Protein AF-A0A950UNU3-F1 (afdb_monomer_lite)

Structure (mmCIF, N/CA/C/O backbone):
data_AF-A0A950UNU3-F1
#
_entry.id   AF-A0A950UNU3-F1
#
loop_
_atom_site.group_PDB
_atom_site.id
_atom_site.type_symbol
_atom_site.label_atom_id
_atom_site.label_alt_id
_atom_site.label_comp_id
_atom_site.label_asym_id
_atom_site.label_entity_id
_atom_site.label_seq_id
_atom_site.pdbx_PDB_ins_code
_atom_site.Cartn_x
_atom_site.Cartn_y
_atom_site.Cartn_z
_atom_site.occupancy
_atom_site.B_iso_or_equiv
_atom_site.auth_seq_id
_atom_site.auth_comp_id
_atom_site.auth_asym_id
_atom_site.auth_atom_id
_atom_site.pdbx_PDB_model_num
ATOM 1 N N . MET A 1 1 ? -5.747 -48.326 -11.297 1.00 42.34 1 MET A N 1
ATOM 2 C CA . MET A 1 1 ? -6.265 -47.974 -12.639 1.00 42.34 1 MET A CA 1
ATOM 3 C C . MET A 1 1 ? -6.014 -46.498 -12.891 1.00 42.34 1 MET A C 1
ATOM 5 O O . MET A 1 1 ? -6.552 -45.707 -12.132 1.00 42.34 1 MET A O 1
ATOM 9 N N . ARG A 1 2 ? -5.204 -46.150 -13.902 1.00 37.59 2 ARG A N 1
ATOM 10 C CA . ARG A 1 2 ? -5.317 -44.951 -14.768 1.00 37.59 2 ARG A CA 1
ATOM 11 C C . ARG A 1 2 ? -4.040 -44.805 -15.610 1.00 37.59 2 ARG A C 1
ATOM 13 O O . ARG A 1 2 ? -3.065 -44.187 -15.217 1.00 37.59 2 ARG A O 1
ATOM 20 N N . THR A 1 3 ? -4.076 -45.510 -16.739 1.00 39.22 3 THR A N 1
ATOM 21 C CA . THR A 1 3 ? -3.686 -45.048 -18.083 1.00 39.22 3 THR A CA 1
ATOM 22 C C . THR A 1 3 ? -2.497 -44.091 -18.232 1.00 39.22 3 THR A C 1
ATOM 24 O O . THR A 1 3 ? -2.646 -42.875 -18.196 1.00 39.22 3 THR A O 1
ATOM 27 N N . LEU A 1 4 ? -1.363 -44.690 -18.610 1.00 45.03 4 LEU A N 1
ATOM 28 C CA . LEU A 1 4 ? -0.414 -44.168 -19.600 1.00 45.03 4 LEU A CA 1
ATOM 29 C C . LEU A 1 4 ? -1.135 -43.685 -20.872 1.00 45.03 4 LEU A C 1
ATOM 31 O O . LEU A 1 4 ? -1.982 -44.421 -21.384 1.00 45.03 4 LEU A O 1
ATOM 35 N N . ARG A 1 5 ? -0.711 -42.547 -21.449 1.00 35.16 5 ARG A N 1
ATOM 36 C CA . ARG A 1 5 ? -0.659 -42.333 -22.912 1.00 35.16 5 ARG A CA 1
ATOM 37 C C . ARG A 1 5 ? 0.153 -41.082 -23.314 1.00 35.16 5 ARG A C 1
ATOM 39 O O . ARG A 1 5 ? -0.281 -39.961 -23.105 1.00 35.16 5 ARG A O 1
ATOM 46 N N . ARG A 1 6 ? 1.252 -41.373 -24.028 1.00 34.66 6 ARG A N 1
ATOM 47 C CA . ARG A 1 6 ? 1.797 -40.705 -25.233 1.00 34.66 6 ARG A CA 1
ATOM 48 C C . ARG A 1 6 ? 2.586 -39.396 -25.088 1.00 34.66 6 ARG A C 1
ATOM 50 O O . ARG A 1 6 ? 2.067 -38.300 -25.230 1.00 34.66 6 ARG A O 1
ATOM 57 N N . ILE A 1 7 ? 3.899 -39.602 -25.005 1.00 41.50 7 ILE A N 1
ATOM 58 C CA . ILE A 1 7 ? 4.948 -38.778 -25.615 1.00 41.50 7 ILE A CA 1
ATOM 59 C C . ILE A 1 7 ? 4.839 -38.925 -27.144 1.00 41.50 7 ILE A C 1
ATOM 61 O O . ILE A 1 7 ? 4.770 -40.048 -27.648 1.00 41.50 7 ILE A O 1
ATOM 65 N N . GLY A 1 8 ? 4.811 -37.805 -27.868 1.00 33.16 8 GLY A N 1
ATOM 66 C CA . GLY A 1 8 ? 4.932 -37.736 -29.325 1.00 33.16 8 GLY A CA 1
ATOM 67 C C . GLY A 1 8 ? 6.133 -36.868 -29.690 1.00 33.16 8 GLY A C 1
ATOM 68 O O . GLY A 1 8 ? 6.195 -35.706 -29.305 1.00 33.16 8 GLY A O 1
ATOM 69 N N . MET A 1 9 ? 7.092 -37.471 -30.387 1.00 35.12 9 MET A N 1
ATOM 70 C CA . MET A 1 9 ? 8.392 -36.931 -30.781 1.00 35.12 9 MET A CA 1
ATOM 71 C C . MET A 1 9 ? 8.437 -36.810 -32.320 1.00 35.12 9 MET A C 1
ATOM 73 O O . MET A 1 9 ? 7.892 -37.678 -32.996 1.00 35.12 9 MET A O 1
ATOM 77 N N . LEU A 1 10 ? 9.186 -35.815 -32.821 1.00 35.09 10 LEU A N 1
ATOM 78 C CA . LEU A 1 10 ? 9.883 -35.737 -34.128 1.00 35.09 10 LEU A CA 1
ATOM 79 C C . LEU A 1 10 ? 9.135 -35.447 -35.453 1.00 35.09 10 LEU A C 1
ATOM 81 O O . LEU A 1 10 ? 8.153 -36.084 -35.815 1.00 35.09 10 LEU A O 1
ATOM 85 N N . GLY A 1 11 ? 9.766 -34.548 -36.231 1.00 30.30 11 GLY A N 1
ATOM 86 C CA . GLY A 1 11 ? 9.558 -34.252 -37.662 1.00 30.30 11 GLY A CA 1
ATOM 87 C C . GLY A 1 11 ? 10.064 -32.833 -38.010 1.00 30.30 11 GLY A C 1
ATOM 88 O O . GLY A 1 11 ? 9.284 -31.900 -37.911 1.00 30.30 11 GLY A O 1
ATOM 89 N N . LEU A 1 12 ? 11.369 -32.522 -38.090 1.00 34.72 12 LEU A N 1
ATOM 90 C CA . LEU A 1 12 ? 12.394 -32.790 -39.129 1.00 34.72 12 LEU A CA 1
ATOM 91 C C . LEU A 1 12 ? 12.272 -31.918 -40.414 1.00 34.72 12 LEU A C 1
ATOM 93 O O . LEU A 1 12 ? 11.307 -32.031 -41.157 1.00 34.72 12 LEU A O 1
ATOM 97 N N . ALA A 1 13 ? 13.347 -31.148 -40.667 1.00 32.84 13 ALA A N 1
ATOM 98 C CA . ALA A 1 13 ? 13.862 -30.573 -41.928 1.00 32.84 13 ALA A CA 1
ATOM 99 C C . ALA A 1 13 ? 13.146 -29.396 -42.636 1.00 32.84 13 ALA A C 1
ATOM 101 O O . ALA A 1 13 ? 12.073 -29.534 -43.208 1.00 32.84 13 ALA A O 1
ATOM 102 N N . GLY A 1 14 ? 13.881 -28.279 -42.759 1.00 31.36 14 GLY A N 1
ATOM 103 C CA . GLY A 1 14 ? 13.606 -27.165 -43.673 1.00 31.36 14 GLY A CA 1
ATOM 104 C C . GLY A 1 14 ? 14.885 -26.389 -44.031 1.00 31.36 14 GLY A C 1
ATOM 105 O O . GLY A 1 14 ? 15.273 -25.475 -43.319 1.00 31.36 14 GLY A O 1
ATOM 106 N N . VAL A 1 15 ? 15.550 -26.848 -45.095 1.00 34.56 15 VAL A N 1
ATOM 107 C CA . VAL A 1 15 ? 16.546 -26.226 -46.001 1.00 34.56 15 VAL A CA 1
ATOM 108 C C . VAL A 1 15 ? 17.167 -24.860 -45.623 1.00 34.56 15 VAL A C 1
ATOM 110 O O . VAL A 1 15 ? 16.512 -23.824 -45.630 1.00 34.56 15 VAL A O 1
ATOM 113 N N . MET A 1 16 ? 18.498 -24.872 -45.462 1.00 33.75 16 MET A N 1
ATOM 114 C CA . MET A 1 16 ? 19.408 -23.717 -45.477 1.00 33.75 16 MET A CA 1
ATOM 115 C C . MET A 1 16 ? 19.474 -23.067 -46.873 1.00 33.75 16 MET A C 1
ATOM 117 O O . MET A 1 16 ? 19.996 -23.668 -47.812 1.00 33.75 16 MET A O 1
ATOM 121 N N . LEU A 1 17 ? 19.021 -21.817 -46.991 1.00 36.69 17 LEU A N 1
ATOM 122 C CA . LEU A 1 17 ? 19.382 -20.904 -48.081 1.00 36.69 17 LEU A CA 1
ATOM 123 C C . LEU A 1 17 ? 20.447 -19.930 -47.563 1.00 36.69 17 LEU A C 1
ATOM 125 O O . LEU A 1 17 ? 20.153 -19.030 -46.781 1.00 36.69 17 LEU A O 1
ATOM 129 N N . ALA A 1 18 ? 21.693 -20.122 -47.997 1.00 38.59 18 ALA A N 1
ATOM 130 C CA . ALA A 1 18 ? 22.783 -19.185 -47.760 1.00 38.59 18 ALA A CA 1
ATOM 131 C C . ALA A 1 18 ? 22.630 -17.977 -48.700 1.00 38.59 18 ALA A C 1
ATOM 133 O O . ALA A 1 18 ? 23.052 -18.015 -49.856 1.00 38.59 18 ALA A O 1
ATOM 134 N N . ALA A 1 19 ? 21.995 -16.913 -48.207 1.00 37.19 19 ALA A N 1
ATOM 135 C CA . ALA A 1 19 ? 22.053 -15.595 -48.825 1.00 37.19 19 ALA A CA 1
ATOM 136 C C . ALA A 1 19 ? 23.372 -14.917 -48.424 1.00 37.19 19 ALA A C 1
ATOM 138 O O . ALA A 1 19 ? 23.708 -14.844 -47.242 1.00 37.19 19 ALA A O 1
ATOM 139 N N . PHE A 1 20 ? 24.125 -14.430 -49.408 1.00 39.00 20 PHE A N 1
ATOM 140 C CA . PHE A 1 20 ? 25.300 -13.593 -49.186 1.00 39.00 20 PHE A CA 1
ATOM 141 C C . PHE A 1 20 ? 24.870 -12.297 -48.485 1.00 39.00 20 PHE A C 1
ATOM 143 O O . PHE A 1 20 ? 24.306 -11.400 -49.110 1.00 39.00 20 PHE A O 1
ATOM 150 N N . ALA A 1 21 ? 25.116 -12.216 -47.178 1.00 34.56 21 ALA A N 1
ATOM 151 C CA . ALA A 1 21 ? 24.938 -11.007 -46.391 1.00 34.56 21 ALA A CA 1
ATOM 152 C C . ALA A 1 21 ? 26.060 -10.017 -46.735 1.00 34.56 21 ALA A C 1
ATOM 154 O O . ALA A 1 21 ? 27.200 -10.161 -46.296 1.00 34.56 21 ALA A O 1
ATOM 155 N N . VAL A 1 22 ? 25.731 -9.002 -47.533 1.00 41.84 22 VAL A N 1
ATOM 156 C CA . VAL A 1 22 ? 26.444 -7.719 -47.487 1.00 41.84 22 VAL A CA 1
ATOM 157 C C . VAL A 1 22 ? 26.319 -7.220 -46.040 1.00 41.84 22 VAL A C 1
ATOM 159 O O . VAL A 1 22 ? 25.218 -7.333 -45.493 1.00 41.84 22 VAL A O 1
ATOM 162 N N . PRO A 1 23 ? 27.387 -6.729 -45.379 1.00 37.91 23 PRO A N 1
ATOM 163 C CA . PRO A 1 23 ? 27.267 -6.186 -44.033 1.00 37.91 23 PRO A CA 1
ATOM 164 C C . PRO A 1 23 ? 26.241 -5.055 -44.074 1.00 37.91 23 PRO A C 1
ATOM 166 O O . PRO A 1 23 ? 26.504 -3.986 -44.623 1.00 37.91 23 PRO A O 1
ATOM 169 N N . ALA A 1 24 ? 25.048 -5.321 -43.543 1.00 39.97 24 ALA A N 1
ATOM 170 C CA . ALA A 1 24 ? 24.082 -4.286 -43.257 1.00 39.97 24 ALA A CA 1
ATOM 171 C C . ALA A 1 24 ? 24.763 -3.389 -42.228 1.00 39.97 24 ALA A C 1
ATOM 173 O O . ALA A 1 24 ? 24.909 -3.765 -41.065 1.00 39.97 24 ALA A O 1
ATOM 174 N N . THR A 1 25 ? 25.265 -2.241 -42.679 1.00 40.62 25 THR A N 1
ATOM 175 C CA . THR A 1 25 ? 25.604 -1.142 -41.786 1.00 40.62 25 THR A CA 1
ATOM 176 C C . THR A 1 25 ? 24.362 -0.923 -40.942 1.00 40.62 25 THR A C 1
ATOM 178 O O . THR A 1 25 ? 23.305 -0.612 -41.491 1.00 40.62 25 THR A O 1
ATOM 181 N N . SER A 1 26 ? 24.464 -1.210 -39.646 1.00 40.47 26 SER A N 1
ATOM 182 C CA . SER A 1 26 ? 23.392 -1.037 -38.675 1.00 40.47 26 SER A CA 1
ATOM 183 C C . SER A 1 26 ? 22.805 0.353 -38.872 1.00 40.47 26 SER A C 1
ATOM 185 O O . SER A 1 26 ? 23.478 1.343 -38.591 1.00 40.47 26 SER A O 1
A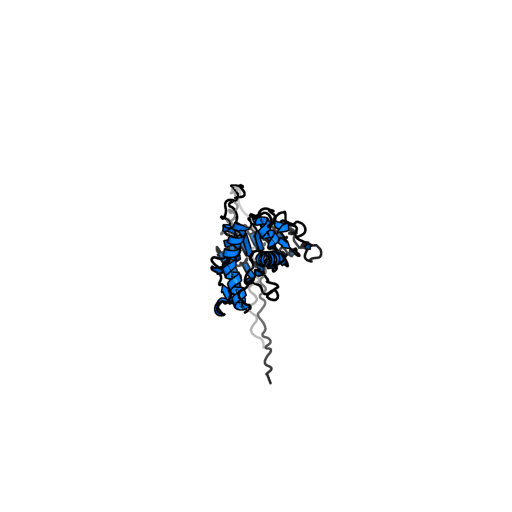TOM 187 N N . ALA A 1 27 ? 21.598 0.412 -39.440 1.00 48.19 27 ALA A N 1
ATOM 188 C CA . ALA A 1 27 ? 20.865 1.651 -39.599 1.00 48.19 27 ALA A CA 1
ATOM 189 C C . ALA A 1 27 ? 20.673 2.216 -38.192 1.00 48.19 27 ALA A C 1
ATOM 191 O O . ALA A 1 27 ? 19.961 1.629 -37.376 1.00 48.19 27 ALA A O 1
ATOM 192 N N . SER A 1 28 ? 21.390 3.292 -37.876 1.00 53.56 28 SER A N 1
ATOM 193 C CA . SER A 1 28 ? 21.152 4.040 -36.652 1.00 53.56 28 SER A CA 1
ATOM 194 C C . SER A 1 28 ? 19.752 4.626 -36.761 1.00 53.56 28 SER A C 1
ATOM 196 O O . SER A 1 28 ? 19.465 5.324 -37.731 1.00 53.56 28 SER A O 1
ATOM 198 N N . ALA A 1 29 ? 18.874 4.320 -35.809 1.00 59.34 29 ALA A N 1
ATOM 199 C CA . ALA A 1 29 ? 17.616 5.042 -35.696 1.00 59.34 29 ALA A CA 1
ATOM 200 C C . ALA A 1 29 ? 17.927 6.528 -35.463 1.00 59.34 29 ALA A C 1
ATOM 202 O O . ALA A 1 29 ? 18.761 6.851 -34.616 1.00 59.34 29 ALA A O 1
ATOM 203 N N . ASP A 1 30 ? 17.278 7.417 -36.212 1.00 71.31 30 ASP A N 1
ATOM 204 C CA . ASP A 1 30 ? 17.496 8.861 -36.086 1.00 71.31 30 ASP A CA 1
ATOM 205 C C . ASP A 1 30 ? 16.916 9.415 -34.779 1.00 71.31 30 ASP A C 1
ATOM 207 O O . ASP A 1 30 ? 17.396 10.424 -34.265 1.00 71.31 30 ASP A O 1
ATOM 211 N N . THR A 1 31 ? 15.928 8.724 -34.197 1.00 79.81 31 THR A N 1
ATOM 212 C CA . THR A 1 31 ? 15.481 8.954 -32.818 1.00 79.81 31 THR A CA 1
ATOM 213 C C . THR A 1 31 ? 15.653 7.676 -31.992 1.00 79.81 31 THR A C 1
ATOM 215 O O . THR A 1 31 ? 15.021 6.664 -32.331 1.00 79.81 31 THR A O 1
ATOM 218 N N . PRO A 1 32 ? 16.474 7.690 -30.922 1.00 82.06 32 PRO A N 1
ATOM 219 C CA . PRO A 1 32 ? 16.615 6.541 -30.036 1.00 82.06 32 PRO A CA 1
ATOM 220 C C . PRO A 1 32 ? 15.281 6.222 -29.354 1.00 82.06 32 PRO A C 1
ATOM 222 O O . PRO A 1 32 ? 14.433 7.095 -29.168 1.00 82.06 32 PRO A O 1
ATOM 225 N N . GLU A 1 33 ? 15.091 4.954 -28.999 1.00 87.44 33 GLU A N 1
ATOM 226 C CA . GLU A 1 33 ? 13.956 4.546 -28.175 1.00 87.44 33 GLU A CA 1
ATOM 227 C C . GLU A 1 33 ? 14.078 5.174 -26.783 1.00 87.44 33 GLU A C 1
ATOM 229 O O . GLU A 1 33 ? 15.158 5.140 -26.205 1.00 87.44 33 GLU A O 1
ATOM 234 N N . SER A 1 34 ? 12.976 5.681 -26.228 1.00 90.81 34 SER A N 1
ATOM 235 C CA . SER A 1 34 ? 12.919 6.128 -24.833 1.00 90.81 34 SER A CA 1
ATOM 236 C C . SER A 1 34 ? 11.800 5.403 -24.103 1.00 90.81 34 SER A C 1
ATOM 238 O O . SER A 1 34 ? 10.696 5.259 -24.635 1.00 90.81 34 SER A O 1
ATOM 240 N N . PHE A 1 35 ? 12.036 4.990 -22.864 1.00 93.50 35 PHE A N 1
ATOM 241 C CA . PHE A 1 35 ? 11.014 4.333 -22.057 1.00 93.50 35 PHE A CA 1
ATOM 242 C C . PHE A 1 35 ? 11.222 4.592 -20.567 1.00 93.50 35 PHE A C 1
ATOM 244 O O . PHE A 1 35 ? 12.339 4.817 -20.105 1.00 93.50 35 PHE A O 1
ATOM 251 N N . THR A 1 36 ? 10.138 4.574 -19.801 1.00 96.06 36 THR A N 1
ATOM 252 C CA . THR A 1 36 ? 10.171 4.753 -18.347 1.00 96.06 36 THR A CA 1
ATOM 253 C C . THR A 1 36 ? 9.026 3.981 -17.714 1.00 96.06 36 THR A C 1
ATOM 255 O O . THR A 1 36 ? 7.906 4.002 -18.218 1.00 96.06 36 THR A O 1
ATOM 258 N N . ALA A 1 37 ? 9.307 3.294 -16.614 1.00 97.00 37 ALA A N 1
ATOM 259 C CA . ALA A 1 37 ? 8.318 2.656 -15.765 1.00 97.00 37 ALA A CA 1
ATOM 260 C C . ALA A 1 37 ? 8.462 3.173 -14.342 1.00 97.00 37 ALA A C 1
ATOM 262 O O . ALA A 1 37 ? 9.577 3.279 -13.828 1.00 97.00 37 ALA A O 1
ATOM 263 N N . THR A 1 38 ? 7.331 3.454 -13.711 1.00 97.56 38 THR A N 1
ATOM 264 C CA . THR A 1 38 ? 7.239 3.842 -12.306 1.00 97.56 38 THR A CA 1
ATOM 265 C C . THR A 1 38 ? 6.260 2.926 -11.596 1.00 97.56 38 THR A C 1
ATOM 267 O O . THR A 1 38 ? 5.312 2.418 -12.202 1.00 97.56 38 THR A O 1
ATOM 270 N N . GLY A 1 39 ? 6.494 2.679 -10.314 1.00 96.38 39 GLY A N 1
ATOM 271 C CA . GLY A 1 39 ? 5.615 1.833 -9.515 1.00 96.38 39 GLY A CA 1
ATOM 272 C C . GLY A 1 39 ? 5.679 2.232 -8.058 1.00 96.38 39 GLY A C 1
ATOM 273 O O . GLY A 1 39 ? 6.759 2.221 -7.462 1.00 96.38 39 GLY A O 1
ATOM 274 N N . THR A 1 40 ? 4.525 2.568 -7.496 1.00 96.81 40 THR A N 1
ATOM 275 C CA . THR A 1 40 ? 4.376 2.976 -6.104 1.00 96.81 40 THR A CA 1
ATOM 276 C C . THR A 1 40 ? 3.387 2.053 -5.399 1.00 96.81 40 THR A C 1
ATOM 278 O O . THR A 1 40 ? 2.408 1.581 -5.976 1.00 96.81 40 THR A O 1
ATOM 281 N N . ALA A 1 41 ? 3.639 1.763 -4.129 1.00 96.19 41 ALA A N 1
ATOM 282 C CA . ALA A 1 41 ? 2.672 1.077 -3.278 1.00 96.19 41 ALA A CA 1
ATOM 283 C C . ALA A 1 41 ? 2.788 1.564 -1.838 1.00 96.19 41 ALA A C 1
ATOM 285 O O . ALA A 1 41 ? 3.885 1.854 -1.355 1.00 96.19 41 ALA A O 1
ATOM 286 N N . ARG A 1 42 ? 1.650 1.641 -1.150 1.00 95.62 42 ARG A N 1
ATOM 287 C CA . ARG A 1 42 ? 1.514 2.138 0.217 1.00 95.62 42 ARG A CA 1
ATOM 288 C C . ARG A 1 42 ? 0.600 1.219 1.018 1.00 95.62 42 ARG A C 1
ATOM 290 O O . ARG A 1 42 ? -0.557 1.018 0.654 1.00 95.62 42 ARG A O 1
ATOM 297 N N . ALA A 1 43 ? 1.115 0.717 2.139 1.00 93.44 43 ALA A N 1
ATOM 298 C CA . ALA A 1 43 ? 0.385 -0.219 2.987 1.00 93.44 43 ALA A CA 1
ATOM 299 C C . ALA A 1 43 ? -0.645 0.520 3.845 1.00 93.44 43 ALA A C 1
ATOM 301 O O . ALA A 1 43 ? -1.810 0.129 3.880 1.00 93.44 43 ALA A O 1
ATOM 302 N N . LEU A 1 44 ? -0.215 1.605 4.503 1.00 92.25 44 LEU A N 1
ATOM 303 C CA . LEU A 1 44 ? -1.049 2.388 5.408 1.00 92.25 44 LEU A CA 1
ATOM 304 C C . LEU A 1 44 ? -0.722 3.883 5.339 1.00 92.25 44 LEU A C 1
ATOM 306 O O . LEU A 1 44 ? 0.434 4.295 5.446 1.00 92.25 44 LEU A O 1
ATOM 310 N N . HIS A 1 45 ? -1.770 4.692 5.285 1.00 92.25 45 HIS A N 1
ATOM 311 C CA . HIS A 1 45 ? -1.764 6.075 5.733 1.00 92.25 45 HIS A CA 1
ATOM 312 C C . HIS A 1 45 ? -2.765 6.221 6.884 1.00 92.25 45 HIS A C 1
ATOM 314 O O . HIS A 1 45 ? -3.907 5.788 6.767 1.00 92.25 45 HIS A O 1
ATOM 320 N N . ILE A 1 46 ? -2.348 6.801 8.006 1.00 88.44 46 ILE A N 1
ATOM 321 C CA . ILE A 1 46 ? -3.218 7.042 9.157 1.00 88.44 46 ILE A CA 1
ATOM 322 C C . ILE A 1 46 ? -3.155 8.510 9.555 1.00 88.44 46 ILE A C 1
ATOM 324 O O . ILE A 1 46 ? -2.069 9.067 9.681 1.00 88.44 46 ILE A O 1
ATOM 328 N N . SER A 1 47 ? -4.319 9.104 9.786 1.00 87.25 47 SER A N 1
ATOM 329 C CA . SER A 1 47 ? -4.472 10.431 10.369 1.00 87.25 47 SER A CA 1
ATOM 330 C C . SER A 1 47 ? -5.179 10.294 11.706 1.00 87.25 47 SER A C 1
ATOM 332 O O . SER A 1 47 ? -6.287 9.760 11.771 1.00 87.25 47 SER A O 1
ATOM 334 N N . VAL A 1 48 ? -4.551 10.750 12.784 1.00 82.69 48 VAL A N 1
ATOM 335 C CA . VAL A 1 48 ? -5.160 10.773 14.118 1.00 82.69 48 VAL A CA 1
ATOM 336 C C . VAL A 1 48 ? -5.209 12.214 14.580 1.00 82.69 48 VAL A C 1
ATOM 338 O O . VAL A 1 48 ? -4.167 12.843 14.755 1.00 82.69 48 VAL A O 1
ATOM 341 N N . LEU A 1 49 ? -6.419 12.743 14.772 1.00 79.31 49 LEU A N 1
ATOM 342 C CA . LEU A 1 49 ? -6.632 14.134 15.193 1.00 79.31 49 LEU A CA 1
ATOM 343 C C . LEU A 1 49 ? -5.907 15.158 14.288 1.00 79.31 49 LEU A C 1
ATOM 345 O O . LEU A 1 49 ? -5.385 16.159 14.771 1.00 79.31 49 LEU A O 1
ATOM 349 N N . GLY A 1 50 ? -5.853 14.887 12.978 1.00 77.81 50 GLY A N 1
ATOM 350 C CA . GLY A 1 50 ? -5.206 15.743 11.976 1.00 77.81 50 GLY A CA 1
ATOM 351 C C . GLY A 1 50 ? -3.687 15.585 11.863 1.00 77.81 50 GLY A C 1
ATOM 352 O O . GLY A 1 50 ? -3.065 16.297 11.083 1.00 77.81 50 GLY A O 1
ATOM 353 N N . GLN A 1 51 ? -3.084 14.671 12.627 1.00 82.12 51 GLN A N 1
ATOM 354 C CA . GLN A 1 51 ? -1.666 14.348 12.522 1.00 82.12 51 GLN A CA 1
ATOM 355 C C . GLN A 1 51 ? -1.488 13.068 11.703 1.00 82.12 51 GLN A C 1
ATOM 357 O O . GLN A 1 51 ? -2.032 12.021 12.059 1.00 82.12 51 GLN A O 1
ATOM 362 N N . ASP A 1 52 ? -0.690 13.149 10.641 1.00 87.81 52 ASP A N 1
ATOM 363 C CA . ASP A 1 52 ? -0.539 12.064 9.673 1.00 87.81 52 ASP A CA 1
ATOM 364 C C . ASP A 1 52 ? 0.723 11.226 9.903 1.00 87.81 52 ASP A C 1
ATOM 366 O O . ASP A 1 52 ? 1.790 11.722 10.278 1.00 87.81 52 ASP A O 1
ATOM 370 N N . ALA A 1 53 ? 0.616 9.933 9.618 1.00 89.31 53 ALA A N 1
ATOM 371 C CA . ALA A 1 53 ? 1.739 9.016 9.527 1.00 89.31 53 ALA A CA 1
ATOM 372 C C . ALA A 1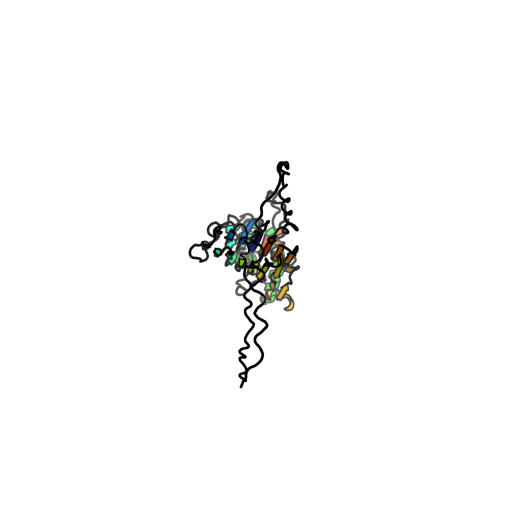 53 ? 1.538 8.043 8.360 1.00 89.31 53 ALA A C 1
ATOM 374 O O . ALA A 1 53 ? 0.437 7.561 8.097 1.00 89.31 53 ALA A O 1
ATOM 375 N N . THR A 1 54 ? 2.621 7.742 7.644 1.00 92.75 54 THR A N 1
ATOM 376 C CA . THR A 1 54 ? 2.591 6.859 6.471 1.00 92.75 54 THR A CA 1
ATOM 377 C C . THR A 1 54 ? 3.597 5.730 6.607 1.00 92.75 54 THR A C 1
ATOM 379 O O . THR A 1 54 ? 4.755 5.953 6.978 1.00 92.75 54 THR A O 1
ATOM 382 N N . PHE A 1 55 ? 3.153 4.526 6.262 1.00 93.38 55 PHE A N 1
ATOM 383 C CA . PHE A 1 55 ? 3.857 3.279 6.505 1.00 93.38 55 PHE A CA 1
ATOM 384 C C . PHE A 1 55 ? 3.834 2.354 5.291 1.00 93.38 55 PHE A C 1
ATOM 386 O O . PHE A 1 55 ? 2.888 2.356 4.498 1.00 93.38 55 PHE A O 1
ATOM 393 N N . GLY A 1 56 ? 4.880 1.534 5.177 1.00 94.12 56 GLY A N 1
ATOM 394 C CA . GLY A 1 56 ? 5.030 0.561 4.100 1.00 94.12 56 GLY A CA 1
ATOM 395 C C . GLY A 1 56 ? 4.968 1.226 2.729 1.00 94.12 56 GLY A C 1
ATOM 396 O O . GLY A 1 56 ? 4.156 0.828 1.896 1.00 94.12 56 GLY A O 1
ATOM 397 N N . VAL A 1 57 ? 5.762 2.277 2.524 1.00 95.88 57 VAL A N 1
ATOM 398 C CA . VAL A 1 57 ? 5.820 3.017 1.259 1.00 95.88 57 VAL A CA 1
ATOM 399 C C . VAL A 1 57 ? 6.915 2.425 0.391 1.00 95.88 57 VAL A C 1
ATOM 401 O O . VAL A 1 57 ? 8.038 2.205 0.841 1.00 95.88 57 VAL A O 1
ATOM 404 N N . THR A 1 58 ? 6.596 2.191 -0.868 1.00 97.38 58 THR A N 1
ATOM 405 C CA . THR A 1 58 ? 7.545 1.781 -1.894 1.00 97.38 58 THR A CA 1
ATOM 406 C C . THR A 1 58 ? 7.371 2.668 -3.108 1.00 97.38 58 THR A C 1
ATOM 408 O O . THR A 1 58 ? 6.259 3.075 -3.437 1.00 97.38 58 THR A O 1
ATOM 411 N N . ASP A 1 59 ? 8.488 2.970 -3.742 1.00 96.56 59 ASP A N 1
ATOM 412 C CA . ASP A 1 59 ? 8.582 3.742 -4.967 1.00 96.56 59 ASP A CA 1
ATOM 413 C C . ASP A 1 59 ? 9.744 3.177 -5.792 1.00 96.56 59 ASP A C 1
ATOM 415 O O . ASP A 1 59 ? 10.688 2.575 -5.263 1.00 96.56 59 ASP A O 1
ATOM 419 N N . GLY A 1 60 ? 9.667 3.325 -7.100 1.00 96.19 60 GLY A N 1
ATOM 420 C CA . GLY A 1 60 ? 10.680 2.841 -8.008 1.00 96.19 60 GLY A CA 1
ATOM 421 C C . GLY A 1 60 ? 10.572 3.516 -9.358 1.00 96.19 60 GLY A C 1
ATOM 422 O O . GLY A 1 60 ? 9.504 3.957 -9.789 1.00 96.19 60 GLY A O 1
ATOM 423 N N . THR A 1 61 ? 11.695 3.562 -10.059 1.00 97.00 61 THR A N 1
ATOM 424 C CA . THR A 1 61 ? 11.741 4.014 -11.446 1.00 97.00 61 THR A CA 1
ATOM 425 C C . THR A 1 61 ? 12.791 3.223 -12.207 1.00 97.00 61 THR A C 1
ATOM 427 O O . THR A 1 61 ? 13.921 3.082 -11.742 1.00 97.00 61 THR A O 1
ATOM 430 N N . VAL A 1 62 ? 12.444 2.725 -13.390 1.00 96.00 62 VAL A N 1
ATOM 431 C CA . VAL A 1 62 ? 13.410 2.152 -14.338 1.00 96.00 62 VAL A CA 1
ATOM 432 C C . VAL A 1 62 ? 13.185 2.746 -15.721 1.00 96.00 62 VAL A C 1
ATOM 434 O O . VAL A 1 62 ? 12.049 3.057 -16.078 1.00 96.00 62 VAL A O 1
ATOM 437 N N . GLY A 1 63 ? 14.238 2.921 -16.514 1.00 93.31 63 GLY A N 1
ATOM 438 C CA . GLY A 1 63 ? 14.074 3.500 -17.846 1.00 93.31 63 GLY A CA 1
ATOM 439 C C . GLY A 1 63 ? 15.365 3.859 -18.564 1.00 93.31 63 GLY A C 1
ATOM 440 O O . GLY A 1 63 ? 16.456 3.486 -18.127 1.00 93.31 63 GLY A O 1
ATOM 441 N N . ASP A 1 64 ? 15.184 4.592 -19.663 1.00 87.06 64 ASP A N 1
ATOM 442 C CA . ASP A 1 64 ? 16.223 5.233 -20.469 1.00 87.06 64 ASP A CA 1
ATOM 443 C C . ASP A 1 64 ? 16.267 6.760 -20.194 1.00 87.06 64 ASP A C 1
ATOM 445 O O . ASP A 1 64 ? 15.198 7.381 -20.165 1.00 87.06 64 ASP A O 1
ATOM 449 N N . PRO A 1 65 ? 17.444 7.392 -19.973 1.00 87.50 65 PRO A N 1
ATOM 450 C CA . PRO A 1 65 ? 18.781 6.791 -19.907 1.00 87.50 65 PRO A CA 1
ATOM 451 C C . PRO A 1 65 ? 18.875 5.756 -18.784 1.00 87.50 65 PRO A C 1
ATOM 453 O O . PRO A 1 65 ? 18.198 5.915 -17.770 1.00 87.50 65 PRO A O 1
ATOM 456 N N . LEU A 1 66 ? 19.709 4.722 -18.976 1.00 92.69 66 LEU A N 1
ATOM 457 C CA . LEU A 1 66 ? 19.909 3.587 -18.056 1.00 92.69 66 LEU A CA 1
ATOM 458 C C . LEU A 1 66 ? 19.792 3.999 -16.587 1.00 92.69 66 LEU A C 1
ATOM 460 O O . LEU A 1 66 ? 20.731 4.536 -16.005 1.00 92.69 66 LEU A O 1
ATOM 464 N N . THR A 1 67 ? 18.625 3.741 -16.006 1.00 95.88 67 THR A N 1
ATOM 465 C CA . THR A 1 67 ? 18.300 4.094 -14.626 1.00 95.88 67 THR A CA 1
ATOM 466 C C . THR A 1 67 ? 17.583 2.923 -13.985 1.00 95.88 67 THR A C 1
ATOM 468 O O . THR A 1 67 ? 16.623 2.404 -14.552 1.00 95.88 67 THR A O 1
ATOM 471 N N . ALA A 1 68 ? 18.029 2.529 -12.794 1.00 96.94 68 ALA A N 1
ATOM 472 C CA . ALA A 1 68 ? 17.296 1.633 -11.914 1.00 96.94 68 ALA A CA 1
ATOM 473 C C . ALA A 1 68 ? 17.290 2.202 -10.491 1.00 96.94 68 ALA A C 1
ATOM 475 O O . ALA A 1 68 ? 18.312 2.212 -9.802 1.00 96.94 68 ALA A O 1
ATOM 476 N N . LEU A 1 69 ? 16.136 2.719 -10.076 1.00 97.44 69 LEU A N 1
ATOM 477 C CA . LEU A 1 69 ? 15.890 3.354 -8.788 1.00 97.44 69 LEU A CA 1
ATOM 478 C C . LEU A 1 69 ? 14.871 2.524 -8.005 1.00 97.44 69 LEU A C 1
ATOM 480 O O . LEU A 1 69 ? 13.781 2.246 -8.502 1.00 97.44 69 LEU A O 1
ATOM 484 N N . ALA A 1 70 ? 15.211 2.185 -6.766 1.00 97.56 70 ALA A N 1
ATOM 485 C CA . ALA A 1 70 ? 14.329 1.535 -5.807 1.00 97.56 70 ALA A CA 1
ATOM 486 C C . ALA A 1 70 ? 14.371 2.307 -4.483 1.00 97.56 70 ALA A C 1
ATOM 488 O O . ALA A 1 70 ? 15.440 2.477 -3.892 1.00 97.56 70 ALA A O 1
ATOM 489 N N . ASN A 1 71 ? 13.214 2.767 -4.014 1.00 97.25 71 ASN A N 1
ATOM 490 C CA . ASN A 1 71 ? 13.022 3.422 -2.726 1.00 97.25 71 ASN A CA 1
ATOM 491 C C . ASN A 1 71 ? 11.996 2.634 -1.903 1.00 97.25 71 ASN A C 1
ATOM 493 O O . ASN A 1 71 ? 10.901 2.324 -2.371 1.00 97.25 71 ASN A O 1
ATOM 497 N N . ALA A 1 72 ? 12.313 2.346 -0.647 1.00 96.88 72 ALA A N 1
ATOM 498 C CA . ALA A 1 72 ? 11.398 1.681 0.267 1.00 96.88 72 ALA A CA 1
ATOM 499 C C . ALA A 1 72 ? 11.503 2.286 1.667 1.00 96.88 72 ALA A C 1
ATOM 501 O O . ALA A 1 72 ? 12.594 2.565 2.155 1.00 96.88 72 ALA A O 1
ATOM 502 N N . ALA A 1 73 ? 10.371 2.470 2.334 1.00 95.69 73 ALA A N 1
ATOM 503 C CA . ALA A 1 73 ? 10.284 3.072 3.653 1.00 95.69 73 ALA A CA 1
ATOM 504 C C . ALA A 1 73 ? 9.294 2.297 4.518 1.00 95.69 73 ALA A C 1
ATOM 506 O O . ALA A 1 73 ? 8.097 2.268 4.228 1.00 95.69 73 ALA A O 1
ATOM 507 N N . GLY A 1 74 ? 9.779 1.707 5.611 1.00 92.38 74 GLY A N 1
ATOM 508 C CA . GLY A 1 74 ? 8.896 1.112 6.614 1.00 92.38 74 GLY A CA 1
ATOM 509 C C . GLY A 1 74 ? 7.980 2.178 7.229 1.00 92.38 74 GLY A C 1
ATOM 510 O O . GLY A 1 74 ? 6.770 1.988 7.303 1.00 92.38 74 GLY A O 1
ATOM 511 N N . GLN A 1 75 ? 8.545 3.337 7.573 1.00 92.88 75 GLN A N 1
ATOM 512 C CA . GLN A 1 75 ? 7.842 4.566 7.936 1.00 92.88 75 GLN A CA 1
ATOM 513 C C . GLN A 1 75 ? 8.489 5.739 7.190 1.00 92.88 75 GLN A C 1
ATOM 515 O O . GLN A 1 75 ? 9.698 5.951 7.273 1.00 92.88 75 GLN A O 1
ATOM 520 N N . LEU A 1 76 ? 7.681 6.542 6.495 1.00 89.69 76 LEU A N 1
ATOM 521 C CA . LEU A 1 76 ? 8.184 7.568 5.573 1.00 89.69 76 LEU A CA 1
ATOM 522 C C . LEU A 1 76 ? 9.053 8.643 6.252 1.00 89.69 76 LEU A C 1
ATOM 524 O O . LEU A 1 76 ? 10.021 9.120 5.668 1.00 89.69 76 LEU A O 1
ATOM 528 N N . LEU A 1 77 ? 8.729 9.000 7.497 1.00 87.38 77 LEU A N 1
ATOM 529 C CA . LEU A 1 77 ? 9.423 10.045 8.257 1.00 87.38 77 LEU A CA 1
ATOM 530 C C . LEU A 1 77 ? 10.593 9.529 9.104 1.00 87.38 77 LEU A C 1
ATOM 532 O O . LEU A 1 77 ? 11.223 10.327 9.793 1.00 87.38 77 LEU A O 1
ATOM 536 N N . GLN A 1 78 ? 10.886 8.224 9.078 1.00 88.19 78 GLN A N 1
ATOM 537 C CA . GLN A 1 78 ? 11.889 7.619 9.953 1.00 88.19 78 GLN A CA 1
ATOM 538 C C . GLN A 1 78 ? 13.090 7.090 9.159 1.00 88.19 78 GLN A C 1
ATOM 540 O O . GLN A 1 78 ? 13.006 6.000 8.577 1.00 88.19 78 GLN A O 1
ATOM 545 N N . PRO A 1 79 ? 14.242 7.792 9.189 1.00 88.19 79 PRO A N 1
ATOM 546 C CA . PRO A 1 79 ? 15.421 7.434 8.402 1.00 88.19 79 PRO A CA 1
ATOM 547 C C . PRO A 1 79 ? 15.938 6.015 8.641 1.00 88.19 79 PRO A C 1
ATOM 549 O O . PRO A 1 79 ? 16.422 5.372 7.715 1.00 88.19 79 PRO A O 1
ATOM 552 N N . SER A 1 80 ? 15.794 5.490 9.861 1.00 89.50 80 SER A N 1
ATOM 553 C CA . SER A 1 80 ? 16.224 4.129 10.215 1.00 89.50 80 SER A CA 1
ATOM 554 C C . SER A 1 80 ? 15.410 3.020 9.542 1.00 89.50 80 SER A C 1
ATOM 556 O O . SER A 1 80 ? 15.798 1.858 9.611 1.00 89.50 80 SER A O 1
ATOM 558 N N . THR A 1 81 ? 14.312 3.363 8.866 1.00 92.69 81 THR A N 1
ATOM 559 C CA . THR A 1 81 ? 13.474 2.430 8.101 1.00 92.69 81 THR A CA 1
ATOM 560 C C . THR A 1 81 ? 13.502 2.718 6.603 1.00 92.69 81 THR A C 1
ATOM 562 O O . THR A 1 81 ? 12.759 2.085 5.856 1.00 92.69 81 THR A O 1
ATOM 565 N N . LEU A 1 82 ? 14.327 3.665 6.146 1.00 94.75 82 LEU A N 1
ATOM 566 C CA . LEU A 1 82 ? 14.493 3.982 4.730 1.00 94.75 82 LEU A CA 1
ATOM 567 C C . LEU A 1 82 ? 15.539 3.061 4.110 1.00 94.75 82 LEU A C 1
ATOM 569 O O . LEU A 1 82 ? 16.595 2.841 4.700 1.00 94.75 82 LEU A O 1
ATOM 573 N N . SER A 1 83 ? 15.248 2.567 2.916 1.00 96.88 83 SER A N 1
ATOM 574 C CA . SER A 1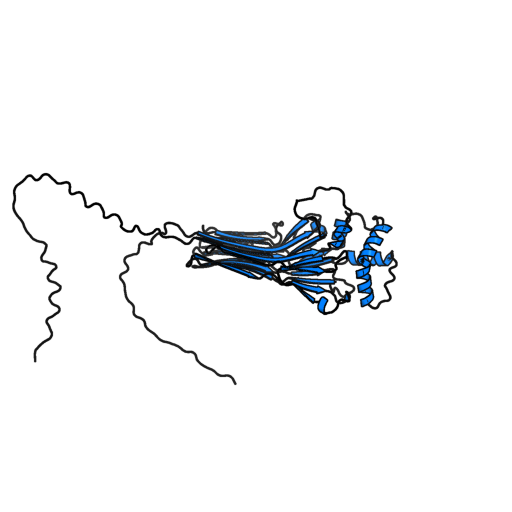 83 ? 16.161 1.823 2.060 1.00 96.88 83 SER A CA 1
ATOM 575 C C . SER A 1 83 ? 16.132 2.431 0.665 1.00 96.88 83 SER A C 1
ATOM 577 O O . SER A 1 83 ? 15.054 2.664 0.114 1.00 96.88 83 SER A O 1
ATOM 579 N N . LYS A 1 84 ? 17.303 2.705 0.091 1.00 97.25 84 LYS A N 1
ATOM 580 C CA . LYS A 1 84 ? 17.406 3.343 -1.224 1.00 97.25 84 LYS A CA 1
ATOM 581 C C . LYS A 1 84 ? 18.545 2.769 -2.051 1.00 97.25 84 LYS A C 1
ATOM 583 O O . LYS A 1 84 ? 19.676 2.670 -1.588 1.00 97.25 84 LYS A O 1
ATOM 588 N N . VAL A 1 85 ? 18.256 2.486 -3.316 1.00 97.50 85 VAL A N 1
ATOM 589 C CA . VAL A 1 85 ? 19.243 2.087 -4.321 1.00 97.50 85 VAL A CA 1
ATOM 590 C C . VAL A 1 85 ? 19.011 2.881 -5.599 1.00 97.50 85 VAL A C 1
ATOM 592 O O . VAL A 1 85 ? 17.876 3.019 -6.040 1.00 97.50 85 VAL A O 1
ATOM 595 N N . SER A 1 86 ? 20.087 3.383 -6.203 1.00 97.19 86 SER A N 1
ATOM 596 C CA . SER A 1 86 ? 20.066 4.031 -7.514 1.00 97.19 86 SER A CA 1
ATOM 597 C C . SER A 1 86 ? 21.269 3.560 -8.318 1.00 97.19 86 SER A C 1
ATOM 599 O O . SER A 1 86 ? 22.402 3.697 -7.861 1.00 97.19 86 SER A O 1
ATOM 601 N N . LEU A 1 87 ? 21.024 3.031 -9.510 1.00 97.38 87 LEU A N 1
ATOM 602 C CA . LEU A 1 87 ? 22.045 2.581 -10.449 1.00 97.38 87 LEU A CA 1
ATOM 603 C C . LEU A 1 87 ? 21.866 3.288 -11.788 1.00 97.38 87 LEU A C 1
ATOM 605 O O . LEU A 1 87 ? 20.740 3.518 -12.228 1.00 97.38 87 LEU A O 1
ATOM 609 N N . SER A 1 88 ? 22.990 3.605 -12.427 1.00 96.81 88 SER A N 1
ATOM 610 C CA . SER A 1 88 ? 23.033 4.242 -13.749 1.00 96.81 88 SER A CA 1
ATOM 611 C C . SER A 1 88 ? 24.098 3.658 -14.685 1.00 96.81 88 SER A C 1
ATOM 613 O O . SER A 1 88 ? 24.398 4.223 -15.733 1.00 96.81 88 SER A O 1
ATOM 615 N N . SER A 1 89 ? 24.697 2.527 -14.303 1.00 96.12 89 SER A N 1
ATOM 616 C CA . SER A 1 89 ? 25.723 1.830 -15.083 1.00 96.12 89 SER A CA 1
ATOM 617 C C . SER A 1 89 ? 25.253 0.430 -15.436 1.00 96.12 89 SER A C 1
ATOM 619 O O . SER A 1 89 ? 24.690 -0.264 -14.592 1.00 96.12 89 SER A O 1
ATOM 621 N N . ASP A 1 90 ? 25.553 -0.018 -16.652 1.00 95.81 90 ASP A N 1
ATOM 622 C CA . ASP A 1 90 ? 25.329 -1.409 -17.034 1.00 95.81 90 ASP A CA 1
ATOM 623 C C . ASP A 1 90 ? 26.202 -2.372 -16.210 1.00 95.81 90 ASP A C 1
ATOM 625 O O . ASP A 1 90 ? 27.269 -2.001 -15.713 1.00 95.81 90 ASP A O 1
ATOM 629 N N . ASN A 1 91 ? 25.732 -3.612 -16.083 1.00 96.19 91 ASN A N 1
ATOM 630 C CA . ASN A 1 91 ? 26.325 -4.710 -15.316 1.00 96.19 91 ASN A CA 1
ATOM 631 C C . ASN A 1 91 ? 26.612 -4.336 -13.856 1.00 96.19 91 ASN A C 1
ATOM 633 O O . ASN A 1 91 ? 27.648 -4.695 -13.295 1.00 96.19 91 ASN A O 1
ATOM 637 N N . SER A 1 92 ? 25.679 -3.607 -13.245 1.00 97.06 92 SER A N 1
ATOM 638 C CA . SER A 1 92 ? 25.734 -3.216 -11.840 1.00 97.06 92 SER A CA 1
ATOM 639 C C . SER A 1 92 ? 24.544 -3.784 -11.074 1.00 97.06 92 SER A C 1
ATOM 641 O O . SER A 1 92 ? 23.465 -3.982 -11.627 1.00 97.06 92 SER A O 1
ATOM 643 N N . ALA A 1 93 ? 24.746 -4.071 -9.792 1.00 97.12 93 ALA A N 1
ATOM 644 C CA . ALA A 1 93 ? 23.698 -4.514 -8.886 1.00 97.12 93 ALA A CA 1
ATOM 645 C C . ALA A 1 93 ? 23.977 -3.952 -7.495 1.00 97.12 93 ALA A C 1
ATOM 647 O O . ALA A 1 93 ? 25.130 -3.881 -7.064 1.00 97.12 93 ALA A O 1
ATOM 648 N N . ALA A 1 94 ? 22.924 -3.554 -6.794 1.00 97.38 94 ALA A N 1
ATOM 649 C CA . ALA A 1 94 ? 23.019 -3.051 -5.436 1.00 97.38 94 ALA A CA 1
ATOM 650 C C . ALA A 1 94 ? 21.744 -3.365 -4.652 1.00 97.38 94 ALA A C 1
ATOM 652 O O . ALA A 1 94 ? 20.650 -3.507 -5.201 1.00 97.38 94 ALA A O 1
ATOM 653 N N . SER A 1 95 ? 21.900 -3.458 -3.338 1.00 97.06 95 SER A N 1
ATOM 654 C CA . SER A 1 95 ? 20.796 -3.574 -2.400 1.00 97.06 95 SER A CA 1
ATOM 655 C C . SER A 1 95 ? 21.036 -2.668 -1.204 1.00 97.06 95 SER A C 1
ATOM 657 O O . SER A 1 95 ? 22.175 -2.485 -0.772 1.00 97.06 95 SER A O 1
ATOM 659 N N . ASP A 1 96 ? 19.957 -2.140 -0.646 1.00 95.44 96 ASP A N 1
ATOM 660 C CA . ASP A 1 96 ? 19.953 -1.482 0.649 1.00 95.44 96 ASP A CA 1
ATOM 661 C C . ASP A 1 96 ? 18.886 -2.153 1.521 1.00 95.44 96 ASP A C 1
ATOM 663 O O . ASP A 1 96 ? 17.708 -2.150 1.144 1.00 95.44 96 ASP A O 1
ATOM 667 N N . PRO A 1 97 ? 19.272 -2.759 2.655 1.00 94.50 97 PRO A N 1
ATOM 668 C CA . PRO A 1 97 ? 20.641 -3.059 3.102 1.00 94.50 97 PRO A CA 1
ATOM 669 C C . PRO A 1 97 ? 21.501 -3.893 2.136 1.00 94.50 97 PRO A C 1
ATOM 671 O O . PRO A 1 97 ? 21.008 -4.711 1.356 1.00 94.50 97 PRO A O 1
ATOM 674 N N . THR A 1 98 ? 22.825 -3.753 2.243 1.00 88.69 98 THR A N 1
ATOM 675 C CA . THR A 1 98 ? 23.815 -4.454 1.395 1.00 88.69 98 THR A CA 1
ATOM 676 C C . THR A 1 98 ? 23.842 -5.972 1.583 1.00 88.69 98 THR A C 1
ATOM 678 O O . THR A 1 98 ? 24.314 -6.689 0.708 1.00 88.69 98 THR A O 1
ATOM 681 N N . ASN A 1 99 ? 23.308 -6.486 2.694 1.00 87.12 99 ASN A N 1
ATOM 682 C CA . ASN A 1 99 ? 23.144 -7.926 2.922 1.00 87.12 99 ASN A CA 1
ATOM 683 C C . ASN A 1 99 ? 21.911 -8.516 2.199 1.00 87.12 99 ASN A C 1
ATOM 685 O O . ASN A 1 99 ? 21.669 -9.719 2.282 1.00 87.12 99 ASN A O 1
ATOM 689 N N . GLY A 1 100 ? 21.110 -7.679 1.527 1.00 87.81 100 GLY A N 1
ATOM 690 C CA . GLY A 1 100 ? 19.899 -8.076 0.810 1.00 87.81 100 GLY A CA 1
ATOM 691 C C . GLY A 1 100 ? 18.720 -8.484 1.701 1.00 87.81 100 GLY A C 1
ATOM 692 O O . GLY A 1 100 ? 17.723 -8.975 1.161 1.00 87.81 100 GLY A O 1
ATOM 693 N N . GLN A 1 101 ? 18.835 -8.296 3.021 1.00 91.38 101 GLN A N 1
ATOM 694 C CA . GLN A 1 101 ? 17.788 -8.509 4.022 1.00 91.38 101 GLN A CA 1
ATOM 695 C C . GLN A 1 101 ? 17.080 -7.195 4.351 1.00 91.38 101 GLN A C 1
ATOM 697 O O . GLN A 1 101 ? 17.635 -6.124 4.140 1.00 91.38 101 GLN A O 1
ATOM 702 N N . GLN A 1 102 ? 15.864 -7.270 4.889 1.00 92.31 102 GLN A N 1
ATOM 703 C CA . GLN A 1 102 ? 15.103 -6.076 5.254 1.00 92.31 102 GLN A CA 1
ATOM 704 C C . GLN A 1 102 ? 15.762 -5.312 6.417 1.00 92.31 102 GLN A C 1
ATOM 706 O O . GLN A 1 102 ? 16.138 -5.902 7.432 1.00 92.31 102 GLN A O 1
ATOM 711 N N . ARG A 1 103 ? 15.862 -3.984 6.289 1.00 93.25 103 ARG A N 1
ATOM 712 C CA . ARG A 1 103 ? 16.165 -3.069 7.393 1.00 93.25 103 ARG A CA 1
ATOM 713 C C . ARG A 1 103 ? 14.908 -2.905 8.222 1.00 93.25 103 ARG A C 1
ATOM 715 O O . ARG A 1 103 ? 13.952 -2.305 7.746 1.00 93.25 103 ARG A O 1
ATOM 722 N N . CYS A 1 104 ? 14.929 -3.406 9.446 1.00 93.94 104 CYS A N 1
ATOM 723 C CA . CYS A 1 104 ? 13.823 -3.276 10.378 1.00 93.94 104 CYS A CA 1
ATOM 724 C C . CYS A 1 104 ? 14.230 -2.390 11.555 1.00 93.94 104 CYS A C 1
ATOM 726 O O . CYS A 1 104 ? 15.307 -2.569 12.124 1.00 93.94 104 CYS A O 1
ATOM 728 N N . ALA A 1 105 ? 13.371 -1.451 11.931 1.00 92.44 105 ALA A N 1
ATOM 729 C CA . ALA A 1 105 ? 13.558 -0.624 13.115 1.00 92.44 105 ALA A CA 1
ATOM 730 C C . ALA A 1 105 ? 12.214 -0.357 13.794 1.00 92.44 105 ALA A C 1
ATOM 732 O O . ALA A 1 105 ? 11.156 -0.504 13.175 1.00 92.44 105 ALA A O 1
ATOM 733 N N . LEU A 1 106 ? 12.271 0.037 15.067 1.00 89.75 106 LEU A N 1
ATOM 734 C CA . LEU A 1 106 ? 11.107 0.546 15.779 1.00 89.75 106 LEU A CA 1
ATOM 735 C C . LEU A 1 106 ? 10.800 1.961 15.246 1.00 89.75 106 LEU A C 1
ATOM 737 O O . LEU A 1 106 ? 11.680 2.833 15.299 1.00 89.75 106 LEU A O 1
ATOM 741 N N . PRO A 1 107 ? 9.599 2.204 14.703 1.00 86.25 107 PRO A N 1
ATOM 742 C CA . PRO A 1 107 ? 9.150 3.540 14.332 1.00 86.25 107 PRO A CA 1
ATOM 743 C C . PRO A 1 107 ? 9.233 4.515 15.504 1.00 86.25 107 PRO A C 1
ATOM 745 O O . PRO A 1 107 ? 8.854 4.179 16.623 1.00 86.25 107 PRO A O 1
ATOM 748 N N . THR A 1 108 ? 9.671 5.746 15.248 1.00 86.50 108 THR A N 1
ATOM 749 C CA . THR A 1 108 ? 9.500 6.842 16.210 1.00 86.50 108 THR A CA 1
ATOM 750 C C . THR A 1 108 ? 8.533 7.847 15.618 1.00 86.50 108 THR A C 1
ATOM 752 O O . THR A 1 108 ? 8.733 8.326 14.499 1.00 86.50 108 THR A O 1
ATOM 755 N N . LEU A 1 109 ? 7.473 8.158 16.357 1.00 83.75 109 LEU A N 1
ATOM 756 C CA . LEU A 1 109 ? 6.491 9.161 15.972 1.00 83.75 109 LEU A CA 1
ATOM 757 C C . LEU A 1 109 ? 6.680 10.425 16.816 1.00 83.75 109 LEU A C 1
ATOM 759 O O . LEU A 1 109 ? 6.921 10.318 18.021 1.00 83.75 109 LEU A O 1
ATOM 763 N N . PRO A 1 110 ? 6.554 11.623 16.222 1.00 80.25 110 PRO A N 1
ATOM 764 C CA . PRO A 1 110 ? 6.555 12.854 16.995 1.00 80.25 110 PRO A CA 1
ATOM 765 C C . PRO A 1 110 ? 5.352 12.881 17.945 1.00 80.25 110 PRO A C 1
ATOM 767 O O . PRO A 1 110 ? 4.281 12.350 17.641 1.00 80.25 110 PRO A O 1
ATOM 770 N N . ALA A 1 111 ? 5.506 13.521 19.103 1.00 74.62 111 ALA A N 1
ATOM 771 C CA . ALA A 1 111 ? 4.360 13.827 19.949 1.00 74.62 111 ALA A CA 1
ATOM 772 C C . ALA A 1 111 ? 3.391 14.765 19.190 1.00 74.62 111 ALA A C 1
ATOM 774 O O . ALA A 1 111 ? 3.852 15.640 18.455 1.00 74.62 111 ALA A O 1
ATOM 775 N N . PRO A 1 112 ? 2.064 14.610 19.344 1.00 72.00 112 PRO A N 1
ATOM 776 C CA . PRO A 1 112 ? 1.378 13.674 20.240 1.00 72.00 112 PRO A CA 1
ATOM 777 C C . PRO A 1 112 ? 1.156 12.266 19.657 1.00 72.00 112 PRO A C 1
ATOM 779 O O . PRO A 1 112 ? 0.756 11.379 20.406 1.00 72.00 112 PRO A O 1
ATOM 782 N N . LEU A 1 113 ? 1.431 12.027 18.366 1.00 77.25 113 LEU A N 1
ATOM 783 C CA . LEU A 1 113 ? 1.161 10.740 17.706 1.00 77.25 113 LEU A CA 1
ATOM 784 C C . LEU A 1 113 ? 1.844 9.560 18.396 1.00 77.25 113 LEU A C 1
ATOM 786 O O . LEU A 1 113 ? 1.202 8.535 18.583 1.00 77.25 113 LEU A O 1
ATOM 790 N N . GLY A 1 114 ? 3.100 9.709 18.825 1.00 79.44 114 GLY A N 1
ATOM 791 C CA . GLY A 1 114 ? 3.824 8.642 19.531 1.00 79.44 114 GLY A CA 1
ATOM 792 C C . GLY A 1 114 ? 3.243 8.261 20.897 1.00 79.44 114 GLY A C 1
ATOM 793 O O . GLY A 1 114 ? 3.557 7.194 21.407 1.00 79.44 114 GLY A O 1
ATOM 794 N N . ASN A 1 115 ? 2.375 9.097 21.479 1.00 77.62 115 ASN A N 1
ATOM 795 C CA . ASN A 1 115 ? 1.638 8.743 22.694 1.00 77.62 115 ASN A CA 1
ATOM 796 C C . ASN A 1 115 ? 0.344 7.984 22.369 1.00 77.62 115 ASN A C 1
ATOM 798 O O . ASN A 1 115 ? -0.198 7.299 23.232 1.00 77.62 115 ASN A O 1
ATOM 802 N N . ILE A 1 116 ? -0.175 8.144 21.147 1.00 78.31 116 ILE A N 1
ATOM 803 C CA . ILE A 1 116 ? -1.462 7.594 20.714 1.00 78.31 116 ILE A CA 1
ATOM 804 C C . ILE A 1 116 ? -1.294 6.260 19.991 1.00 78.31 116 ILE A C 1
ATOM 806 O O . ILE A 1 116 ? -2.052 5.321 20.239 1.00 78.31 116 ILE A O 1
ATOM 810 N N . LEU A 1 117 ? -0.289 6.194 19.123 1.00 82.62 117 LEU A N 1
ATOM 811 C CA . LEU A 1 117 ? 0.036 5.063 18.274 1.00 82.62 117 LEU A CA 1
ATOM 812 C C . LEU A 1 117 ? 1.231 4.307 18.844 1.00 82.62 117 LEU A C 1
ATOM 814 O O . LEU A 1 117 ? 2.328 4.854 18.947 1.00 82.62 117 LEU A O 1
ATOM 818 N N . ASP A 1 118 ? 1.013 3.034 19.142 1.00 84.19 118 ASP A N 1
ATOM 819 C CA . ASP A 1 118 ? 2.068 2.081 19.458 1.00 84.19 118 ASP A CA 1
ATOM 820 C C . ASP A 1 118 ? 2.364 1.235 18.214 1.00 84.19 118 ASP A C 1
ATOM 822 O O . ASP A 1 118 ? 1.476 0.604 17.633 1.00 84.19 118 ASP A O 1
ATOM 826 N N . LEU A 1 119 ? 3.613 1.272 17.768 1.00 84.75 119 LEU A N 1
ATOM 827 C CA . LEU A 1 119 ? 4.077 0.640 16.541 1.00 84.75 119 LEU A CA 1
ATOM 828 C C . LEU A 1 119 ? 5.115 -0.410 16.903 1.00 84.75 119 LEU A C 1
ATOM 830 O O . LEU A 1 119 ? 6.052 -0.126 17.644 1.00 84.75 119 LEU A O 1
ATOM 834 N N . SER A 1 120 ? 4.983 -1.608 16.336 1.00 84.94 120 SER A N 1
ATOM 835 C CA . SER A 1 120 ? 5.978 -2.659 16.543 1.00 84.94 120 SER A CA 1
ATOM 836 C C . SER A 1 120 ? 7.188 -2.440 15.636 1.00 84.94 120 SER A C 1
ATOM 838 O O . SER A 1 120 ? 8.060 -1.632 15.921 1.00 84.94 120 SER A O 1
ATOM 840 N N . VAL A 1 121 ? 7.262 -3.138 14.509 1.00 90.12 121 VAL A N 1
ATOM 841 C CA . VAL A 1 121 ? 8.418 -3.104 13.618 1.00 90.12 121 VAL A CA 1
ATOM 842 C C . VAL A 1 121 ? 8.016 -2.602 12.244 1.00 90.12 121 VAL A C 1
ATOM 844 O O . VAL A 1 121 ? 7.007 -3.034 11.685 1.00 90.12 121 VAL A O 1
ATOM 847 N N . ALA A 1 122 ? 8.827 -1.699 11.703 1.00 92.94 122 ALA A N 1
ATOM 848 C CA . ALA A 1 122 ? 8.735 -1.241 10.331 1.00 92.94 122 ALA A CA 1
ATOM 849 C C . ALA A 1 122 ? 9.982 -1.680 9.571 1.00 92.94 122 ALA A C 1
ATOM 851 O O . ALA A 1 122 ? 11.105 -1.444 10.021 1.00 92.94 122 ALA A O 1
ATOM 852 N N . CYS A 1 123 ? 9.772 -2.321 8.428 1.00 95.19 123 CYS A N 1
ATOM 853 C CA . CYS A 1 123 ? 10.816 -2.943 7.633 1.00 95.19 123 CYS A CA 1
ATOM 854 C C . CYS A 1 123 ? 10.843 -2.369 6.214 1.00 95.19 123 CYS A C 1
ATOM 856 O O . CYS A 1 123 ? 9.802 -2.002 5.666 1.00 95.19 123 CYS A O 1
ATOM 858 N N . SER A 1 124 ? 12.024 -2.319 5.599 1.00 96.81 124 SER A N 1
ATOM 859 C CA . SER A 1 124 ? 12.190 -1.947 4.192 1.00 96.81 124 SER A CA 1
ATOM 860 C C . SER A 1 124 ? 13.353 -2.664 3.520 1.00 96.81 124 SER A C 1
ATOM 862 O O . SER A 1 124 ? 14.284 -3.127 4.175 1.00 96.81 124 SER A O 1
ATOM 864 N N . LEU A 1 125 ? 13.290 -2.765 2.198 1.00 97.31 125 LEU A N 1
ATOM 865 C CA . LEU A 1 125 ? 14.316 -3.334 1.341 1.00 97.31 125 LEU A CA 1
ATOM 866 C C . LEU A 1 125 ? 14.218 -2.690 -0.038 1.00 97.31 125 LEU A C 1
ATOM 868 O O . LEU A 1 125 ? 13.143 -2.656 -0.632 1.00 97.31 125 LEU A O 1
ATOM 872 N N . ALA A 1 126 ? 15.349 -2.237 -0.562 1.00 97.88 126 ALA A N 1
ATOM 873 C CA . ALA A 1 126 ? 15.480 -1.769 -1.933 1.00 97.88 126 ALA A CA 1
ATOM 874 C C . ALA A 1 126 ? 16.549 -2.600 -2.649 1.00 97.88 126 ALA A C 1
ATOM 876 O O . ALA A 1 126 ? 17.623 -2.853 -2.102 1.00 97.88 126 ALA A O 1
ATOM 877 N N . LYS A 1 127 ? 16.265 -3.043 -3.871 1.00 97.69 127 LYS A N 1
ATOM 878 C CA . LYS A 1 127 ? 17.210 -3.724 -4.758 1.00 97.69 127 LYS A CA 1
ATOM 879 C C . LYS A 1 127 ? 17.088 -3.133 -6.148 1.00 97.69 127 LYS A C 1
ATOM 881 O O . LYS A 1 127 ? 15.984 -2.863 -6.606 1.00 97.69 127 LYS A O 1
ATOM 886 N N . ALA A 1 128 ? 18.212 -2.972 -6.820 1.00 97.56 128 ALA A N 1
ATOM 887 C CA . ALA A 1 128 ? 18.231 -2.642 -8.231 1.00 97.56 128 ALA A CA 1
ATOM 888 C C . ALA A 1 128 ? 19.362 -3.407 -8.910 1.00 97.56 128 ALA A C 1
ATOM 890 O O . ALA A 1 128 ? 20.410 -3.655 -8.304 1.00 97.56 128 ALA A O 1
ATOM 891 N N . ASP A 1 129 ? 19.157 -3.748 -10.172 1.00 97.50 129 ASP A N 1
ATOM 892 C CA . ASP A 1 129 ? 20.190 -4.289 -11.039 1.00 97.50 129 ASP A CA 1
ATOM 893 C C . ASP A 1 129 ? 20.010 -3.764 -12.459 1.00 97.50 129 ASP A C 1
ATOM 895 O O . ASP A 1 129 ? 18.909 -3.443 -12.899 1.00 97.50 129 ASP A O 1
ATOM 899 N N . ILE A 1 130 ? 21.121 -3.637 -13.168 1.00 97.38 130 ILE A N 1
ATOM 900 C CA . ILE A 1 130 ? 21.150 -3.329 -14.588 1.00 97.38 130 ILE A CA 1
ATOM 901 C C . ILE A 1 130 ? 22.036 -4.387 -15.220 1.00 97.38 130 ILE A C 1
ATOM 903 O O . ILE A 1 130 ? 23.246 -4.400 -14.998 1.00 97.38 130 ILE A O 1
ATOM 907 N N . THR A 1 131 ? 21.433 -5.285 -15.992 1.00 96.69 131 THR A N 1
ATOM 908 C CA . THR A 1 131 ? 22.153 -6.387 -16.637 1.00 96.69 131 THR A CA 1
ATOM 909 C C . THR A 1 131 ? 21.954 -6.313 -18.143 1.00 96.69 131 THR A C 1
ATOM 911 O O . THR A 1 131 ? 20.833 -6.460 -18.620 1.00 96.69 131 THR A O 1
ATOM 914 N N . LYS A 1 132 ? 23.033 -6.134 -18.914 1.00 94.19 132 LYS A N 1
ATOM 915 C CA . LYS A 1 132 ? 22.985 -6.026 -20.387 1.00 94.19 132 LYS A CA 1
ATOM 916 C C . LYS A 1 132 ? 22.047 -4.913 -20.881 1.00 94.19 132 LYS A C 1
ATOM 918 O O . LYS A 1 132 ? 21.291 -5.106 -21.831 1.00 94.19 132 LYS A O 1
ATOM 923 N N . GLY A 1 133 ? 22.063 -3.771 -20.206 1.00 91.88 133 GLY A N 1
ATOM 924 C CA . GLY A 1 133 ? 21.230 -2.616 -20.525 1.00 91.88 133 GLY A CA 1
ATOM 925 C C . GLY A 1 133 ? 19.758 -2.777 -20.132 1.00 91.88 133 GLY A C 1
ATOM 926 O O . GLY A 1 133 ? 18.917 -2.019 -20.608 1.00 91.88 133 GLY A O 1
ATOM 927 N N . LEU A 1 134 ? 19.432 -3.769 -19.299 1.00 94.69 134 LEU A N 1
ATOM 928 C CA . LEU A 1 134 ? 18.077 -4.036 -18.825 1.00 94.69 134 LEU A CA 1
ATOM 929 C C . LEU A 1 134 ? 17.963 -3.662 -17.341 1.00 94.69 134 LEU A C 1
ATOM 931 O O . LEU A 1 134 ? 18.437 -4.430 -16.498 1.00 94.69 134 LEU A O 1
ATOM 935 N N . PRO A 1 135 ? 17.393 -2.488 -17.010 1.00 96.75 135 PRO A N 1
ATOM 936 C CA . PRO A 1 135 ? 17.214 -2.076 -15.627 1.00 96.75 135 PRO A CA 1
ATOM 937 C C . PRO A 1 135 ? 16.030 -2.793 -14.966 1.00 96.75 135 PRO A C 1
ATOM 939 O O . PRO A 1 135 ? 14.937 -2.875 -15.535 1.00 96.75 135 PRO A O 1
ATOM 942 N N . ASN A 1 136 ? 16.253 -3.249 -13.735 1.00 97.06 136 ASN A N 1
ATOM 943 C CA . ASN A 1 136 ? 15.273 -3.840 -12.834 1.00 97.06 136 ASN A CA 1
ATOM 944 C C . ASN A 1 136 ? 15.358 -3.162 -11.461 1.00 97.06 136 ASN A C 1
ATOM 946 O O . ASN A 1 136 ? 16.444 -2.830 -10.979 1.00 97.06 136 ASN A O 1
ATOM 950 N N . ALA A 1 137 ? 14.214 -2.982 -10.810 1.00 97.75 137 ALA A N 1
ATOM 951 C CA . ALA A 1 137 ? 14.119 -2.425 -9.469 1.00 97.75 137 ALA A CA 1
ATOM 952 C C . ALA A 1 137 ? 13.057 -3.172 -8.655 1.00 97.75 137 ALA A C 1
ATOM 954 O O . ALA A 1 137 ? 11.975 -3.488 -9.146 1.00 97.75 137 ALA A O 1
ATOM 955 N N . LEU A 1 138 ? 13.371 -3.448 -7.395 1.00 97.75 138 LEU A N 1
ATOM 956 C CA . LEU A 1 138 ? 12.480 -4.057 -6.420 1.00 97.75 138 LEU A CA 1
ATOM 957 C C . LEU A 1 138 ? 12.516 -3.224 -5.143 1.00 97.75 138 LEU A C 1
ATOM 959 O O . LEU A 1 138 ? 13.559 -3.099 -4.501 1.00 97.75 138 LEU A O 1
ATOM 963 N N . SER A 1 139 ? 11.353 -2.751 -4.728 1.00 97.62 139 SER A N 1
ATOM 964 C CA . SER A 1 139 ? 11.143 -2.072 -3.455 1.00 97.62 139 SER A CA 1
ATOM 965 C C . SER A 1 139 ? 10.156 -2.882 -2.626 1.00 97.62 139 SER A C 1
ATOM 967 O O . SER A 1 139 ? 9.117 -3.303 -3.128 1.00 97.62 139 SER A O 1
ATOM 969 N N . GLN A 1 140 ? 10.462 -3.119 -1.354 1.00 97.06 140 GLN A N 1
ATOM 970 C CA . GLN A 1 140 ? 9.564 -3.777 -0.407 1.00 97.06 140 GLN A CA 1
ATOM 971 C C . GLN A 1 140 ? 9.561 -3.012 0.907 1.00 97.06 140 GLN A C 1
ATOM 973 O O . GLN A 1 140 ? 10.625 -2.694 1.432 1.00 97.06 140 GLN A O 1
ATOM 978 N N . ALA A 1 141 ? 8.392 -2.750 1.472 1.00 96.44 141 ALA A N 1
ATOM 979 C CA . ALA A 1 141 ? 8.273 -2.130 2.783 1.00 96.44 141 ALA A CA 1
ATOM 980 C C . ALA A 1 141 ? 7.039 -2.644 3.512 1.00 96.44 141 ALA A C 1
ATOM 982 O O . ALA A 1 141 ? 6.068 -3.035 2.880 1.00 96.44 141 ALA A O 1
ATOM 983 N N . GLY A 1 142 ? 7.048 -2.630 4.836 1.00 92.38 142 GLY A N 1
ATOM 984 C CA . GLY A 1 142 ? 5.908 -3.095 5.618 1.00 92.38 142 GLY A CA 1
ATOM 985 C C . GLY A 1 142 ? 6.009 -2.697 7.077 1.00 92.38 142 GLY A C 1
ATOM 986 O O . GLY A 1 142 ? 7.068 -2.279 7.551 1.00 92.38 142 GLY A O 1
ATOM 987 N N . VAL A 1 143 ? 4.894 -2.838 7.783 1.00 88.75 143 VAL A N 1
ATOM 988 C CA . VAL A 1 143 ? 4.800 -2.663 9.234 1.00 88.75 143 VAL A CA 1
ATOM 989 C C . VAL A 1 143 ? 4.023 -3.840 9.789 1.00 88.75 143 VAL A C 1
ATOM 991 O O . VAL A 1 143 ? 3.027 -4.227 9.201 1.00 88.75 143 VAL A O 1
ATOM 994 N N . ALA A 1 144 ? 4.465 -4.435 10.893 1.00 81.88 144 ALA A N 1
ATOM 995 C CA . ALA A 1 144 ? 3.795 -5.630 11.403 1.00 81.88 144 ALA A CA 1
ATOM 996 C C . ALA A 1 144 ? 2.463 -5.299 12.102 1.00 81.88 144 ALA A C 1
ATOM 998 O O . ALA A 1 144 ? 1.429 -5.901 11.803 1.00 81.88 144 AL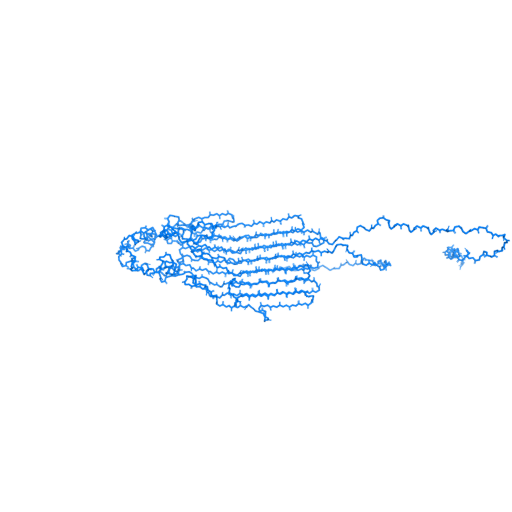A A O 1
ATOM 999 N N . THR A 1 145 ? 2.477 -4.341 13.036 1.00 84.06 145 THR A N 1
ATOM 1000 C CA . THR A 1 145 ? 1.287 -3.954 13.807 1.00 84.06 145 THR A CA 1
ATOM 1001 C C . THR A 1 145 ? 1.304 -2.480 14.203 1.00 84.06 145 THR A C 1
ATOM 1003 O O . THR A 1 145 ? 2.348 -1.937 14.572 1.00 84.06 145 THR A O 1
ATOM 1006 N N . VAL A 1 146 ? 0.120 -1.875 14.200 1.00 82.50 146 VAL A N 1
ATOM 1007 C CA . VAL A 1 146 ? -0.183 -0.536 14.706 1.00 82.50 146 VAL A CA 1
ATOM 1008 C C . VAL A 1 146 ? -1.321 -0.661 15.710 1.00 82.50 146 VAL A C 1
ATOM 1010 O O . VAL A 1 146 ? -2.396 -1.146 15.370 1.00 82.50 146 VAL A O 1
ATOM 1013 N N . ASN A 1 147 ? -1.111 -0.223 16.943 1.00 83.19 147 ASN A N 1
ATOM 1014 C CA . ASN A 1 147 ? -2.142 -0.213 17.971 1.00 83.19 147 ASN A CA 1
ATOM 1015 C C . ASN A 1 147 ? -2.479 1.229 18.351 1.00 83.19 147 ASN A C 1
ATOM 1017 O O . ASN A 1 147 ? -1.593 2.072 18.461 1.00 83.19 147 ASN A O 1
ATOM 1021 N N . VAL A 1 148 ? -3.761 1.504 18.584 1.00 77.56 148 VAL A N 1
ATOM 1022 C CA . VAL A 1 148 ? -4.234 2.771 19.153 1.00 77.56 148 VAL A CA 1
ATOM 1023 C C . VAL A 1 148 ? -4.821 2.495 20.525 1.00 77.56 148 VAL A C 1
ATOM 1025 O O . VAL A 1 148 ? -5.708 1.647 20.683 1.00 77.56 148 VAL A O 1
ATOM 1028 N N . ASN A 1 149 ? -4.334 3.228 21.521 1.00 73.56 149 ASN A N 1
ATOM 1029 C CA . ASN A 1 149 ? -4.831 3.134 22.885 1.00 73.56 149 ASN A CA 1
ATOM 1030 C C . ASN A 1 149 ? -5.954 4.166 23.133 1.00 73.56 149 ASN A C 1
ATOM 1032 O O . ASN A 1 149 ? -5.863 5.322 22.720 1.00 73.56 149 ASN A O 1
ATOM 1036 N N . ALA A 1 150 ? -7.030 3.751 23.810 1.00 66.56 150 ALA A N 1
ATOM 1037 C CA . ALA A 1 150 ? -8.186 4.613 24.082 1.00 66.56 150 ALA A CA 1
ATOM 1038 C C . ALA A 1 150 ? -7.807 5.756 24.997 1.00 66.56 150 ALA A C 1
ATOM 1040 O O . ALA A 1 150 ? -8.229 6.882 24.781 1.00 66.56 150 ALA A O 1
ATOM 1041 N N . GLN A 1 151 ? -7.006 5.472 26.020 1.00 66.56 151 GLN A N 1
ATOM 1042 C CA . GLN A 1 151 ? -6.605 6.455 27.008 1.00 66.56 151 GLN A CA 1
ATOM 1043 C C . GLN A 1 151 ? -5.816 7.584 26.367 1.00 66.56 151 GLN A C 1
ATOM 1045 O O . GLN A 1 151 ? -6.014 8.742 26.721 1.00 66.56 151 GLN A O 1
ATOM 1050 N N . SER A 1 152 ? -4.949 7.279 25.407 1.00 67.00 152 SER A N 1
ATOM 1051 C CA . SER A 1 152 ? -4.182 8.294 24.692 1.00 67.00 152 SER A CA 1
ATOM 1052 C C . SER A 1 152 ? -5.030 9.043 23.669 1.00 67.00 152 SER A C 1
ATOM 1054 O O . SER A 1 152 ? -4.895 10.258 23.547 1.00 67.00 152 SER A O 1
ATOM 1056 N N . LEU A 1 153 ? -5.968 8.363 23.005 1.00 68.75 153 LEU A N 1
ATOM 1057 C CA . LEU A 1 153 ? -6.907 9.017 22.098 1.00 68.75 153 LEU A CA 1
ATOM 1058 C C . LEU A 1 153 ? -7.858 9.957 22.856 1.00 68.75 153 LEU A C 1
ATOM 1060 O O . LEU A 1 153 ? -7.992 11.119 22.487 1.00 68.75 153 LEU A O 1
ATOM 1064 N N . LEU A 1 154 ? -8.444 9.501 23.967 1.00 65.88 154 LEU A N 1
ATOM 1065 C CA . LEU A 1 154 ? -9.291 10.308 24.846 1.00 65.88 154 LEU A CA 1
ATOM 1066 C C . LEU A 1 154 ? -8.503 11.435 25.518 1.00 65.88 154 LEU A C 1
ATOM 1068 O O . LEU A 1 154 ? -9.011 12.545 25.598 1.00 65.88 154 LEU A O 1
ATOM 1072 N N . SER A 1 155 ? -7.272 11.205 25.980 1.00 63.34 155 SER A N 1
ATOM 1073 C CA . SER A 1 155 ? -6.469 12.276 26.596 1.00 63.34 155 SER A CA 1
ATOM 1074 C C . SER A 1 155 ? -5.967 13.307 25.578 1.00 63.34 155 SER A C 1
ATOM 1076 O O . SER A 1 155 ? -5.892 14.489 25.915 1.00 63.34 155 SER A O 1
ATOM 1078 N N . GLY A 1 156 ? -5.715 12.900 24.327 1.00 59.75 156 GLY A N 1
ATOM 1079 C CA . GLY A 1 156 ? -5.457 13.806 23.205 1.00 59.75 156 GLY A CA 1
ATOM 1080 C C . GLY A 1 156 ? -6.679 14.648 22.829 1.00 59.75 156 GLY A C 1
ATOM 1081 O O . GLY A 1 156 ? -6.552 15.847 22.599 1.00 59.75 156 GLY A O 1
ATOM 1082 N N . VAL A 1 157 ? -7.870 14.044 22.847 1.00 59.59 157 VAL A N 1
ATOM 1083 C CA . VAL A 1 157 ? -9.172 14.698 22.605 1.00 59.59 157 VAL A CA 1
ATOM 1084 C C . VAL A 1 157 ? -9.551 15.654 23.746 1.00 59.59 157 VAL A C 1
ATOM 1086 O O . VAL A 1 157 ? -10.047 16.749 23.501 1.00 59.59 157 VAL A O 1
ATOM 1089 N N . LEU A 1 158 ? -9.297 15.274 24.999 1.00 57.88 158 LEU A N 1
ATOM 1090 C CA . LEU A 1 158 ? -9.667 16.036 26.200 1.00 57.88 158 LEU A CA 1
ATOM 1091 C C . LEU A 1 158 ? -8.554 16.990 26.685 1.00 57.88 158 LEU A C 1
ATOM 1093 O O . LEU A 1 158 ? -8.698 17.644 27.719 1.00 57.88 158 LEU A O 1
ATOM 1097 N N . GLY A 1 159 ? -7.440 17.097 25.953 1.00 52.59 159 GLY A N 1
ATOM 1098 C CA . GLY A 1 159 ? -6.392 18.093 26.190 1.00 52.59 159 GLY A CA 1
ATOM 1099 C C . GLY A 1 159 ? -5.640 17.943 27.517 1.00 52.59 159 GLY A C 1
ATOM 1100 O O . GLY A 1 159 ? -5.516 18.919 28.254 1.00 52.59 159 GLY A O 1
ATOM 1101 N N . ASN A 1 160 ? -5.135 16.745 27.840 1.00 48.44 160 ASN A N 1
ATOM 1102 C CA . ASN A 1 160 ? -4.381 16.453 29.077 1.00 48.44 160 ASN A CA 1
ATOM 1103 C C . ASN A 1 160 ? -5.104 16.802 30.392 1.00 48.44 160 ASN A C 1
ATOM 1105 O O . ASN A 1 160 ? -4.484 16.766 31.457 1.00 48.44 160 ASN A O 1
ATOM 1109 N N . THR A 1 161 ? -6.402 17.118 30.364 1.00 46.84 161 THR A N 1
ATOM 1110 C CA . THR A 1 161 ? -7.166 17.247 31.602 1.00 46.84 161 THR A CA 1
ATOM 1111 C C . THR A 1 161 ? -7.331 15.854 32.211 1.00 46.84 161 THR A C 1
ATOM 1113 O O . THR A 1 161 ? -7.825 14.944 31.539 1.00 46.84 161 THR A O 1
ATOM 1116 N N . PRO A 1 162 ? -6.893 15.631 33.465 1.00 45.09 162 PRO A N 1
ATOM 1117 C CA . PRO A 1 162 ? -7.183 14.388 34.158 1.00 45.09 162 PRO A CA 1
ATOM 1118 C C . PRO A 1 162 ? -8.695 14.165 34.121 1.00 45.09 162 PRO A C 1
ATOM 1120 O O . PRO A 1 162 ? -9.460 15.065 34.468 1.00 45.09 162 PRO A O 1
ATOM 1123 N N . LEU A 1 163 ? -9.140 12.971 33.722 1.00 45.44 163 LEU A N 1
ATOM 1124 C CA . LEU A 1 163 ? -10.566 12.619 33.677 1.00 45.44 163 LEU A CA 1
ATOM 1125 C C . LEU A 1 163 ? -11.286 12.934 35.003 1.00 45.44 163 LEU A C 1
ATOM 1127 O O . LEU A 1 163 ? -12.469 13.248 34.988 1.00 45.44 163 LEU A O 1
ATOM 1131 N N . GLY A 1 164 ? -10.562 12.933 36.130 1.00 41.75 164 GLY A N 1
ATOM 1132 C CA . GLY A 1 164 ? -11.074 13.299 37.453 1.00 41.75 164 GLY A CA 1
ATOM 1133 C C . GLY A 1 164 ? -11.378 14.789 37.678 1.00 41.75 164 GLY A C 1
ATOM 1134 O O . GLY A 1 164 ? -11.975 15.115 38.700 1.00 41.75 164 GLY A O 1
ATOM 1135 N N . THR A 1 165 ? -10.986 15.695 36.773 1.00 41.28 165 THR A N 1
ATOM 1136 C CA . THR A 1 165 ? -11.203 17.151 36.914 1.00 41.28 165 THR A CA 1
ATOM 1137 C C . THR A 1 165 ? -12.137 17.755 35.870 1.00 41.28 165 THR A C 1
ATOM 1139 O O . THR A 1 165 ? -12.525 18.915 36.015 1.00 41.28 165 THR A O 1
ATOM 1142 N N . LEU A 1 166 ? -12.524 17.010 34.827 1.00 45.03 166 LEU A N 1
ATOM 1143 C CA . LEU A 1 166 ? -13.683 17.408 34.025 1.00 45.03 166 LEU A CA 1
ATOM 1144 C C . LEU A 1 166 ? -14.889 17.431 34.967 1.00 45.03 166 LEU A C 1
ATOM 1146 O O . LEU A 1 166 ? -15.012 16.550 35.809 1.00 45.03 166 LEU A O 1
ATOM 1150 N N . GLN A 1 167 ? -15.763 18.436 34.881 1.00 44.47 167 GLN A N 1
ATOM 1151 C CA . GLN A 1 167 ? -17.002 18.457 35.662 1.00 44.47 167 GLN A CA 1
ATOM 1152 C C . GLN A 1 167 ? -17.841 17.220 35.295 1.00 44.47 167 GLN A C 1
ATOM 1154 O O . GLN A 1 167 ? -18.644 17.249 34.360 1.00 44.47 167 GLN A O 1
ATOM 1159 N N . LEU A 1 168 ? -17.615 16.129 36.039 1.00 46.53 168 LEU A N 1
ATOM 1160 C CA . LEU A 1 168 ? -18.106 14.777 35.781 1.00 46.53 168 LEU A CA 1
ATOM 1161 C C . LEU A 1 168 ? -19.620 14.778 35.543 1.00 46.53 168 LEU A C 1
ATOM 1163 O O . LEU A 1 168 ? -20.103 14.031 34.710 1.00 46.53 168 LEU A O 1
ATOM 1167 N N . GLY A 1 169 ? -20.374 15.672 36.185 1.00 46.09 169 GLY A N 1
ATOM 1168 C CA . GLY A 1 169 ? -21.833 15.702 36.082 1.00 46.09 169 GLY A CA 1
ATOM 1169 C C . GLY A 1 169 ? -22.392 15.840 34.660 1.00 46.09 169 GLY A C 1
ATOM 1170 O O . GLY A 1 169 ? -23.371 15.178 34.346 1.00 46.09 169 GLY A O 1
ATOM 1171 N N . ASN A 1 170 ? -21.794 16.644 33.774 1.00 49.03 170 ASN A N 1
ATOM 1172 C CA . ASN A 1 170 ? -22.383 16.890 32.447 1.00 49.03 170 ASN A CA 1
ATOM 1173 C C . ASN A 1 170 ? -21.742 16.037 31.349 1.00 49.03 170 ASN A C 1
ATOM 1175 O O . ASN A 1 170 ? -22.457 15.441 30.546 1.00 49.03 170 ASN A O 1
ATOM 1179 N N . THR A 1 171 ? -20.414 15.914 31.343 1.00 48.88 171 THR A N 1
ATOM 1180 C CA . THR A 1 171 ? -19.699 15.121 30.332 1.00 48.88 171 THR A CA 1
ATOM 1181 C C . THR A 1 171 ? -19.873 13.622 30.563 1.00 48.88 171 THR A C 1
ATOM 1183 O O . THR A 1 171 ? -20.058 12.891 29.596 1.00 48.88 171 THR A O 1
ATOM 1186 N N . VAL A 1 172 ? -19.909 13.144 31.817 1.00 51.44 172 VAL A N 1
ATOM 1187 C CA . VAL A 1 172 ? -20.204 11.725 32.082 1.00 51.44 172 VAL A CA 1
ATOM 1188 C C . VAL A 1 172 ? -21.639 11.407 31.717 1.00 51.44 172 VAL A C 1
ATOM 1190 O O . VAL A 1 172 ? -21.860 10.394 31.072 1.00 51.44 172 VAL A O 1
ATOM 1193 N N . ASN A 1 173 ? -22.609 12.269 32.026 1.00 51.97 173 ASN A N 1
ATOM 1194 C CA . ASN A 1 173 ? -23.986 12.048 31.582 1.00 51.97 173 ASN A CA 1
ATOM 1195 C C . ASN A 1 173 ? -24.094 12.032 30.049 1.00 51.97 173 ASN A C 1
ATOM 1197 O O . ASN A 1 173 ? -24.798 11.190 29.506 1.00 51.97 173 ASN A O 1
ATOM 1201 N N . GLN A 1 174 ? -23.356 12.883 29.331 1.00 55.06 174 GLN A N 1
ATOM 1202 C CA . GLN A 1 174 ? -23.313 12.855 27.863 1.00 55.06 174 GLN A CA 1
ATOM 1203 C C . GLN A 1 174 ? -22.660 11.582 27.310 1.00 55.06 174 GLN A C 1
ATOM 1205 O O . GLN A 1 174 ? -23.235 10.945 26.433 1.00 55.06 174 GLN A O 1
ATOM 1210 N N . VAL A 1 175 ? -21.505 11.174 27.840 1.00 54.97 175 VAL A N 1
ATOM 1211 C CA . VAL A 1 175 ? -20.799 9.949 27.428 1.00 54.97 175 VAL A CA 1
ATOM 1212 C C . VAL A 1 175 ? -21.604 8.698 27.793 1.00 54.97 175 VAL A C 1
ATOM 1214 O O . VAL A 1 175 ? -21.711 7.785 26.981 1.00 54.97 175 VAL A O 1
ATOM 1217 N N . THR A 1 176 ? -22.247 8.682 28.962 1.00 56.50 176 THR A N 1
ATOM 1218 C CA . THR A 1 176 ? -23.137 7.601 29.419 1.00 56.50 176 THR A CA 1
ATOM 1219 C C . THR A 1 176 ? -24.359 7.504 28.530 1.00 56.50 176 THR A C 1
ATOM 1221 O O . THR A 1 176 ? -24.636 6.432 28.012 1.00 56.50 176 THR A O 1
ATOM 1224 N N . ASN A 1 177 ? -25.038 8.621 28.257 1.00 58.22 177 ASN A N 1
ATOM 1225 C CA . ASN A 1 177 ? -26.174 8.643 27.338 1.00 58.22 177 ASN A CA 1
ATOM 1226 C C . ASN A 1 177 ? -25.772 8.193 25.925 1.00 58.22 177 ASN A C 1
ATOM 1228 O O . ASN A 1 177 ? -26.550 7.518 25.254 1.00 58.22 177 ASN A O 1
ATOM 1232 N N . ALA A 1 178 ? -24.555 8.519 25.485 1.00 58.00 178 ALA A N 1
ATOM 1233 C CA . ALA A 1 178 ? -24.064 8.149 24.164 1.00 58.00 178 ALA A CA 1
ATOM 1234 C C . ALA A 1 178 ? -23.590 6.681 24.069 1.00 58.00 178 ALA A C 1
ATOM 1236 O O . ALA A 1 178 ? -23.715 6.066 23.010 1.00 58.00 178 ALA A O 1
ATOM 1237 N N . LEU A 1 179 ? -23.082 6.096 25.162 1.00 55.97 179 LEU A N 1
ATOM 1238 C CA . LEU A 1 179 ? -22.684 4.681 25.262 1.00 55.97 179 LEU A CA 1
ATOM 1239 C C . LEU A 1 179 ? -23.832 3.758 25.702 1.00 55.97 179 LEU A C 1
ATOM 1241 O O . LEU A 1 179 ? -23.729 2.542 25.530 1.00 55.97 179 LEU A O 1
ATOM 1245 N N . GLN A 1 180 ? -24.931 4.306 26.228 1.00 62.16 180 GLN A N 1
ATOM 1246 C CA . GLN A 1 180 ? -26.101 3.562 26.704 1.00 62.16 180 GLN A CA 1
ATOM 1247 C C . GLN A 1 180 ? -26.619 2.512 25.703 1.00 62.16 180 GLN A C 1
ATOM 1249 O O . GLN A 1 180 ? -26.944 1.404 26.141 1.00 62.16 180 GLN A O 1
ATOM 1254 N N . PRO A 1 181 ? -26.668 2.770 24.378 1.00 60.81 181 PRO A N 1
ATOM 1255 C CA . PRO A 1 181 ? -27.103 1.766 23.407 1.00 60.81 181 PRO A CA 1
ATOM 1256 C C . PRO A 1 181 ? -26.165 0.550 23.351 1.00 60.81 181 PRO A C 1
ATOM 1258 O O . PRO A 1 181 ? -26.629 -0.587 23.295 1.00 60.81 181 PRO A O 1
ATOM 1261 N N . VAL A 1 182 ? -24.849 0.779 23.431 1.00 59.81 182 VAL A N 1
ATOM 1262 C CA . VAL A 1 182 ? -23.821 -0.277 23.421 1.00 59.81 182 VAL A CA 1
ATOM 1263 C C . VAL A 1 182 ? -23.873 -1.084 24.719 1.00 59.81 182 VAL A C 1
ATOM 1265 O O . VAL A 1 182 ? -23.875 -2.312 24.693 1.00 59.81 182 VAL A O 1
ATOM 1268 N N . LEU A 1 183 ? -23.999 -0.399 25.857 1.00 61.53 183 LEU A N 1
ATOM 1269 C CA . LEU A 1 183 ? -24.173 -1.014 27.178 1.00 61.53 183 LEU A CA 1
ATOM 1270 C C . LEU A 1 183 ? -25.440 -1.872 27.257 1.00 61.53 183 LEU A C 1
ATOM 1272 O O . LEU A 1 183 ? -25.421 -2.968 27.819 1.00 61.53 183 LEU A O 1
ATOM 1276 N N . THR A 1 184 ? -26.530 -1.401 26.653 1.00 62.28 184 THR A N 1
ATOM 1277 C CA . THR A 1 184 ? -27.794 -2.142 26.574 1.00 62.28 184 THR A CA 1
ATOM 1278 C C . THR A 1 184 ? -27.643 -3.386 25.697 1.00 62.28 184 THR A C 1
ATOM 1280 O O . THR A 1 184 ? -28.099 -4.458 26.089 1.00 62.28 184 THR A O 1
ATOM 1283 N N . ALA A 1 185 ? -26.945 -3.292 24.558 1.00 62.03 185 ALA A N 1
ATOM 1284 C CA . ALA A 1 185 ? -26.656 -4.447 23.705 1.00 62.03 185 ALA A CA 1
ATOM 1285 C C . ALA A 1 185 ? -25.824 -5.518 24.438 1.00 62.03 185 ALA A C 1
ATOM 1287 O O . ALA A 1 185 ? -26.202 -6.688 24.439 1.00 62.03 185 ALA A O 1
ATOM 1288 N N . ILE A 1 186 ? -24.765 -5.115 25.153 1.00 54.44 186 ILE A N 1
ATOM 1289 C CA . ILE A 1 186 ? -23.934 -6.031 25.955 1.00 54.44 186 ILE A CA 1
ATOM 1290 C C . ILE A 1 186 ? -24.760 -6.702 27.061 1.00 54.44 186 ILE A C 1
ATOM 1292 O O . ILE A 1 186 ? -24.726 -7.926 27.191 1.00 54.44 186 ILE A O 1
ATOM 1296 N N . SER A 1 187 ? -25.535 -5.921 27.822 1.00 59.88 187 SER A N 1
ATOM 1297 C CA . SER A 1 187 ? -26.368 -6.428 28.926 1.00 59.88 187 SER A CA 1
ATOM 1298 C C . SER A 1 187 ? -27.409 -7.443 28.442 1.00 59.88 187 SER A C 1
ATOM 1300 O O . SER A 1 187 ? -27.668 -8.450 29.101 1.00 59.88 187 SER A O 1
ATOM 1302 N N . ASN A 1 188 ? -27.972 -7.213 27.254 1.00 58.53 188 ASN A N 1
ATOM 1303 C CA . ASN A 1 188 ? -28.937 -8.120 26.640 1.00 58.53 188 ASN A CA 1
ATOM 1304 C C . ASN A 1 188 ? -28.305 -9.457 26.222 1.00 58.53 188 ASN A C 1
ATOM 1306 O O . ASN A 1 188 ? -28.981 -10.487 26.259 1.00 58.53 188 ASN A O 1
ATOM 1310 N N . VAL A 1 189 ? -27.022 -9.471 25.846 1.00 54.41 189 VAL A N 1
ATOM 1311 C CA . VAL A 1 189 ? -26.338 -10.690 25.389 1.00 54.41 189 VAL A CA 1
ATOM 1312 C C . VAL A 1 189 ? -25.712 -11.488 26.530 1.00 54.41 189 VAL A C 1
ATOM 1314 O O . VAL A 1 189 ? -25.743 -12.719 26.491 1.00 54.41 189 VAL A O 1
ATOM 1317 N N . THR A 1 190 ? -25.208 -10.843 27.582 1.00 53.06 190 THR A N 1
ATOM 1318 C CA . THR A 1 190 ? -24.609 -11.562 28.722 1.00 53.06 190 THR A CA 1
ATOM 1319 C C . THR A 1 190 ? -25.641 -12.238 29.630 1.00 53.06 190 THR A C 1
ATOM 1321 O O . THR A 1 190 ? -25.253 -13.019 30.499 1.00 53.06 190 THR A O 1
ATOM 1324 N N . LYS A 1 191 ? -26.949 -11.978 29.443 1.00 51.44 191 LYS A N 1
ATOM 1325 C CA . LYS A 1 191 ? -28.055 -12.450 30.308 1.00 51.44 191 LYS A CA 1
ATOM 1326 C C . LYS A 1 191 ? -27.831 -12.178 31.801 1.00 51.44 191 LYS A C 1
ATOM 1328 O O . LYS A 1 191 ? -28.451 -12.817 32.651 1.00 51.44 191 LYS A O 1
ATOM 1333 N N . GLN A 1 192 ? -26.948 -11.244 32.132 1.00 49.19 192 GLN A N 1
ATOM 1334 C CA . GLN A 1 192 ? -26.845 -10.732 33.485 1.00 49.19 192 GLN A CA 1
ATOM 1335 C C . GLN A 1 192 ? -28.016 -9.771 33.696 1.00 49.19 192 GLN A C 1
ATOM 1337 O O . GLN A 1 192 ? -28.470 -9.122 32.752 1.00 49.19 192 GLN A O 1
ATOM 1342 N N . THR A 1 193 ? -28.552 -9.719 34.920 1.00 45.62 193 THR A N 1
ATOM 1343 C CA . THR A 1 193 ? -29.504 -8.676 35.345 1.00 45.62 193 THR A CA 1
ATOM 1344 C C . THR A 1 193 ? -29.066 -7.327 34.781 1.00 45.62 193 THR A C 1
ATOM 1346 O O . THR A 1 193 ? -27.850 -7.110 34.769 1.00 45.62 193 THR A O 1
ATOM 1349 N N . PRO A 1 194 ? -29.995 -6.453 34.320 1.00 45.34 194 PRO A N 1
ATOM 1350 C CA . PRO A 1 194 ? -29.632 -5.171 33.718 1.00 45.34 194 PRO A CA 1
ATOM 1351 C C . PRO A 1 194 ? -28.566 -4.560 34.601 1.00 45.34 194 PRO A C 1
ATOM 1353 O O . PRO A 1 194 ? -28.804 -4.445 35.805 1.00 45.34 194 PRO A O 1
ATOM 1356 N N . VAL A 1 195 ? -27.373 -4.327 34.042 1.00 45.38 195 VAL A N 1
ATOM 1357 C CA . VAL A 1 195 ? -26.255 -3.784 34.806 1.00 45.38 195 VAL A CA 1
ATOM 1358 C C . VAL A 1 195 ? -26.792 -2.484 35.376 1.00 45.38 195 VAL A C 1
ATOM 1360 O O . VAL A 1 195 ? -26.986 -1.512 34.647 1.00 45.38 195 VAL A O 1
ATOM 1363 N N . GLN A 1 196 ? -27.175 -2.513 36.653 1.00 41.06 196 GLN A N 1
ATOM 1364 C CA . GLN A 1 196 ? -27.671 -1.350 37.349 1.00 41.06 196 GLN A CA 1
ATOM 1365 C C . GLN A 1 196 ? -26.402 -0.569 37.606 1.00 41.06 196 GLN A C 1
ATOM 1367 O O . GLN A 1 196 ? -25.687 -0.818 38.574 1.00 41.06 196 GLN A O 1
ATOM 1372 N N . LEU A 1 197 ? -26.050 0.239 36.607 1.00 41.53 197 LEU A N 1
ATOM 1373 C CA . LEU A 1 197 ? -24.863 1.054 36.622 1.00 41.53 197 LEU A CA 1
ATOM 1374 C C . LEU A 1 197 ? -25.045 1.995 37.807 1.00 41.53 197 LEU A C 1
ATOM 1376 O O . LEU A 1 197 ? -25.790 2.966 37.708 1.00 41.53 197 LEU A O 1
ATOM 1380 N N . ASP A 1 198 ? -24.432 1.684 38.948 1.00 43.84 198 ASP A N 1
ATOM 1381 C CA . ASP A 1 198 ? -24.104 2.723 39.909 1.00 43.84 198 ASP A CA 1
ATOM 1382 C C . ASP A 1 198 ? -23.200 3.688 39.131 1.00 43.84 198 ASP A C 1
ATOM 1384 O O . ASP A 1 198 ? -22.076 3.306 38.770 1.00 43.84 198 ASP A O 1
ATOM 1388 N N . PRO A 1 199 ? -23.701 4.886 38.777 1.00 49.03 199 PRO A N 1
ATOM 1389 C CA . PRO A 1 199 ? -23.052 5.757 37.805 1.00 49.03 199 PRO A CA 1
ATOM 1390 C C . PRO A 1 199 ? -21.671 6.220 38.283 1.00 49.03 199 PRO A C 1
ATOM 1392 O O . PRO A 1 199 ? -20.879 6.727 37.498 1.00 49.03 199 PRO A O 1
ATOM 1395 N N . SER A 1 200 ? -21.346 6.034 39.562 1.00 47.59 200 SER A N 1
ATOM 1396 C CA . SER A 1 200 ? -20.035 6.377 40.097 1.00 47.59 200 SER A CA 1
ATOM 1397 C C . SER A 1 200 ? -18.993 5.264 39.922 1.00 47.59 200 SER A C 1
ATOM 1399 O O . SER A 1 200 ? -17.853 5.553 39.565 1.00 47.59 200 SER A O 1
ATOM 1401 N N . THR A 1 201 ? -19.358 3.995 40.117 1.00 44.78 201 THR A N 1
ATOM 1402 C CA . THR A 1 201 ? -18.406 2.869 40.166 1.00 44.78 201 THR A CA 1
ATOM 1403 C C . THR A 1 201 ? -18.341 2.103 38.853 1.00 44.78 201 THR A C 1
ATOM 1405 O O . THR A 1 201 ? -17.258 1.892 38.327 1.00 44.78 201 THR A O 1
ATOM 1408 N N . THR A 1 202 ? -19.480 1.787 38.240 1.00 49.91 202 THR A N 1
ATOM 1409 C CA . THR A 1 202 ? -19.507 1.047 36.966 1.00 49.91 202 THR A CA 1
ATOM 1410 C C . THR A 1 202 ? -19.079 1.872 35.759 1.00 49.91 202 THR A C 1
ATOM 1412 O O . THR A 1 202 ? -18.510 1.321 34.823 1.00 49.91 202 THR A O 1
ATOM 1415 N N . ILE A 1 203 ? -19.307 3.188 35.767 1.00 50.94 203 ILE A N 1
ATOM 1416 C CA . ILE A 1 203 ? -18.771 4.072 34.726 1.00 50.94 203 ILE A CA 1
ATOM 1417 C C . ILE A 1 203 ? -17.273 4.240 34.920 1.00 50.94 203 ILE A C 1
ATOM 1419 O O . ILE A 1 203 ? -16.551 4.215 33.936 1.00 50.94 203 ILE A O 1
ATOM 1423 N N . THR A 1 204 ? -16.799 4.361 36.161 1.00 48.72 204 THR A N 1
ATOM 1424 C CA . THR A 1 204 ? -15.362 4.390 36.454 1.00 48.72 204 THR A CA 1
ATOM 1425 C C . THR A 1 204 ? -14.709 3.067 36.077 1.00 48.72 204 THR A C 1
ATOM 1427 O O . THR A 1 204 ? -13.637 3.095 35.500 1.00 48.72 204 THR A O 1
ATOM 1430 N N . ASP A 1 205 ? -15.365 1.927 36.286 1.00 49.22 205 ASP A N 1
ATOM 1431 C CA . ASP A 1 205 ? -14.866 0.614 35.876 1.00 49.22 205 ASP A CA 1
ATOM 1432 C C . ASP A 1 205 ? -14.951 0.400 34.366 1.00 49.22 205 ASP A C 1
ATOM 1434 O O . ASP A 1 205 ? -14.035 -0.182 33.801 1.00 49.22 205 ASP A O 1
ATOM 1438 N N . LEU A 1 206 ? -15.985 0.900 33.682 1.00 51.91 206 LEU A N 1
ATOM 1439 C CA . LEU A 1 206 ? -16.085 0.850 32.222 1.00 51.91 206 LEU A CA 1
ATOM 1440 C C . LEU A 1 206 ? -15.094 1.810 31.566 1.00 51.91 206 LEU A C 1
ATOM 1442 O O . LEU A 1 206 ? -14.444 1.419 30.606 1.00 51.91 206 LEU A O 1
ATOM 1446 N N . LEU A 1 207 ? -14.933 3.030 32.087 1.00 56.16 207 LEU A N 1
ATOM 1447 C CA . LEU A 1 207 ? -13.860 3.934 31.683 1.00 56.16 207 LEU A CA 1
ATOM 1448 C C . LEU A 1 207 ? -12.521 3.280 31.986 1.00 56.16 207 LEU A C 1
ATOM 1450 O O . LEU A 1 207 ? -11.714 3.215 31.087 1.00 56.16 207 LEU A O 1
ATOM 1454 N N . ASN A 1 208 ? -12.284 2.724 33.172 1.00 54.22 208 ASN A N 1
ATOM 1455 C CA . ASN A 1 208 ? -11.038 2.025 33.496 1.00 54.22 208 ASN A CA 1
ATOM 1456 C C . ASN A 1 208 ? -10.809 0.811 32.585 1.00 54.22 208 ASN A C 1
ATOM 1458 O O . ASN A 1 208 ? -9.679 0.548 32.189 1.00 54.22 208 ASN A O 1
ATOM 1462 N N . SER A 1 209 ? -11.860 0.091 32.190 1.00 53.81 209 SER A N 1
ATOM 1463 C CA . SER A 1 209 ? -11.774 -1.011 31.228 1.00 53.81 209 SER A CA 1
ATOM 1464 C C . SER A 1 209 ? -11.471 -0.492 29.823 1.00 53.81 209 SER A C 1
ATOM 1466 O O . SER A 1 209 ? -10.595 -1.023 29.157 1.00 53.81 209 SER A O 1
ATOM 1468 N N . LEU A 1 210 ? -12.118 0.590 29.386 1.00 57.50 210 LEU A N 1
ATOM 1469 C CA . LEU A 1 210 ? -11.865 1.244 28.101 1.00 57.50 210 LEU A CA 1
ATOM 1470 C C . LEU A 1 210 ? -10.476 1.892 28.053 1.00 57.50 210 LEU A C 1
ATOM 1472 O O . LEU A 1 210 ? -9.838 1.865 27.011 1.00 57.50 210 LEU A O 1
ATOM 1476 N N . THR A 1 211 ? -9.981 2.439 29.161 1.00 58.34 211 THR A N 1
ATOM 1477 C CA . THR A 1 211 ? -8.686 3.128 29.255 1.00 58.34 211 THR A CA 1
ATOM 1478 C C . THR A 1 211 ? -7.520 2.166 29.477 1.00 58.34 211 THR A C 1
ATOM 1480 O O . THR A 1 211 ? -6.377 2.518 29.190 1.00 58.34 211 THR A O 1
ATOM 1483 N N . THR A 1 212 ? -7.784 0.933 29.918 1.00 60.09 212 THR A N 1
ATOM 1484 C CA . THR A 1 212 ? -6.787 -0.153 29.963 1.00 60.09 212 THR A CA 1
ATOM 1485 C C . THR A 1 212 ? -6.793 -1.034 28.711 1.00 60.09 212 THR A C 1
ATOM 1487 O O . THR A 1 212 ? -5.828 -1.764 28.486 1.00 60.09 212 THR A O 1
ATOM 1490 N N . GLN A 1 213 ? -7.837 -0.968 27.877 1.00 63.69 213 GLN A N 1
ATOM 1491 C CA . GLN A 1 213 ? -7.975 -1.792 26.673 1.00 63.69 213 GLN A CA 1
ATOM 1492 C C . GLN A 1 213 ? -7.443 -1.107 25.408 1.00 63.69 213 GLN A C 1
ATOM 1494 O O . GLN A 1 213 ? -7.476 0.113 25.241 1.00 63.69 213 GLN A O 1
ATOM 1499 N N . GLN A 1 214 ? -6.968 -1.932 24.472 1.00 67.56 214 GLN A N 1
ATOM 1500 C CA . GLN A 1 214 ? -6.664 -1.493 23.113 1.00 67.56 214 GLN A CA 1
ATOM 1501 C C . GLN A 1 214 ? -7.973 -1.122 22.412 1.00 67.56 214 GLN A C 1
ATOM 1503 O O . GLN A 1 214 ? -8.928 -1.894 22.421 1.00 67.56 214 GLN A O 1
ATOM 1508 N N . THR A 1 215 ? -8.038 0.059 21.803 1.00 73.25 215 THR A N 1
ATOM 1509 C CA . THR A 1 215 ? -9.241 0.513 21.074 1.00 73.25 215 THR A CA 1
ATOM 1510 C C . THR A 1 215 ? -9.189 0.108 19.623 1.00 73.25 215 THR A C 1
ATOM 1512 O O . THR A 1 215 ? -10.221 -0.157 19.012 1.00 73.25 215 THR A O 1
ATOM 1515 N N . LEU A 1 216 ? -7.978 0.080 19.082 1.00 79.31 216 LEU A N 1
ATOM 1516 C CA . LEU A 1 216 ? -7.710 -0.282 17.712 1.00 79.31 216 LEU A CA 1
ATOM 1517 C C . LEU A 1 216 ? -6.469 -1.158 17.690 1.00 79.31 216 LEU A C 1
ATOM 1519 O O . LEU A 1 216 ? -5.435 -0.773 18.234 1.00 79.31 216 LEU A O 1
ATOM 1523 N N . SER A 1 217 ? -6.563 -2.305 17.034 1.00 82.88 217 SER A N 1
ATOM 1524 C CA . SER A 1 217 ? -5.390 -3.070 16.631 1.00 82.88 217 SER A CA 1
ATOM 1525 C C . SER A 1 217 ? -5.447 -3.264 15.129 1.00 82.88 217 SER A C 1
ATOM 1527 O O . SER A 1 217 ? -6.461 -3.713 14.599 1.00 82.88 217 SER A O 1
ATOM 1529 N N . LEU A 1 218 ? -4.380 -2.869 14.449 1.00 83.75 218 LEU A N 1
ATOM 1530 C CA . LEU A 1 218 ? -4.248 -2.922 13.008 1.00 83.75 218 LEU A CA 1
ATOM 1531 C C . LEU A 1 218 ? -3.010 -3.748 12.664 1.00 83.75 218 LEU A C 1
ATOM 1533 O O . LEU A 1 218 ? -1.885 -3.345 12.952 1.00 83.75 218 LEU A O 1
ATOM 1537 N N . SER A 1 219 ? -3.209 -4.910 12.052 1.00 87.75 219 SER A N 1
ATOM 1538 C CA . SER A 1 219 ? -2.123 -5.697 11.466 1.00 87.75 219 SER A CA 1
ATOM 1539 C C . SER A 1 219 ? -2.047 -5.392 9.980 1.00 87.75 219 SER A C 1
ATOM 1541 O O . SER A 1 219 ? -3.070 -5.437 9.303 1.00 87.75 219 SER A O 1
ATOM 1543 N N . LEU A 1 220 ? -0.859 -5.053 9.483 1.00 87.00 220 LEU A N 1
ATOM 1544 C CA . LEU A 1 220 ? -0.655 -4.641 8.096 1.00 87.00 220 LEU A CA 1
ATOM 1545 C C . LEU A 1 220 ? 0.207 -5.657 7.362 1.00 87.00 220 LEU A C 1
ATOM 1547 O O . LEU A 1 220 ? 1.096 -6.285 7.937 1.00 87.00 220 LEU A O 1
ATOM 1551 N N . GLY A 1 221 ? -0.045 -5.790 6.067 1.00 87.06 221 GLY A N 1
ATOM 1552 C CA . GLY A 1 221 ? 0.835 -6.510 5.172 1.00 87.06 221 GLY A CA 1
ATOM 1553 C C . GLY A 1 221 ? 1.943 -5.630 4.584 1.00 87.06 221 GLY A C 1
ATOM 1554 O O . GLY A 1 221 ? 2.097 -4.445 4.885 1.00 87.06 221 GLY A O 1
ATOM 1555 N N . ASN A 1 222 ? 2.739 -6.250 3.719 1.00 92.50 222 ASN A N 1
ATOM 1556 C CA . ASN A 1 222 ? 3.810 -5.590 2.986 1.00 92.50 222 ASN A CA 1
ATOM 1557 C C . ASN A 1 222 ? 3.286 -4.892 1.723 1.00 92.50 222 ASN A C 1
ATOM 1559 O O . ASN A 1 222 ? 2.392 -5.387 1.039 1.00 92.50 222 ASN A O 1
ATOM 1563 N N . SER A 1 223 ? 3.938 -3.800 1.358 1.00 95.62 223 SER A N 1
ATOM 1564 C CA . SER A 1 223 ? 3.912 -3.214 0.025 1.00 95.62 223 SER A CA 1
ATOM 1565 C C . SER A 1 223 ? 5.125 -3.665 -0.766 1.00 95.62 223 SER A C 1
ATOM 1567 O O . SER A 1 223 ? 6.239 -3.737 -0.239 1.00 95.62 223 SER A O 1
ATOM 1569 N N . THR A 1 224 ? 4.920 -3.934 -2.046 1.00 96.44 224 THR A N 1
ATOM 1570 C CA . THR A 1 224 ? 5.972 -4.290 -2.988 1.00 96.44 224 THR A CA 1
ATOM 1571 C C . THR A 1 224 ? 5.780 -3.527 -4.291 1.00 96.44 224 THR A C 1
ATOM 1573 O O . THR A 1 224 ? 4.660 -3.373 -4.766 1.00 96.44 224 THR A O 1
ATOM 1576 N N . SER A 1 225 ? 6.878 -3.059 -4.867 1.00 96.44 225 SER A N 1
ATOM 1577 C CA . SER A 1 225 ? 6.937 -2.501 -6.214 1.00 96.44 225 SER A CA 1
ATOM 1578 C C . SER A 1 225 ? 8.047 -3.222 -6.963 1.00 96.44 225 SER A C 1
ATOM 1580 O O . SER A 1 225 ? 9.161 -3.379 -6.459 1.00 96.44 225 SER A O 1
ATOM 1582 N N . THR A 1 226 ? 7.712 -3.726 -8.141 1.00 97.19 226 THR A N 1
ATOM 1583 C CA . THR A 1 226 ? 8.580 -4.509 -9.017 1.00 97.19 226 THR A CA 1
ATOM 1584 C C . THR A 1 226 ? 8.557 -3.891 -10.394 1.00 97.19 226 THR A C 1
ATOM 1586 O O . THR A 1 226 ? 7.523 -3.838 -11.056 1.00 97.19 226 THR A O 1
ATOM 1589 N N . LEU A 1 227 ? 9.718 -3.435 -10.827 1.00 96.62 227 LEU A N 1
ATOM 1590 C CA . LEU A 1 227 ? 9.926 -2.835 -12.126 1.00 96.62 227 LEU A CA 1
ATOM 1591 C C . LEU A 1 227 ? 10.967 -3.657 -12.858 1.00 96.62 227 LEU A C 1
ATOM 1593 O O . LEU A 1 227 ? 11.994 -4.025 -12.286 1.00 96.62 227 LEU A O 1
ATOM 1597 N N . GLY A 1 228 ? 10.712 -3.943 -14.123 1.00 94.12 228 GLY A N 1
ATOM 1598 C CA . GLY A 1 228 ? 11.608 -4.776 -14.899 1.00 94.12 228 GLY A CA 1
ATOM 1599 C C . GLY A 1 228 ? 11.584 -4.422 -16.363 1.00 94.12 228 GLY A C 1
ATOM 1600 O O . GLY A 1 228 ? 10.535 -4.119 -16.931 1.00 94.12 228 GLY A O 1
ATOM 1601 N N . THR A 1 229 ? 12.757 -4.498 -16.973 1.00 93.06 229 THR A N 1
ATOM 1602 C CA . THR A 1 229 ? 12.905 -4.414 -18.418 1.00 93.06 229 THR A CA 1
ATOM 1603 C C . THR A 1 229 ? 13.394 -5.763 -18.906 1.00 93.06 229 THR A C 1
ATOM 1605 O O . THR A 1 229 ? 14.452 -6.243 -18.517 1.00 93.06 229 THR A O 1
ATOM 1608 N N . ILE A 1 230 ? 12.632 -6.390 -19.786 1.00 91.81 230 ILE A N 1
ATOM 1609 C CA . ILE A 1 230 ? 13.102 -7.497 -20.612 1.00 91.81 230 ILE A CA 1
ATOM 1610 C C . ILE A 1 230 ? 13.257 -7.000 -22.047 1.00 91.81 230 ILE A C 1
ATOM 1612 O O . ILE A 1 230 ? 12.820 -5.902 -22.389 1.00 91.81 230 ILE A O 1
ATOM 1616 N N . THR A 1 231 ? 13.897 -7.796 -22.906 1.00 87.50 231 THR A N 1
ATOM 1617 C CA . THR A 1 231 ? 14.305 -7.372 -24.258 1.00 87.50 231 THR A CA 1
ATOM 1618 C C . THR A 1 231 ? 13.201 -6.651 -25.039 1.00 87.50 231 THR A C 1
ATOM 1620 O O . THR A 1 231 ? 13.482 -5.648 -25.683 1.00 87.50 231 THR A O 1
ATOM 1623 N N . ASN A 1 232 ? 11.948 -7.100 -24.919 1.00 90.56 232 ASN A N 1
ATOM 1624 C CA . ASN A 1 232 ? 10.819 -6.571 -25.689 1.00 90.56 232 ASN A CA 1
ATOM 1625 C C . ASN A 1 232 ? 9.735 -5.906 -24.835 1.00 90.56 232 ASN A C 1
ATOM 1627 O O . ASN A 1 232 ? 8.734 -5.446 -25.380 1.00 90.56 232 ASN A O 1
ATOM 1631 N N . THR A 1 233 ? 9.897 -5.873 -23.515 1.00 93.31 233 THR A N 1
ATOM 1632 C CA . THR A 1 233 ? 8.806 -5.484 -22.624 1.00 93.31 233 THR A CA 1
ATOM 1633 C C . THR A 1 233 ? 9.344 -4.743 -21.421 1.00 93.31 233 THR A C 1
ATOM 1635 O O . THR A 1 233 ? 10.300 -5.177 -20.787 1.00 93.31 233 THR A O 1
ATOM 1638 N N . LEU A 1 234 ? 8.696 -3.639 -21.097 1.00 95.75 234 LEU A N 1
ATOM 1639 C CA . LEU A 1 234 ? 8.894 -2.915 -19.858 1.00 95.75 234 LEU A CA 1
ATOM 1640 C C . LEU A 1 234 ? 7.674 -3.166 -18.978 1.00 95.75 234 LEU A C 1
ATOM 1642 O O . LEU A 1 234 ? 6.552 -3.012 -19.451 1.00 95.75 234 LEU A O 1
ATOM 1646 N N . THR A 1 235 ? 7.875 -3.564 -17.730 1.00 96.94 235 THR A N 1
ATOM 1647 C CA . THR A 1 235 ? 6.793 -3.898 -16.799 1.00 96.94 235 THR A CA 1
ATOM 1648 C C . THR A 1 235 ? 6.948 -3.136 -15.496 1.00 96.94 235 THR A C 1
ATOM 1650 O O . THR A 1 235 ? 8.037 -3.095 -14.926 1.00 96.94 235 THR A O 1
ATOM 1653 N N . SER A 1 236 ? 5.836 -2.599 -15.013 1.00 97.81 236 SER A N 1
ATOM 1654 C CA . SER A 1 236 ? 5.647 -2.089 -13.666 1.00 97.81 236 SER A CA 1
ATOM 1655 C C . SER A 1 236 ? 4.553 -2.899 -12.985 1.00 97.81 236 SER A C 1
ATOM 1657 O O . SER A 1 236 ? 3.496 -3.125 -13.574 1.00 97.81 236 SER A O 1
ATOM 1659 N N . SER A 1 237 ? 4.819 -3.380 -11.779 1.00 97.69 237 SER A N 1
ATOM 1660 C CA . SER A 1 237 ? 3.856 -4.105 -10.963 1.00 97.69 237 SER A CA 1
ATOM 1661 C C . SER A 1 237 ? 4.002 -3.671 -9.518 1.00 97.69 237 SER A C 1
ATOM 1663 O O . SER A 1 237 ? 5.068 -3.843 -8.924 1.00 97.69 237 SER A O 1
ATOM 1665 N N . SER A 1 238 ? 2.914 -3.179 -8.947 1.00 97.81 238 SER A N 1
ATOM 1666 C CA . SER A 1 238 ? 2.846 -2.708 -7.570 1.00 97.81 238 SER A CA 1
ATOM 1667 C C . SER A 1 238 ? 1.750 -3.458 -6.827 1.00 97.81 238 SER A C 1
ATOM 1669 O O . SER A 1 238 ? 0.665 -3.687 -7.356 1.00 97.81 238 SER A O 1
ATOM 1671 N N . GLN A 1 239 ? 2.018 -3.838 -5.585 1.00 97.00 239 GLN A N 1
ATOM 1672 C CA . GLN A 1 239 ? 1.072 -4.518 -4.712 1.00 97.00 239 GLN A CA 1
ATOM 1673 C C . GLN A 1 239 ? 1.164 -3.919 -3.316 1.00 97.00 239 GLN A C 1
ATOM 1675 O O . GLN A 1 239 ? 2.253 -3.818 -2.757 1.00 97.00 239 GLN A O 1
ATOM 1680 N N . ALA A 1 240 ? 0.024 -3.590 -2.725 1.00 95.94 240 ALA A N 1
ATOM 1681 C CA . ALA A 1 240 ? -0.080 -3.253 -1.317 1.00 95.94 240 ALA A CA 1
ATOM 1682 C C . ALA A 1 240 ? -0.997 -4.268 -0.641 1.00 95.94 240 ALA A C 1
ATOM 1684 O O . ALA A 1 240 ? -2.188 -4.357 -0.944 1.00 95.94 240 ALA A O 1
ATOM 1685 N N . LEU A 1 241 ? -0.435 -5.074 0.256 1.00 93.50 241 LEU A N 1
ATOM 1686 C CA . LEU A 1 241 ? -1.238 -5.958 1.086 1.00 93.50 241 LEU A CA 1
ATOM 1687 C C . LEU A 1 241 ? -2.016 -5.109 2.097 1.00 93.50 241 LEU A C 1
ATOM 1689 O O . LEU A 1 241 ? -1.448 -4.216 2.728 1.00 93.50 241 LEU A O 1
ATOM 1693 N N . GLY A 1 242 ? -3.311 -5.391 2.234 1.00 88.75 242 GLY A N 1
ATOM 1694 C CA . GLY A 1 242 ? -4.154 -4.773 3.247 1.00 88.75 242 GLY A CA 1
ATOM 1695 C C . GLY A 1 242 ? -3.833 -5.271 4.649 1.00 88.75 242 GLY A C 1
ATOM 1696 O O . GLY A 1 242 ? -2.685 -5.541 5.005 1.00 88.75 242 GLY A O 1
ATOM 1697 N N . GLY A 1 243 ? -4.863 -5.369 5.473 1.00 90.44 243 GLY A N 1
ATOM 1698 C CA . GLY A 1 243 ? -4.692 -5.628 6.887 1.00 90.44 243 GLY A CA 1
ATOM 1699 C C . GLY A 1 243 ? -5.973 -6.037 7.584 1.00 90.44 243 GLY A C 1
ATOM 1700 O O . GLY A 1 243 ? -7.053 -6.059 6.996 1.00 90.44 243 GLY A O 1
ATOM 1701 N N . GLU A 1 244 ? -5.830 -6.355 8.860 1.00 91.94 244 GLU A N 1
ATOM 1702 C CA . GLU A 1 244 ? -6.932 -6.668 9.761 1.00 91.94 244 GLU A CA 1
ATOM 1703 C C . GLU A 1 244 ? -7.035 -5.551 10.798 1.00 91.94 244 GLU A C 1
ATOM 1705 O O . GLU A 1 244 ? -6.062 -5.264 11.498 1.00 91.94 244 GLU A O 1
ATOM 1710 N N . LEU A 1 245 ? -8.202 -4.915 10.874 1.00 90.06 245 LEU A N 1
ATOM 1711 C CA . LEU A 1 245 ? -8.503 -3.827 11.792 1.00 90.06 245 LEU A CA 1
ATOM 1712 C C . LEU A 1 245 ? -9.554 -4.280 12.804 1.00 90.06 245 LEU A C 1
ATOM 1714 O O . LEU A 1 245 ? -10.726 -4.455 12.475 1.00 90.06 245 LEU A O 1
ATOM 1718 N N . LYS A 1 246 ? -9.140 -4.399 14.061 1.00 89.56 246 LYS A N 1
ATOM 1719 C CA . LYS A 1 246 ? -9.990 -4.798 15.183 1.00 89.56 246 LYS A CA 1
ATOM 1720 C C . LYS A 1 246 ? -10.379 -3.579 15.998 1.00 89.56 246 LYS A C 1
ATOM 1722 O O . LYS A 1 246 ? -9.514 -2.912 16.566 1.00 89.56 246 LYS A O 1
ATOM 1727 N N . ILE A 1 247 ? -11.678 -3.311 16.073 1.00 84.88 247 ILE A N 1
ATOM 1728 C CA . ILE A 1 247 ? -12.262 -2.219 16.853 1.00 84.88 247 ILE A CA 1
ATOM 1729 C C . ILE A 1 247 ? -12.711 -2.767 18.207 1.00 84.88 247 ILE A C 1
ATOM 1731 O O . ILE A 1 247 ? -13.532 -3.684 18.265 1.00 84.88 247 ILE A O 1
ATOM 1735 N N . LEU A 1 248 ? -12.199 -2.169 19.285 1.00 81.81 248 LEU A N 1
ATOM 1736 C CA . LEU A 1 248 ? -12.518 -2.487 20.681 1.00 81.81 248 LEU A CA 1
ATOM 1737 C C . LEU A 1 248 ? -12.474 -4.000 20.980 1.00 81.81 248 LEU A C 1
ATOM 1739 O O . LEU A 1 248 ? -13.517 -4.596 21.249 1.00 81.81 248 LEU A O 1
ATOM 1743 N N . PRO A 1 249 ? -11.302 -4.657 20.922 1.00 75.94 249 PRO A N 1
ATOM 1744 C CA . PRO A 1 249 ? -11.127 -5.990 21.497 1.00 75.94 249 PRO A CA 1
ATOM 1745 C C . PRO A 1 249 ? -11.437 -5.972 23.002 1.00 75.94 249 PRO A C 1
ATOM 1747 O O . PRO A 1 249 ? -10.659 -5.462 23.806 1.00 75.94 249 PRO A O 1
ATOM 1750 N N . ILE A 1 250 ? -12.584 -6.539 23.390 1.00 72.62 250 ILE A N 1
ATOM 1751 C CA . ILE A 1 250 ? -13.054 -6.505 24.781 1.00 72.62 250 ILE A CA 1
ATOM 1752 C C . ILE A 1 250 ? -12.540 -7.740 25.523 1.00 72.62 250 ILE A C 1
ATOM 1754 O O . ILE A 1 250 ? -12.919 -8.870 25.201 1.00 72.62 250 ILE A O 1
ATOM 1758 N N . ALA A 1 251 ? -11.736 -7.548 26.572 1.00 68.81 251 ALA A N 1
ATOM 1759 C CA . ALA A 1 251 ? -11.209 -8.652 27.385 1.00 68.81 251 ALA A CA 1
ATOM 1760 C C . ALA A 1 251 ? -12.331 -9.506 28.009 1.00 68.81 251 ALA A C 1
ATOM 1762 O O . ALA A 1 251 ? -12.248 -10.733 28.029 1.00 68.81 251 ALA A O 1
ATOM 1763 N N . ALA A 1 252 ? -13.429 -8.864 28.428 1.00 65.94 252 ALA A N 1
ATOM 1764 C CA . ALA A 1 252 ? -14.626 -9.531 28.951 1.00 65.94 252 ALA A CA 1
ATOM 1765 C C . ALA A 1 252 ? -15.321 -10.454 27.928 1.00 65.94 252 ALA A C 1
ATOM 1767 O O . ALA A 1 252 ? -16.064 -11.350 28.319 1.00 65.94 252 ALA A O 1
ATOM 1768 N N . LEU A 1 253 ? -15.057 -10.271 26.630 1.00 65.06 253 LEU A N 1
ATOM 1769 C CA . LEU A 1 253 ? -15.529 -11.133 25.543 1.00 65.06 253 LEU A CA 1
ATOM 1770 C C . LEU A 1 253 ? -14.407 -12.037 25.008 1.00 65.06 253 LEU A C 1
ATOM 1772 O O . LEU A 1 253 ? -14.403 -12.376 23.826 1.00 65.06 253 LEU A O 1
ATOM 1776 N N . ASN A 1 254 ? -13.428 -12.403 25.843 1.00 72.38 254 ASN A N 1
ATOM 1777 C CA . ASN A 1 254 ? -12.261 -13.197 25.440 1.00 72.38 254 ASN A CA 1
ATOM 1778 C C . ASN A 1 254 ? -11.458 -12.543 24.292 1.00 72.38 254 ASN A C 1
ATOM 1780 O O . ASN A 1 254 ? -11.010 -13.221 23.370 1.00 72.38 254 ASN A O 1
ATOM 1784 N N . ASN A 1 255 ? -11.315 -11.211 24.330 1.00 74.50 255 ASN A N 1
ATOM 1785 C CA . ASN A 1 255 ? -10.690 -10.382 23.288 1.00 74.50 255 ASN A CA 1
ATOM 1786 C C . ASN A 1 255 ? -11.401 -10.422 21.923 1.00 74.50 255 ASN A C 1
ATOM 1788 O O . ASN A 1 255 ? -10.793 -10.103 20.901 1.00 74.50 255 ASN A O 1
ATOM 1792 N N . THR A 1 256 ? -12.688 -10.781 21.892 1.00 80.38 256 THR A N 1
ATOM 1793 C CA . THR A 1 256 ? -13.496 -10.658 20.673 1.00 80.38 256 THR A CA 1
ATOM 1794 C C . THR A 1 256 ? -13.696 -9.168 20.359 1.00 80.38 256 THR A C 1
ATOM 1796 O O . THR A 1 256 ? -14.196 -8.438 21.224 1.00 80.38 256 THR A O 1
ATOM 1799 N N . PRO A 1 257 ? -13.297 -8.690 19.167 1.00 85.88 257 PRO A N 1
ATOM 1800 C CA . PRO A 1 257 ? -13.510 -7.305 18.764 1.00 85.88 257 PRO A CA 1
ATOM 1801 C C . PRO A 1 257 ? -14.984 -7.039 18.483 1.00 85.88 257 PRO A C 1
ATOM 1803 O O . PRO A 1 257 ? -15.701 -7.930 18.034 1.00 85.88 257 PRO A O 1
ATOM 1806 N N . LEU A 1 258 ? -15.431 -5.804 18.713 1.00 84.31 258 LEU A N 1
ATOM 1807 C CA . LEU A 1 258 ? -16.793 -5.373 18.389 1.00 84.31 258 LEU A CA 1
ATOM 1808 C C . LEU A 1 258 ? -17.040 -5.368 16.875 1.00 84.31 258 LEU A C 1
ATOM 1810 O O . LEU A 1 258 ? -18.128 -5.717 16.416 1.00 84.31 258 LEU A O 1
ATOM 1814 N N . ALA A 1 259 ? -16.015 -4.974 16.122 1.00 85.88 259 ALA A N 1
ATOM 1815 C CA . ALA A 1 259 ? -15.968 -5.057 14.674 1.00 85.88 259 ALA A CA 1
ATOM 1816 C C . ALA A 1 259 ? -14.559 -5.467 14.232 1.00 85.88 259 ALA A C 1
ATOM 1818 O O . ALA A 1 259 ? -13.568 -4.933 14.734 1.00 85.88 259 ALA A O 1
ATOM 1819 N N . ASP A 1 260 ? -14.484 -6.403 13.299 1.00 91.44 260 ASP A N 1
ATOM 1820 C CA . ASP A 1 260 ? -13.264 -6.886 12.666 1.00 91.44 260 ASP A CA 1
ATOM 1821 C C . ASP A 1 260 ? -13.360 -6.622 11.160 1.00 91.44 260 ASP A C 1
ATOM 1823 O O . ASP A 1 260 ? -14.217 -7.166 10.466 1.00 91.44 260 ASP A O 1
ATOM 1827 N N . ILE A 1 261 ? -12.528 -5.707 10.669 1.00 91.12 261 ILE A N 1
ATOM 1828 C CA . ILE A 1 261 ? -12.517 -5.264 9.277 1.00 91.12 261 ILE A CA 1
ATOM 1829 C C . ILE A 1 261 ? -11.277 -5.854 8.609 1.00 91.12 261 ILE A C 1
ATOM 1831 O O . ILE A 1 261 ? -10.148 -5.460 8.900 1.00 91.12 261 ILE A O 1
ATOM 1835 N N . LYS A 1 262 ? -11.495 -6.781 7.679 1.00 93.19 262 LYS A N 1
ATOM 1836 C CA . LYS A 1 262 ? -10.456 -7.436 6.884 1.00 93.19 262 LYS A CA 1
ATOM 1837 C C . LYS A 1 262 ? -10.377 -6.793 5.510 1.00 93.19 262 LYS A C 1
ATOM 1839 O O . LYS A 1 262 ? -11.363 -6.775 4.773 1.00 93.19 262 LYS A O 1
ATOM 1844 N N . VAL A 1 263 ? -9.196 -6.303 5.163 1.00 92.75 263 VAL A N 1
ATOM 1845 C CA . VAL A 1 263 ? -8.896 -5.652 3.887 1.00 92.75 263 VAL A CA 1
ATOM 1846 C C . VAL A 1 263 ? -7.945 -6.540 3.098 1.00 92.75 263 VAL A C 1
ATOM 1848 O O . VAL A 1 263 ? -6.871 -6.895 3.584 1.00 92.75 263 VAL A O 1
ATOM 1851 N N . GLY A 1 264 ? -8.346 -6.903 1.882 1.00 92.12 264 GLY A N 1
ATOM 1852 C CA . GLY A 1 264 ? -7.535 -7.671 0.944 1.00 92.12 264 GLY A CA 1
ATOM 1853 C C . GLY A 1 264 ? -6.337 -6.891 0.398 1.00 92.12 264 GLY A C 1
ATOM 1854 O O . GLY A 1 264 ? -6.014 -5.790 0.836 1.00 92.12 264 GLY A O 1
ATOM 1855 N N . SER A 1 265 ? -5.650 -7.470 -0.580 1.00 93.19 265 SER A N 1
ATOM 1856 C CA . SER A 1 265 ? -4.567 -6.790 -1.291 1.00 93.19 265 SER A CA 1
ATOM 1857 C C . SER A 1 265 ? -5.095 -5.936 -2.436 1.00 93.19 265 SER A C 1
ATOM 1859 O O . SER A 1 265 ? -5.998 -6.369 -3.142 1.00 93.19 265 SER A O 1
ATOM 1861 N N . SER A 1 266 ? -4.460 -4.794 -2.665 1.00 95.25 266 SER A N 1
ATOM 1862 C CA . SER A 1 266 ? -4.576 -4.021 -3.901 1.00 95.25 266 SER A CA 1
ATOM 1863 C C . SER A 1 266 ? -3.370 -4.317 -4.789 1.00 95.25 266 SER A C 1
ATOM 1865 O O . SER A 1 266 ? -2.241 -4.393 -4.289 1.00 95.25 266 SER A O 1
ATOM 1867 N N . SER A 1 267 ? -3.587 -4.495 -6.092 1.00 96.75 267 SER A N 1
ATOM 1868 C CA . SER A 1 267 ? -2.494 -4.653 -7.051 1.00 96.75 267 SER A CA 1
ATOM 1869 C C . SER A 1 267 ? -2.741 -3.932 -8.371 1.00 96.75 267 SER A C 1
ATOM 1871 O O . SER A 1 267 ? -3.870 -3.795 -8.840 1.00 96.75 267 SER A O 1
ATOM 1873 N N . THR A 1 268 ? -1.657 -3.484 -8.992 1.00 97.88 268 THR A N 1
ATOM 1874 C CA . THR A 1 268 ? -1.648 -2.854 -10.310 1.00 97.88 268 THR A CA 1
ATOM 1875 C C . THR A 1 268 ? -0.522 -3.421 -11.149 1.00 97.88 268 THR A C 1
ATOM 1877 O O . THR A 1 268 ? 0.535 -3.787 -10.642 1.00 97.88 268 THR A O 1
ATOM 1880 N N . THR A 1 269 ? -0.754 -3.483 -12.455 1.00 97.56 269 THR A N 1
ATOM 1881 C CA . THR A 1 269 ? 0.268 -3.810 -13.444 1.00 97.56 269 THR A CA 1
ATOM 1882 C C . THR A 1 269 ? 0.145 -2.863 -14.627 1.00 97.56 269 THR A C 1
ATOM 1884 O O . THR A 1 269 ? -0.955 -2.525 -15.062 1.00 97.56 269 THR A O 1
ATOM 1887 N N . ALA A 1 270 ? 1.279 -2.429 -15.158 1.00 97.62 270 ALA A N 1
ATOM 1888 C CA . ALA A 1 270 ? 1.376 -1.683 -16.399 1.00 97.62 270 ALA A CA 1
ATOM 1889 C C . ALA A 1 270 ? 2.539 -2.252 -17.215 1.00 97.62 270 ALA A C 1
ATOM 1891 O O . ALA A 1 270 ? 3.610 -2.527 -16.678 1.00 97.62 270 ALA A O 1
ATOM 1892 N N . SER A 1 271 ? 2.343 -2.464 -18.511 1.00 96.62 271 SER A N 1
ATOM 1893 C CA . SER A 1 271 ? 3.368 -3.020 -19.389 1.00 96.62 271 SER A CA 1
ATOM 1894 C C . SER A 1 271 ? 3.401 -2.327 -20.737 1.00 96.62 271 SER A C 1
ATOM 1896 O O . SER A 1 271 ? 2.358 -2.052 -21.320 1.00 96.62 271 SER A O 1
ATOM 1898 N N . TYR A 1 272 ? 4.602 -2.063 -21.233 1.00 96.44 272 TYR A N 1
ATOM 1899 C CA . TYR A 1 272 ? 4.848 -1.484 -22.544 1.00 96.44 272 TYR A CA 1
ATOM 1900 C C . TYR A 1 272 ? 5.573 -2.508 -23.419 1.00 96.44 272 TYR A C 1
ATOM 1902 O O . TYR A 1 272 ? 6.683 -2.939 -23.103 1.00 96.44 272 TYR A O 1
ATOM 1910 N N . ASP A 1 273 ? 4.924 -2.918 -24.507 1.00 94.75 273 ASP A N 1
ATOM 1911 C CA . ASP A 1 273 ? 5.495 -3.763 -25.551 1.00 94.75 273 ASP A CA 1
ATOM 1912 C C . ASP A 1 273 ? 6.312 -2.887 -26.505 1.00 94.75 273 ASP A C 1
ATOM 1914 O O . ASP A 1 273 ? 5.764 -2.142 -27.322 1.00 94.75 273 ASP A O 1
ATOM 1918 N N . ARG A 1 274 ? 7.637 -3.010 -26.416 1.00 89.31 274 ARG A N 1
ATOM 1919 C CA . ARG A 1 274 ? 8.611 -2.225 -27.184 1.00 89.31 274 ARG A CA 1
ATOM 1920 C C . ARG A 1 274 ? 8.570 -2.542 -28.678 1.00 89.31 274 ARG A C 1
ATOM 1922 O O . ARG A 1 274 ? 8.921 -1.699 -29.496 1.00 89.31 274 ARG A O 1
ATOM 1929 N N . THR A 1 275 ? 8.112 -3.741 -29.049 1.00 89.00 275 THR A N 1
ATOM 1930 C CA . THR A 1 275 ? 8.015 -4.161 -30.456 1.00 89.00 275 THR A CA 1
ATOM 1931 C C . THR A 1 275 ? 6.776 -3.598 -31.137 1.00 89.00 275 THR A C 1
ATOM 1933 O O . THR A 1 275 ? 6.826 -3.236 -32.310 1.00 89.00 275 THR A O 1
ATOM 1936 N N . LYS A 1 276 ? 5.665 -3.506 -30.398 1.00 89.88 276 LYS A N 1
ATOM 1937 C CA . LYS A 1 276 ? 4.401 -2.956 -30.903 1.00 89.88 276 LYS A CA 1
ATOM 1938 C C . LYS A 1 276 ? 4.254 -1.458 -30.645 1.00 89.88 276 LYS A C 1
ATOM 1940 O O . LYS A 1 276 ? 3.377 -0.839 -31.238 1.00 89.88 276 LYS A O 1
ATOM 1945 N N . GLY A 1 277 ? 5.069 -0.895 -29.753 1.00 90.81 277 GLY A N 1
ATOM 1946 C CA . GLY A 1 277 ? 4.875 0.455 -29.230 1.00 90.81 277 GLY A CA 1
ATOM 1947 C C . GLY A 1 277 ? 3.553 0.592 -28.479 1.00 90.81 277 GLY A C 1
ATOM 1948 O O . GLY A 1 277 ? 2.889 1.615 -28.627 1.00 90.81 277 GLY A O 1
ATOM 1949 N N . ALA A 1 278 ? 3.150 -0.462 -27.755 1.00 93.50 278 ALA A N 1
ATOM 1950 C CA . ALA A 1 278 ? 1.814 -0.600 -27.182 1.00 93.50 278 ALA A CA 1
ATOM 1951 C C . ALA A 1 278 ? 1.840 -0.720 -25.650 1.00 93.50 278 ALA A C 1
ATOM 1953 O O . ALA A 1 278 ? 2.485 -1.622 -25.116 1.00 93.50 278 ALA A O 1
ATOM 1954 N N . GLY A 1 279 ? 1.112 0.151 -24.951 1.00 95.06 279 GLY A N 1
ATOM 1955 C CA . GLY A 1 279 ? 0.913 0.086 -23.500 1.00 95.06 279 GLY A CA 1
ATOM 1956 C C . GLY A 1 279 ? -0.356 -0.680 -23.105 1.00 95.06 279 GLY A C 1
ATOM 1957 O O . GLY A 1 279 ? -1.404 -0.510 -23.722 1.00 95.06 279 GLY A O 1
ATOM 1958 N N . THR A 1 280 ? -0.291 -1.483 -22.045 1.00 96.12 280 THR A N 1
ATOM 1959 C CA . THR A 1 280 ? -1.450 -2.122 -21.398 1.00 96.12 280 THR A CA 1
ATOM 1960 C C . THR A 1 280 ? -1.371 -1.956 -19.888 1.00 96.12 280 THR A C 1
ATOM 1962 O O . THR A 1 280 ? -0.280 -1.957 -19.326 1.00 96.12 280 THR A O 1
ATOM 1965 N N . ALA A 1 281 ? -2.512 -1.842 -19.215 1.00 97.19 281 ALA A N 1
ATOM 1966 C CA . ALA A 1 281 ? -2.582 -1.748 -17.762 1.00 97.19 281 ALA A CA 1
ATOM 1967 C C . ALA A 1 281 ? -3.741 -2.591 -17.218 1.00 97.19 281 ALA A C 1
ATOM 1969 O O . ALA A 1 281 ? -4.720 -2.826 -17.924 1.00 97.19 281 ALA A O 1
ATOM 1970 N N . SER A 1 282 ? -3.616 -3.045 -15.975 1.00 97.00 282 SER A N 1
ATOM 1971 C CA . SER A 1 282 ? -4.644 -3.781 -15.238 1.00 97.00 282 SER A CA 1
ATOM 1972 C C . SER A 1 282 ? -4.541 -3.453 -13.756 1.00 97.00 282 SER A C 1
ATOM 1974 O O . SER A 1 282 ? -3.454 -3.168 -13.251 1.00 97.00 282 SER A O 1
ATOM 1976 N N . PHE A 1 283 ? -5.659 -3.535 -13.050 1.00 96.56 283 PHE A N 1
ATOM 1977 C CA . PHE A 1 283 ? -5.719 -3.333 -11.610 1.00 96.56 283 PHE A CA 1
ATOM 1978 C C . PHE A 1 283 ? -6.640 -4.374 -10.963 1.00 96.56 283 PHE A C 1
ATOM 1980 O O . PHE A 1 283 ? -7.501 -4.939 -11.635 1.00 96.56 283 PHE A O 1
ATOM 1987 N N . ASP A 1 284 ? -6.436 -4.618 -9.673 1.00 95.06 284 ASP A N 1
ATOM 1988 C CA . ASP A 1 284 ? -7.264 -5.466 -8.815 1.00 95.06 284 ASP A CA 1
ATOM 1989 C C . ASP A 1 284 ? -7.413 -4.756 -7.455 1.00 95.06 284 ASP A C 1
ATOM 1991 O O . ASP A 1 284 ? -6.423 -4.658 -6.717 1.00 95.06 284 ASP A O 1
ATOM 1995 N N . PRO A 1 285 ? -8.582 -4.153 -7.157 1.00 91.62 285 PRO A N 1
ATOM 1996 C CA . PRO A 1 285 ? -8.797 -3.390 -5.931 1.00 91.62 285 PRO A CA 1
ATOM 1997 C C . PRO A 1 285 ? -8.986 -4.318 -4.723 1.00 91.62 285 PRO A C 1
ATOM 1999 O O . PRO A 1 285 ? -9.373 -5.479 -4.855 1.00 91.62 285 PRO A O 1
ATOM 2002 N N . ALA A 1 286 ? -8.753 -3.805 -3.513 1.00 89.75 286 ALA A N 1
ATOM 2003 C CA . ALA A 1 286 ? -8.884 -4.636 -2.319 1.00 89.75 286 ALA A CA 1
ATOM 2004 C C . ALA A 1 286 ? -10.355 -4.954 -1.999 1.00 89.75 286 ALA A C 1
ATOM 2006 O O . ALA A 1 286 ? -11.197 -4.064 -1.898 1.00 89.75 286 ALA A O 1
ATOM 2007 N N . LEU A 1 287 ? -10.655 -6.229 -1.740 1.00 89.75 287 LEU A N 1
ATOM 2008 C CA . LEU A 1 287 ? -11.943 -6.637 -1.172 1.00 89.75 287 LEU A CA 1
ATOM 2009 C C . LEU A 1 287 ? -11.987 -6.337 0.328 1.00 89.75 287 LEU A C 1
ATOM 2011 O O . LEU A 1 287 ? -10.999 -6.556 1.033 1.00 89.75 287 LEU A O 1
ATOM 2015 N N . VAL A 1 288 ? -13.140 -5.891 0.828 1.00 92.44 288 VAL A N 1
ATOM 2016 C CA . VAL A 1 288 ? -13.332 -5.614 2.257 1.00 92.44 288 VAL A CA 1
ATOM 2017 C C . VAL A 1 288 ? -14.422 -6.499 2.833 1.00 92.44 288 VAL A C 1
ATOM 2019 O O . VAL A 1 288 ? -15.506 -6.656 2.268 1.00 92.44 288 VAL A O 1
ATOM 2022 N N . THR A 1 289 ? -14.121 -7.058 3.997 1.00 91.31 289 THR A N 1
ATOM 2023 C CA . THR A 1 289 ? -15.050 -7.872 4.774 1.00 91.31 289 THR A CA 1
ATOM 2024 C C . THR A 1 289 ? -15.155 -7.286 6.169 1.00 91.31 289 THR A C 1
ATOM 2026 O O . THR A 1 289 ? -14.135 -6.970 6.775 1.00 91.31 289 THR A O 1
ATOM 2029 N N . VAL A 1 290 ? -16.372 -7.120 6.673 1.00 90.06 290 VAL A N 1
ATOM 2030 C CA . VAL A 1 290 ? -16.636 -6.589 8.010 1.00 90.06 290 VAL A CA 1
ATOM 2031 C C . VAL A 1 290 ? -17.412 -7.622 8.802 1.00 90.06 290 VAL A C 1
ATOM 2033 O O . VAL A 1 290 ? -18.555 -7.938 8.475 1.00 90.06 290 VAL A O 1
ATOM 2036 N N . ASP A 1 291 ? -16.784 -8.115 9.857 1.00 89.88 291 ASP A N 1
ATOM 2037 C CA . ASP A 1 291 ? -17.376 -9.016 10.828 1.00 89.88 291 ASP A CA 1
ATOM 2038 C C . ASP A 1 291 ? -17.787 -8.205 12.063 1.00 89.88 291 ASP A C 1
ATOM 2040 O O . ASP A 1 291 ? -16.953 -7.601 12.735 1.00 89.88 291 ASP A O 1
ATOM 2044 N N . LEU A 1 292 ? -19.081 -8.159 12.367 1.00 86.69 292 LEU A N 1
ATOM 2045 C CA . LEU A 1 292 ? -19.607 -7.505 13.564 1.00 86.69 292 LEU A CA 1
ATOM 2046 C C . LEU A 1 292 ? -19.878 -8.546 14.647 1.00 86.69 292 LEU A C 1
ATOM 2048 O O . LEU A 1 292 ? -20.447 -9.608 14.384 1.00 86.69 292 LEU A O 1
ATOM 2052 N N . ALA A 1 293 ? -19.503 -8.230 15.884 1.00 83.25 293 ALA A N 1
ATOM 2053 C CA . ALA A 1 293 ? -19.661 -9.153 16.994 1.00 83.25 293 ALA A CA 1
ATOM 2054 C C . ALA A 1 293 ? -21.140 -9.531 17.211 1.00 83.25 293 ALA A C 1
ATOM 2056 O O . ALA A 1 293 ? -21.993 -8.641 17.310 1.00 83.25 293 ALA A O 1
ATOM 2057 N N . PRO A 1 294 ? -21.457 -10.826 17.418 1.00 77.06 294 PRO A N 1
ATOM 2058 C CA . PRO A 1 294 ? -22.818 -11.271 17.736 1.00 77.06 294 PRO A CA 1
ATOM 2059 C C . PRO A 1 294 ? -23.403 -10.608 18.991 1.00 77.06 294 PRO A C 1
ATOM 2061 O O . PRO A 1 294 ? -24.620 -10.528 19.144 1.00 77.06 294 PRO A O 1
ATOM 2064 N N . VAL A 1 295 ? -22.537 -10.090 19.875 1.00 70.62 295 VAL A N 1
ATOM 2065 C CA . VAL A 1 295 ? -22.915 -9.340 21.085 1.00 70.62 295 VAL A CA 1
ATOM 2066 C C . VAL A 1 295 ? -23.748 -8.086 20.795 1.00 70.62 295 VAL A C 1
ATOM 2068 O O . VAL A 1 295 ? -24.442 -7.586 21.672 1.00 70.62 295 VAL A O 1
ATOM 2071 N N . LEU A 1 296 ? -23.732 -7.594 19.556 1.00 70.88 296 LEU A N 1
ATOM 2072 C CA . LEU A 1 296 ? -24.564 -6.472 19.131 1.00 70.88 296 LEU A CA 1
ATOM 2073 C C . LEU A 1 296 ? -26.044 -6.851 18.948 1.00 70.88 296 LEU A C 1
ATOM 2075 O O . LEU A 1 296 ? -26.865 -5.973 18.696 1.00 70.88 296 LEU A O 1
ATOM 2079 N N . GLY A 1 297 ? -26.401 -8.138 19.049 1.00 72.31 297 GLY A N 1
ATOM 2080 C CA . GLY A 1 297 ? -27.776 -8.612 18.861 1.00 72.31 297 GLY A CA 1
ATOM 2081 C C . GLY A 1 297 ? -28.284 -8.449 17.424 1.00 72.31 297 GLY A C 1
ATOM 2082 O O . GLY A 1 297 ? -29.491 -8.485 17.184 1.00 72.31 297 GLY A O 1
ATOM 2083 N N . LEU A 1 298 ? -27.372 -8.246 16.471 1.00 75.56 298 LEU A N 1
ATOM 2084 C CA . LEU A 1 298 ? -27.697 -8.093 15.060 1.00 75.56 298 LEU A CA 1
ATOM 2085 C C . LEU A 1 298 ? -28.081 -9.454 14.449 1.00 75.56 298 LEU A C 1
ATOM 2087 O O . LEU A 1 298 ? -27.503 -10.481 14.815 1.00 75.56 298 LEU A O 1
ATOM 2091 N N . PRO A 1 299 ? -29.030 -9.486 13.495 1.00 73.81 299 PRO A N 1
ATOM 2092 C CA . PRO A 1 299 ? -29.288 -10.666 12.677 1.00 73.81 299 PRO A CA 1
ATOM 2093 C C . PRO A 1 299 ? -27.995 -11.217 12.061 1.00 73.81 299 PRO A C 1
ATOM 2095 O O . PRO A 1 299 ? -27.161 -10.442 11.604 1.00 73.81 299 PRO A O 1
ATOM 2098 N N . ALA A 1 300 ? -27.857 -12.542 11.957 1.00 73.81 300 ALA A N 1
ATOM 2099 C CA . ALA A 1 300 ? -26.649 -13.188 11.418 1.00 73.81 300 ALA A CA 1
ATOM 2100 C C . ALA A 1 300 ? -26.290 -12.759 9.976 1.00 73.81 300 ALA A C 1
ATOM 2102 O O . ALA A 1 300 ? -25.136 -12.822 9.568 1.00 73.81 300 ALA A O 1
ATOM 2103 N N . ALA A 1 301 ? -27.268 -12.285 9.199 1.00 71.38 301 ALA A N 1
ATOM 2104 C CA . ALA A 1 301 ? -27.027 -11.720 7.868 1.00 71.38 301 ALA A CA 1
ATOM 2105 C C . ALA A 1 301 ? -26.329 -10.343 7.900 1.00 71.38 301 ALA A C 1
ATOM 2107 O O . ALA A 1 301 ? -25.809 -9.903 6.884 1.00 71.38 301 ALA A O 1
ATOM 2108 N N . LEU A 1 302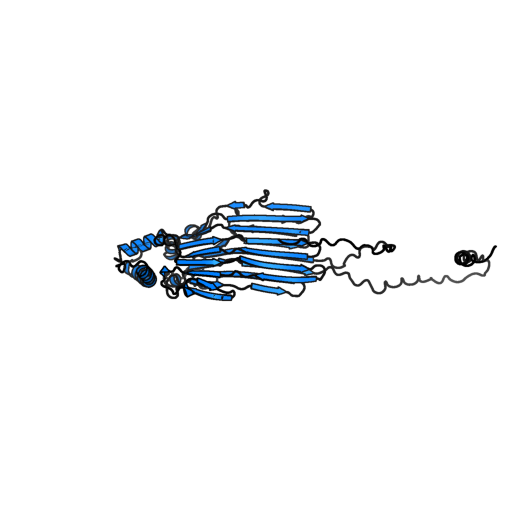 ? -26.335 -9.660 9.049 1.00 73.56 302 LEU A N 1
ATOM 2109 C CA . LEU A 1 302 ? -25.710 -8.352 9.269 1.00 73.56 302 LEU A CA 1
ATOM 2110 C C . LEU A 1 302 ? -24.417 -8.447 10.089 1.00 73.56 302 LEU A C 1
ATOM 2112 O O . LEU A 1 302 ? -23.749 -7.436 10.283 1.00 73.56 302 LEU A O 1
ATOM 2116 N N . THR A 1 303 ? -24.055 -9.641 10.569 1.00 81.62 303 THR A N 1
ATOM 2117 C CA . THR A 1 303 ? -22.791 -9.870 11.285 1.00 81.62 303 THR A CA 1
ATOM 2118 C C . THR A 1 303 ? -21.617 -10.123 10.350 1.00 81.62 303 THR A C 1
ATOM 2120 O O . THR A 1 303 ? -20.487 -10.076 10.809 1.00 81.62 303 THR A O 1
ATOM 2123 N N . HIS A 1 304 ? -21.866 -10.386 9.065 1.00 86.75 304 HIS A N 1
ATOM 2124 C CA . HIS A 1 304 ? -20.838 -10.558 8.042 1.00 86.75 304 HIS A CA 1
ATOM 2125 C C . HIS A 1 304 ? -21.222 -9.747 6.806 1.00 86.75 304 HIS A C 1
ATOM 2127 O O . HIS A 1 304 ? -22.191 -10.070 6.119 1.00 86.75 304 HIS A O 1
ATOM 2133 N N . LEU A 1 305 ? -20.478 -8.680 6.537 1.00 86.00 305 LEU A N 1
ATOM 2134 C CA . LEU A 1 305 ? -20.725 -7.770 5.426 1.00 86.00 305 LEU A CA 1
ATOM 2135 C C . LEU A 1 305 ? -19.546 -7.852 4.457 1.00 86.00 305 LEU A C 1
ATOM 2137 O O . LEU A 1 305 ? -18.431 -7.467 4.800 1.00 86.00 305 LEU A O 1
ATOM 2141 N N . SER A 1 306 ? -19.788 -8.331 3.239 1.00 89.44 306 SER A N 1
ATOM 2142 C CA . SER A 1 306 ? -18.834 -8.187 2.138 1.00 89.44 306 SER A CA 1
ATOM 2143 C C . SER A 1 306 ? -19.159 -6.901 1.390 1.00 89.44 306 SER A C 1
ATOM 2145 O O . SER A 1 306 ? -20.290 -6.716 0.937 1.00 89.44 306 SER A O 1
ATOM 2147 N N . VAL A 1 307 ? -18.186 -5.998 1.306 1.00 87.06 307 VAL A N 1
ATOM 2148 C CA . VAL A 1 307 ? -18.351 -4.686 0.682 1.00 87.06 307 VAL A CA 1
ATOM 2149 C C . VAL A 1 307 ? -17.617 -4.701 -0.650 1.00 87.06 307 VAL A C 1
ATOM 2151 O O . VAL A 1 307 ? -16.412 -4.951 -0.700 1.00 87.06 307 VAL A O 1
ATOM 2154 N N . ALA A 1 308 ? -18.355 -4.475 -1.736 1.00 85.44 308 ALA A N 1
ATOM 2155 C CA . ALA A 1 308 ? -17.772 -4.464 -3.072 1.00 85.44 308 ALA A CA 1
ATOM 2156 C C . ALA A 1 308 ? -16.973 -3.167 -3.320 1.00 85.44 308 ALA A C 1
ATOM 2158 O O . ALA A 1 308 ? -17.291 -2.137 -2.714 1.00 85.44 308 ALA A O 1
ATOM 2159 N N . PRO A 1 309 ? -15.985 -3.182 -4.235 1.00 86.94 309 PRO A N 1
ATOM 2160 C CA . PRO A 1 309 ? -15.304 -1.969 -4.683 1.00 86.94 309 PRO A CA 1
ATOM 2161 C C . PRO A 1 309 ? -16.283 -0.872 -5.121 1.00 86.94 309 PRO A C 1
ATOM 2163 O O . PRO A 1 309 ? -17.321 -1.151 -5.728 1.00 86.94 309 PRO A O 1
ATOM 2166 N N . GLY A 1 310 ? -15.973 0.377 -4.770 1.00 84.12 310 GLY A N 1
ATOM 2167 C CA . GLY A 1 310 ? -16.808 1.548 -5.050 1.00 84.12 310 GLY A CA 1
ATOM 2168 C C . GLY A 1 310 ? -18.002 1.746 -4.106 1.00 84.12 310 GLY A C 1
ATOM 2169 O O . GLY A 1 310 ? -18.784 2.676 -4.311 1.00 84.12 310 GLY A O 1
ATOM 2170 N N . GLN A 1 311 ? -18.175 0.905 -3.080 1.00 88.19 311 GLN A N 1
ATOM 2171 C CA . GLN A 1 311 ? -19.251 1.052 -2.096 1.00 88.19 311 GLN A CA 1
ATOM 2172 C C . GLN A 1 311 ? -18.789 1.749 -0.812 1.00 88.19 311 GLN A C 1
ATOM 2174 O O . GLN A 1 311 ? -17.658 1.595 -0.348 1.00 88.19 311 GLN A O 1
ATOM 2179 N N . THR A 1 312 ? -19.726 2.459 -0.184 1.00 89.81 312 THR A N 1
ATOM 2180 C CA . THR A 1 312 ? -19.564 3.030 1.154 1.00 89.81 312 THR A CA 1
ATOM 2181 C C . THR A 1 312 ? -20.583 2.410 2.099 1.00 89.81 312 THR A C 1
ATOM 2183 O O . THR A 1 312 ? -21.771 2.355 1.783 1.00 89.81 312 THR A O 1
ATOM 2186 N N . ILE A 1 313 ? -20.131 1.991 3.279 1.00 89.50 313 ILE A N 1
ATOM 2187 C CA . ILE A 1 313 ? -20.997 1.532 4.365 1.00 89.50 313 ILE A CA 1
ATOM 2188 C C . ILE A 1 313 ? -20.746 2.346 5.633 1.00 89.50 313 ILE A C 1
ATOM 2190 O O . ILE A 1 313 ? -19.627 2.780 5.911 1.00 89.50 313 ILE A O 1
ATOM 2194 N N . THR A 1 314 ? -21.791 2.529 6.433 1.00 89.31 314 THR A N 1
ATOM 2195 C CA . THR A 1 314 ? -21.692 3.125 7.767 1.00 89.31 314 THR A CA 1
ATOM 2196 C C . THR A 1 314 ? -22.112 2.090 8.795 1.00 89.31 314 THR A C 1
ATOM 2198 O O . THR A 1 314 ? -23.181 1.493 8.683 1.00 89.31 314 THR A O 1
ATOM 2201 N N . ILE A 1 315 ? -21.269 1.884 9.802 1.00 83.94 315 ILE A N 1
ATOM 2202 C CA . ILE A 1 315 ? -21.534 0.990 10.928 1.00 83.94 315 ILE A CA 1
ATOM 2203 C C . ILE A 1 315 ? -21.741 1.808 12.201 1.00 83.94 315 ILE A C 1
ATOM 2205 O O . ILE A 1 315 ? -21.172 2.891 12.353 1.00 83.94 315 ILE A O 1
ATOM 2209 N N . LEU A 1 316 ? -22.552 1.273 13.121 1.00 80.12 316 LEU A N 1
ATOM 2210 C CA . LEU A 1 316 ? -22.830 1.878 14.432 1.00 80.12 316 LEU A CA 1
ATOM 2211 C C . LEU A 1 316 ? -23.348 3.330 14.332 1.00 80.12 316 LEU A C 1
ATOM 2213 O O . LEU A 1 316 ? -22.996 4.182 15.151 1.00 80.12 316 LEU A O 1
ATOM 2217 N N . GLN A 1 317 ? -24.161 3.613 13.309 1.00 83.00 317 GLN A N 1
ATOM 2218 C CA . GLN A 1 317 ? -24.701 4.946 13.031 1.00 83.00 317 GLN A CA 1
ATOM 2219 C C . GLN A 1 317 ? -25.421 5.536 14.250 1.00 83.00 317 GLN A C 1
ATOM 2221 O O . GLN A 1 317 ? -26.165 4.838 14.940 1.00 83.00 317 GLN A O 1
ATOM 2226 N N . GLY A 1 318 ? -25.205 6.830 14.505 1.00 74.75 318 GLY A N 1
ATOM 2227 C CA . GLY A 1 318 ? -25.829 7.534 15.629 1.00 74.75 318 GLY A CA 1
ATOM 2228 C C . GLY A 1 318 ? -25.208 7.230 16.997 1.00 74.75 318 GLY A C 1
ATOM 2229 O O . GLY A 1 318 ? -25.725 7.689 18.013 1.00 74.75 318 GLY A O 1
ATOM 2230 N N . THR A 1 319 ? -24.098 6.488 17.042 1.00 77.06 319 THR A N 1
ATOM 2231 C CA . THR A 1 319 ? -23.304 6.272 18.261 1.00 77.06 319 THR A CA 1
ATOM 2232 C C . THR A 1 319 ? -21.973 7.034 18.186 1.00 77.06 319 THR A C 1
ATOM 2234 O O . THR A 1 319 ? -21.515 7.368 17.090 1.00 77.06 319 THR A O 1
ATOM 2237 N N . PRO A 1 320 ? -21.272 7.262 19.313 1.00 70.88 320 PRO A N 1
ATOM 2238 C CA . PRO A 1 320 ? -19.896 7.779 19.305 1.00 70.88 320 PRO A CA 1
ATOM 2239 C C . PRO A 1 320 ? -18.922 6.951 18.456 1.00 70.88 320 PRO A C 1
ATOM 2241 O O . PRO A 1 320 ? -17.919 7.474 17.973 1.00 70.88 320 PRO A O 1
ATOM 2244 N N . LEU A 1 321 ? -19.233 5.664 18.269 1.00 78.56 321 LEU A N 1
ATOM 2245 C CA . LEU A 1 321 ? -18.446 4.704 17.504 1.00 78.56 321 LEU A CA 1
ATOM 2246 C C . LEU A 1 321 ? -18.838 4.650 16.023 1.00 78.56 321 LEU A C 1
ATOM 2248 O O . LEU A 1 321 ? -18.334 3.787 15.299 1.00 78.56 321 LEU A O 1
ATOM 2252 N N . GLU A 1 322 ? -19.712 5.555 15.563 1.00 84.06 322 GLU A N 1
ATOM 2253 C CA . GLU A 1 322 ? -20.075 5.652 14.153 1.00 84.06 322 GLU A CA 1
ATOM 2254 C C . GLU A 1 322 ? -18.811 5.680 13.295 1.00 84.06 322 GLU A C 1
ATOM 2256 O O . GLU A 1 322 ? -17.934 6.529 13.473 1.00 84.06 322 GLU A O 1
ATOM 2261 N N . SER A 1 323 ? -18.729 4.733 12.366 1.00 87.00 323 SER A N 1
ATOM 2262 C CA . SER A 1 323 ? -17.581 4.579 11.483 1.00 87.00 323 SER A CA 1
ATOM 2263 C C . SER A 1 323 ? -18.056 4.402 10.048 1.00 87.00 323 SER A C 1
ATOM 2265 O O . SER A 1 323 ? -19.057 3.737 9.790 1.00 87.00 323 SER A O 1
ATOM 2267 N N . THR A 1 324 ? -17.374 5.040 9.103 1.00 90.56 324 THR A N 1
ATOM 2268 C CA . THR A 1 324 ? -17.679 4.959 7.670 1.00 90.56 324 THR A CA 1
ATOM 2269 C C . THR A 1 324 ? -16.526 4.279 6.951 1.00 90.56 324 THR A C 1
ATOM 2271 O O . THR A 1 324 ? -15.378 4.676 7.119 1.00 90.56 324 THR A O 1
ATOM 2274 N N . ILE A 1 325 ? -16.836 3.250 6.173 1.00 90.25 325 ILE A N 1
ATOM 2275 C CA . ILE A 1 325 ? -15.880 2.459 5.403 1.00 90.25 325 ILE A CA 1
ATOM 2276 C C . ILE A 1 325 ? -16.206 2.699 3.935 1.00 90.25 325 ILE A C 1
ATOM 2278 O O . ILE A 1 325 ? -17.294 2.352 3.481 1.00 90.25 325 ILE A O 1
ATOM 2282 N N . THR A 1 326 ? -15.275 3.299 3.208 1.00 90.69 326 THR A N 1
ATOM 2283 C CA . THR A 1 326 ? -15.370 3.524 1.767 1.00 90.69 326 THR A CA 1
ATOM 2284 C C . THR A 1 326 ? -14.366 2.618 1.083 1.00 90.69 326 THR A C 1
ATOM 2286 O O . THR A 1 326 ? -13.159 2.833 1.201 1.00 90.69 326 THR A O 1
ATOM 2289 N N . VAL A 1 327 ? -14.864 1.599 0.389 1.00 89.50 327 VAL A N 1
ATOM 2290 C CA . VAL A 1 327 ? -14.034 0.710 -0.422 1.00 89.50 327 VAL A CA 1
ATOM 2291 C C . VAL A 1 327 ? -13.808 1.399 -1.747 1.00 89.50 327 VAL A C 1
ATOM 2293 O O . VAL A 1 327 ? -14.752 1.699 -2.479 1.00 89.50 327 VAL A O 1
ATOM 2296 N N . ALA A 1 328 ? -12.554 1.712 -2.015 1.00 83.06 328 ALA A N 1
ATOM 2297 C CA . ALA A 1 328 ? -12.195 2.400 -3.229 1.00 83.06 328 ALA A CA 1
ATOM 2298 C C . ALA A 1 328 ? -12.195 1.421 -4.416 1.00 83.06 328 ALA A C 1
ATOM 2300 O O . ALA A 1 328 ? -12.309 0.206 -4.251 1.00 83.06 328 ALA A O 1
ATOM 2301 N N . ASP A 1 329 ? -12.157 1.972 -5.622 1.00 87.19 329 ASP A N 1
ATOM 2302 C CA . ASP A 1 329 ? -12.051 1.201 -6.861 1.00 87.19 329 ASP A CA 1
ATOM 2303 C C . ASP A 1 329 ? -10.655 1.421 -7.465 1.00 87.19 329 ASP A C 1
ATOM 2305 O O . ASP A 1 329 ? -9.797 2.077 -6.871 1.00 87.19 329 ASP A O 1
ATOM 2309 N N . GLY A 1 330 ? -10.410 0.887 -8.651 1.00 89.88 330 GLY A N 1
ATOM 2310 C CA . GLY A 1 330 ? -9.247 1.242 -9.445 1.00 89.88 330 GLY A CA 1
ATOM 2311 C C . GLY A 1 330 ? -9.611 1.882 -10.775 1.00 89.88 330 GLY A C 1
ATOM 2312 O O . GLY A 1 330 ? -10.771 2.023 -11.163 1.00 89.88 330 GLY A O 1
ATOM 2313 N N . LYS A 1 331 ? -8.580 2.300 -11.501 1.00 95.00 331 LYS A N 1
ATOM 2314 C CA . LYS A 1 331 ? -8.713 2.799 -12.868 1.00 95.00 331 LYS A CA 1
ATOM 2315 C C . LYS A 1 331 ? -7.489 2.444 -13.688 1.00 95.00 331 LYS A C 1
ATOM 2317 O O . LYS A 1 331 ? -6.366 2.462 -13.189 1.00 95.00 331 LYS A O 1
ATOM 2322 N N . THR A 1 332 ? -7.704 2.209 -14.975 1.00 96.50 332 THR A N 1
ATOM 2323 C CA . THR A 1 332 ? -6.637 2.167 -15.978 1.00 96.50 332 THR A CA 1
ATOM 2324 C C . THR A 1 332 ? -6.730 3.378 -16.891 1.00 96.50 332 THR A C 1
ATOM 2326 O O . THR A 1 332 ? -7.830 3.765 -17.287 1.00 96.50 332 THR A O 1
ATOM 2329 N N . THR A 1 333 ? -5.594 3.924 -17.312 1.00 94.81 333 THR A N 1
ATOM 2330 C CA . THR A 1 333 ? -5.529 4.856 -18.443 1.00 94.81 333 THR A CA 1
ATOM 2331 C C . THR A 1 333 ? -4.539 4.337 -19.477 1.00 94.81 333 THR A C 1
ATOM 2333 O O . THR A 1 333 ? -3.526 3.738 -19.122 1.00 94.81 333 THR A O 1
ATOM 2336 N N . SER A 1 334 ? -4.839 4.523 -20.762 1.00 93.19 334 SER A N 1
ATOM 2337 C CA . SER A 1 334 ? -3.902 4.236 -21.846 1.00 93.19 334 SER A CA 1
ATOM 2338 C C . SER A 1 334 ? -4.176 5.141 -23.041 1.00 93.19 334 SER A C 1
ATOM 2340 O O . SER A 1 334 ? -5.331 5.380 -23.387 1.00 93.19 334 SER A O 1
ATOM 2342 N N . ASP A 1 335 ? -3.110 5.628 -23.671 1.00 90.69 335 ASP A N 1
ATOM 2343 C CA . ASP A 1 335 ? -3.141 6.403 -24.921 1.00 90.69 335 ASP A CA 1
ATOM 2344 C C . ASP A 1 335 ? -2.603 5.587 -26.118 1.00 90.69 335 ASP A C 1
ATOM 2346 O O . ASP A 1 335 ? -2.305 6.128 -27.184 1.00 90.69 335 ASP A O 1
ATOM 2350 N N . GLY A 1 336 ? -2.449 4.273 -25.931 1.00 85.25 336 GLY A N 1
ATOM 2351 C CA . GLY A 1 336 ? -1.822 3.361 -26.878 1.00 85.25 336 GLY A CA 1
ATOM 2352 C C . GLY A 1 336 ? -0.310 3.228 -26.699 1.00 85.25 336 GLY A C 1
ATOM 2353 O O . GLY A 1 336 ? 0.187 2.133 -26.906 1.00 85.25 336 GLY A O 1
ATOM 2354 N N . LYS A 1 337 ? 0.421 4.258 -26.258 1.00 88.19 337 LYS A N 1
ATOM 2355 C CA . LYS A 1 337 ? 1.893 4.224 -26.072 1.00 88.19 337 LYS A CA 1
ATOM 2356 C C . LYS A 1 337 ? 2.315 4.170 -24.605 1.00 88.19 337 LYS A C 1
ATOM 2358 O O . LYS A 1 337 ? 3.367 3.640 -24.264 1.00 88.19 337 LYS A O 1
ATOM 2363 N N . SER A 1 338 ? 1.469 4.704 -23.747 1.00 93.69 338 SER A N 1
ATOM 2364 C CA . SER A 1 338 ? 1.603 4.763 -22.305 1.00 93.69 338 SER A CA 1
ATOM 2365 C C . SER A 1 338 ? 0.429 4.021 -21.686 1.00 93.69 338 SER A C 1
ATOM 2367 O O . SER A 1 338 ? -0.665 3.932 -22.261 1.00 93.69 338 SER A O 1
ATOM 2369 N N . ALA A 1 339 ? 0.650 3.471 -20.502 1.00 96.81 339 ALA A N 1
ATOM 2370 C CA . ALA A 1 339 ? -0.404 2.853 -19.724 1.00 96.81 339 ALA A CA 1
ATOM 2371 C C . ALA A 1 339 ? -0.149 3.069 -18.236 1.00 96.81 339 ALA A C 1
ATOM 2373 O O . ALA A 1 339 ? 0.987 2.982 -17.775 1.00 96.81 339 ALA A O 1
ATOM 2374 N N . SER A 1 340 ? -1.206 3.332 -17.479 1.00 97.00 340 SER A N 1
ATOM 2375 C CA . SER A 1 340 ? -1.145 3.388 -16.024 1.00 97.00 340 SER A CA 1
ATOM 2376 C C . SER A 1 340 ? -2.349 2.709 -15.398 1.00 97.00 340 SER A C 1
ATOM 2378 O O . SER A 1 340 ? -3.435 2.669 -15.978 1.00 97.00 340 SER A O 1
ATOM 2380 N N . ALA A 1 341 ? -2.140 2.164 -14.211 1.00 97.25 341 ALA A N 1
ATOM 2381 C CA . ALA A 1 341 ? -3.152 1.570 -13.365 1.00 97.25 341 ALA A CA 1
ATOM 2382 C C . ALA A 1 341 ? -3.010 2.134 -11.953 1.00 97.25 341 ALA A C 1
ATOM 2384 O O . ALA A 1 341 ? -1.898 2.279 -11.450 1.00 97.25 341 ALA A O 1
ATOM 2385 N N . VAL A 1 342 ? -4.145 2.412 -11.325 1.00 96.56 342 VAL A N 1
ATOM 2386 C CA . VAL A 1 342 ? -4.266 2.741 -9.904 1.00 96.56 342 VAL A CA 1
ATOM 2387 C C . VAL A 1 342 ? -5.267 1.760 -9.310 1.00 96.56 342 VAL A C 1
ATOM 2389 O O . VAL A 1 342 ? -6.324 1.556 -9.906 1.00 96.56 342 VAL A O 1
ATOM 2392 N N . ALA A 1 343 ? -4.940 1.157 -8.173 1.00 94.12 343 ALA A N 1
ATOM 2393 C CA . ALA A 1 343 ? -5.881 0.419 -7.343 1.00 94.12 343 ALA A CA 1
ATOM 2394 C C . ALA A 1 343 ? -5.788 0.938 -5.916 1.00 94.12 343 ALA A C 1
ATOM 2396 O O . ALA A 1 343 ? -4.736 0.879 -5.272 1.00 94.12 343 ALA A O 1
ATOM 2397 N N . ASP A 1 344 ? -6.921 1.386 -5.408 1.00 90.75 344 ASP A N 1
ATOM 2398 C CA . ASP A 1 344 ? -7.073 1.764 -4.019 1.00 90.75 344 ASP A CA 1
ATOM 2399 C C . ASP A 1 344 ? -7.733 0.624 -3.232 1.00 90.75 344 ASP A C 1
ATOM 2401 O O . ASP A 1 344 ? -8.431 -0.229 -3.786 1.00 90.75 344 ASP A O 1
ATOM 2405 N N . GLY A 1 345 ? -7.481 0.588 -1.926 1.00 88.56 345 GLY A N 1
ATOM 2406 C CA . GLY A 1 345 ? -8.072 -0.398 -1.036 1.00 88.56 345 GLY A CA 1
ATOM 2407 C C . GLY A 1 345 ? -9.287 0.167 -0.325 1.00 88.56 345 GLY A C 1
ATOM 2408 O O . GLY A 1 345 ? -10.417 0.078 -0.800 1.00 88.56 345 GLY A O 1
ATOM 2409 N N . VAL A 1 346 ? -9.068 0.755 0.847 1.00 91.94 346 VAL A N 1
ATOM 2410 C CA . VAL A 1 346 ? -10.165 1.277 1.668 1.00 91.94 346 VAL A CA 1
ATOM 2411 C C . VAL A 1 346 ? -9.757 2.541 2.405 1.00 91.94 346 VAL A C 1
ATOM 2413 O O . VAL A 1 346 ? -8.627 2.654 2.873 1.00 91.94 346 VAL A O 1
ATOM 2416 N N . SER A 1 347 ? -10.703 3.466 2.542 1.00 92.00 347 SER A N 1
ATOM 2417 C CA . SER A 1 347 ? -10.643 4.589 3.473 1.00 92.00 347 SER A CA 1
ATOM 2418 C C . SER A 1 347 ? -11.652 4.351 4.592 1.00 92.00 347 SER A C 1
ATOM 2420 O O . SER A 1 347 ? -12.844 4.158 4.345 1.00 92.00 347 SER A O 1
ATOM 2422 N N . ILE A 1 348 ? -11.178 4.329 5.831 1.00 90.31 348 ILE A N 1
ATOM 2423 C CA . ILE A 1 348 ? -11.973 4.073 7.027 1.00 90.31 348 ILE A CA 1
ATOM 2424 C C . ILE A 1 348 ? -11.915 5.313 7.906 1.00 90.31 348 ILE A C 1
ATOM 2426 O O . ILE A 1 348 ? -10.865 5.691 8.417 1.00 90.31 348 ILE A O 1
ATOM 2430 N N . GLN A 1 349 ? -13.068 5.929 8.107 1.00 90.75 349 GLN A N 1
ATOM 2431 C CA . GLN A 1 349 ? -13.271 7.036 9.027 1.00 90.75 349 GLN A CA 1
ATOM 2432 C C . GLN A 1 349 ? -13.882 6.481 10.306 1.00 90.75 349 GLN A C 1
ATOM 2434 O O . GLN A 1 349 ? -15.057 6.116 10.323 1.00 90.75 349 GLN A O 1
ATOM 2439 N N . LEU A 1 350 ? -13.087 6.392 11.366 1.00 87.19 350 LEU A N 1
ATOM 2440 C CA . LEU A 1 350 ? -13.501 5.848 12.653 1.00 87.19 350 LEU A CA 1
ATOM 2441 C C . LEU A 1 350 ? -13.952 6.959 13.599 1.00 87.19 350 LEU A C 1
ATOM 2443 O O . LEU A 1 350 ? -13.427 8.077 13.574 1.00 87.19 350 LEU A O 1
ATOM 2447 N N . PHE A 1 351 ? -14.864 6.604 14.503 1.00 83.62 351 PHE A N 1
ATOM 2448 C CA . PHE A 1 351 ? -15.225 7.434 15.655 1.00 83.62 351 PHE A CA 1
ATOM 2449 C C . PHE A 1 351 ? -15.773 8.817 15.274 1.00 83.62 351 PHE A C 1
ATOM 2451 O O . PHE A 1 351 ? -15.475 9.825 15.913 1.00 83.62 351 PHE A O 1
ATOM 2458 N N . LYS A 1 352 ? -16.595 8.888 14.226 1.00 83.12 352 LYS A N 1
ATOM 2459 C CA . LYS A 1 352 ? -17.190 10.143 13.746 1.00 83.12 352 LYS A CA 1
ATOM 2460 C C . LYS A 1 352 ? -18.079 10.814 14.793 1.00 83.12 352 LYS A C 1
ATOM 2462 O O . LYS A 1 352 ? -18.163 12.037 14.846 1.00 83.12 352 LYS A O 1
ATOM 2467 N N . GLY A 1 353 ? -18.717 10.022 15.655 1.00 70.94 353 GLY A N 1
ATOM 2468 C CA . GLY A 1 353 ? -19.550 10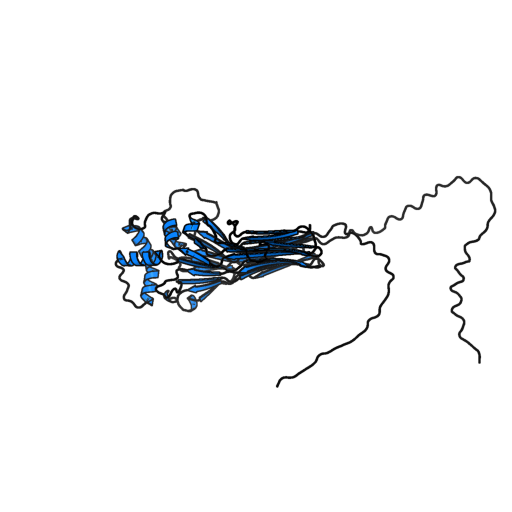.546 16.736 1.00 70.94 353 GLY A CA 1
ATOM 2469 C C . GLY A 1 353 ? -18.752 11.196 17.876 1.00 70.94 353 GLY A C 1
ATOM 2470 O O . GLY A 1 353 ? -19.296 12.038 18.586 1.00 70.94 353 GLY A O 1
ATOM 2471 N N . LEU A 1 354 ? -17.459 10.876 18.033 1.00 69.88 354 LEU A N 1
ATOM 2472 C CA . LEU A 1 354 ? -16.575 11.541 19.002 1.00 69.88 354 LEU A CA 1
ATOM 2473 C C . LEU A 1 354 ? -16.252 12.985 18.591 1.00 69.88 354 LEU A C 1
ATOM 2475 O O . LEU A 1 354 ? -16.089 13.842 19.458 1.00 69.88 354 LEU A O 1
ATOM 2479 N N . SER A 1 355 ? -16.257 13.282 17.289 1.00 63.44 355 SER A N 1
ATOM 2480 C CA . SER A 1 355 ? -16.043 14.629 16.747 1.00 63.44 355 SER A CA 1
ATOM 2481 C C . SER A 1 355 ? -17.068 15.648 17.266 1.00 63.44 355 SER A C 1
ATOM 2483 O O . SER A 1 355 ? -16.742 16.818 17.437 1.00 63.44 355 SER A O 1
ATOM 2485 N N . GLY A 1 356 ? -18.299 15.204 17.553 1.00 58.44 356 GLY A N 1
ATOM 2486 C CA . GLY A 1 356 ? -19.364 16.039 18.124 1.00 58.44 356 GLY A CA 1
ATOM 2487 C C . GLY A 1 356 ? -19.299 16.214 19.647 1.00 58.44 356 GLY A C 1
ATOM 2488 O O . GLY A 1 356 ? -20.024 17.043 20.190 1.00 58.44 356 GLY A O 1
ATOM 2489 N N . LEU A 1 357 ? -18.453 15.438 20.335 1.00 55.25 357 LEU A N 1
ATOM 2490 C CA . LEU A 1 357 ? -18.230 15.514 21.786 1.00 55.25 357 LEU A CA 1
ATOM 2491 C C . LEU A 1 357 ? -16.995 16.347 22.149 1.00 55.25 357 LEU A C 1
ATOM 2493 O O . LEU A 1 357 ? -16.841 16.748 23.303 1.00 55.25 357 LEU A O 1
ATOM 2497 N N . LEU A 1 358 ? -16.117 16.604 21.178 1.00 55.72 358 LEU A N 1
ATOM 2498 C CA . LEU A 1 358 ? -15.012 17.538 21.335 1.00 55.72 358 LEU A CA 1
ATOM 2499 C C . LEU A 1 358 ? -15.580 18.931 21.641 1.00 55.72 358 LEU A C 1
ATOM 2501 O O . LEU A 1 358 ? -16.429 19.419 20.889 1.00 55.72 358 LEU A O 1
ATOM 2505 N N . PRO A 1 359 ? -15.106 19.616 22.699 1.00 46.69 359 PRO A N 1
ATOM 2506 C CA . PRO A 1 359 ? -15.316 21.048 22.798 1.00 46.69 359 PRO A CA 1
ATOM 2507 C C . PRO A 1 359 ? -14.802 21.652 21.492 1.00 46.69 359 PRO A C 1
ATOM 2509 O O . PRO A 1 359 ? -13.693 21.323 21.070 1.00 46.69 359 PRO A O 1
ATOM 2512 N N . THR A 1 360 ? -15.571 22.530 20.849 1.00 45.91 360 THR A N 1
ATOM 2513 C CA . THR A 1 360 ? -15.040 23.461 19.846 1.00 45.91 360 THR A CA 1
ATOM 2514 C C . THR A 1 360 ? -13.990 24.327 20.542 1.00 45.91 360 THR A C 1
ATOM 2516 O O . THR A 1 360 ? -14.278 25.437 20.987 1.00 45.91 360 THR A O 1
ATOM 2519 N N . ALA A 1 361 ? -12.794 23.776 20.744 1.00 40.88 361 ALA A N 1
ATOM 2520 C CA . ALA A 1 361 ? -11.657 24.460 21.314 1.00 40.88 361 ALA A CA 1
ATOM 2521 C C . ALA A 1 361 ? -11.348 25.596 20.344 1.00 40.88 361 ALA A C 1
ATOM 2523 O O . ALA A 1 361 ? -11.067 25.364 19.168 1.00 40.88 361 ALA A O 1
ATOM 2524 N N . GLY A 1 362 ? -11.560 26.825 20.813 1.00 38.56 362 GLY A N 1
ATOM 2525 C CA . GLY A 1 362 ? -11.588 28.010 19.973 1.00 38.56 362 GLY A CA 1
ATOM 2526 C C . GLY A 1 362 ? -10.387 28.086 19.039 1.00 38.56 362 GLY A C 1
ATOM 2527 O O . GLY A 1 362 ? -9.256 28.004 19.498 1.00 38.56 362 GLY A O 1
ATOM 2528 N N . ALA A 1 363 ? -10.668 28.254 17.744 1.00 35.16 363 ALA A N 1
ATOM 2529 C CA . ALA A 1 363 ? -9.846 28.952 16.755 1.00 35.16 363 ALA A CA 1
ATOM 2530 C C . ALA A 1 363 ? -8.309 28.824 16.894 1.00 35.16 363 ALA A C 1
ATOM 2532 O O . ALA A 1 363 ? -7.583 29.800 16.714 1.00 35.16 363 ALA A O 1
ATOM 2533 N N . GLY A 1 364 ? -7.802 27.625 17.180 1.00 38.22 364 GLY A N 1
ATOM 2534 C CA . GLY A 1 364 ? -6.399 27.282 16.994 1.00 38.22 364 GLY A CA 1
ATOM 2535 C C . GLY A 1 364 ? -6.206 26.883 15.539 1.00 38.22 364 GLY A C 1
ATOM 2536 O O . GLY A 1 364 ? -6.708 25.851 15.108 1.00 38.22 364 GLY A O 1
ATOM 2537 N N . THR A 1 365 ? -5.534 27.730 14.769 1.00 35.66 365 THR A N 1
ATOM 2538 C CA . THR A 1 365 ? -5.298 27.629 13.323 1.00 35.66 365 THR A CA 1
ATOM 2539 C C . THR A 1 365 ? -4.401 26.445 12.929 1.00 35.66 365 THR A C 1
ATOM 2541 O O . THR A 1 365 ? -3.294 26.636 12.433 1.00 35.66 365 THR A O 1
ATOM 2544 N N . LEU A 1 366 ? -4.879 25.217 13.114 1.00 36.44 366 LEU A N 1
ATOM 2545 C CA . LEU A 1 366 ? -4.348 24.012 12.469 1.00 36.44 366 LEU A CA 1
ATOM 2546 C C . LEU A 1 366 ? -5.366 23.531 11.431 1.00 36.44 366 LEU A C 1
ATOM 2548 O O . LEU A 1 366 ? -5.900 22.433 11.498 1.00 36.44 366 LEU A O 1
ATOM 2552 N N . GLY A 1 367 ? -5.692 24.426 10.500 1.00 30.66 367 GLY A N 1
ATOM 2553 C CA . GLY A 1 367 ? -6.446 24.103 9.299 1.00 30.66 367 GLY A CA 1
ATOM 2554 C C . GLY A 1 367 ? -5.512 24.167 8.102 1.00 30.66 367 GLY A C 1
ATOM 2555 O O . GLY A 1 367 ? -5.259 25.250 7.580 1.00 30.66 367 GLY A O 1
ATOM 2556 N N . THR A 1 368 ? -5.007 23.022 7.651 1.00 30.22 368 THR A N 1
ATOM 2557 C CA . THR A 1 368 ? -4.706 22.860 6.228 1.00 30.22 368 THR A CA 1
ATOM 2558 C C . THR A 1 368 ? -6.036 22.593 5.522 1.00 30.22 368 THR A C 1
ATOM 2560 O O . THR A 1 368 ? -6.890 21.852 5.998 1.00 30.22 368 THR A O 1
ATOM 2563 N N . ALA A 1 369 ? -6.271 23.314 4.430 1.00 30.56 369 ALA A N 1
ATOM 2564 C CA . ALA A 1 369 ? -7.577 23.541 3.816 1.00 30.56 369 ALA A CA 1
ATOM 2565 C C . ALA A 1 369 ? -8.149 22.351 3.009 1.00 30.56 369 ALA A C 1
ATOM 2567 O O . ALA A 1 369 ? -8.708 22.551 1.932 1.00 30.56 369 ALA A O 1
ATOM 2568 N N . ALA A 1 370 ? -8.048 21.121 3.513 1.00 31.23 370 ALA A N 1
ATOM 2569 C CA . ALA A 1 370 ? -8.696 19.961 2.911 1.00 31.23 370 ALA A CA 1
ATOM 2570 C C . ALA A 1 370 ? -9.320 19.076 4.003 1.00 31.23 370 ALA A C 1
ATOM 2572 O O . ALA A 1 370 ? -8.610 18.458 4.781 1.00 31.23 370 ALA A O 1
ATOM 2573 N N . ALA A 1 371 ? -10.655 19.020 4.005 1.00 35.72 371 ALA A N 1
ATOM 2574 C CA . ALA A 1 371 ? -11.530 18.241 4.885 1.00 35.72 371 ALA A CA 1
ATOM 2575 C C . ALA A 1 371 ? -11.660 18.739 6.340 1.00 35.72 371 ALA A C 1
ATOM 2577 O O . ALA A 1 371 ? -10.782 18.598 7.183 1.00 35.72 371 ALA A O 1
ATOM 2578 N N . THR A 1 372 ? -12.846 19.255 6.664 1.00 39.59 372 THR A N 1
ATOM 2579 C CA . THR A 1 372 ? -13.432 19.189 8.010 1.00 39.59 372 THR A CA 1
ATOM 2580 C C . THR A 1 372 ? -13.133 17.813 8.628 1.00 39.59 372 THR A C 1
ATOM 2582 O O . THR A 1 372 ? -13.442 16.814 7.972 1.00 39.59 372 THR A O 1
ATOM 2585 N N . PRO A 1 373 ? -12.565 17.696 9.847 1.00 47.44 373 PRO A N 1
ATOM 2586 C CA . PRO A 1 373 ? -12.268 16.385 10.409 1.00 47.44 373 PRO A CA 1
ATOM 2587 C C . PRO A 1 373 ? -13.590 15.730 10.819 1.00 47.44 373 PRO A C 1
ATOM 2589 O O . PRO A 1 373 ? -14.125 15.969 11.897 1.00 47.44 373 PRO A O 1
ATOM 2592 N N . ALA A 1 374 ? -14.168 14.941 9.912 1.00 63.69 374 ALA A N 1
ATOM 2593 C CA . ALA A 1 374 ? -15.414 14.225 10.159 1.00 63.69 374 ALA A CA 1
ATOM 2594 C C . ALA A 1 374 ? -15.217 13.048 11.136 1.00 63.69 374 ALA A C 1
ATOM 2596 O O . ALA A 1 374 ? -16.188 12.599 11.741 1.00 63.69 374 ALA A O 1
ATOM 2597 N N . ALA A 1 375 ? -13.978 12.578 11.326 1.00 73.88 375 ALA A N 1
ATOM 2598 C CA . ALA A 1 375 ? -13.607 11.421 12.143 1.00 73.88 375 ALA A CA 1
ATOM 2599 C C . ALA A 1 375 ? -12.366 11.706 13.006 1.00 73.88 375 ALA A C 1
ATOM 2601 O O . ALA A 1 375 ? -11.478 12.449 12.588 1.00 73.88 375 ALA A O 1
ATOM 2602 N N . ALA A 1 376 ? -12.281 11.080 14.186 1.00 78.31 376 ALA A N 1
ATOM 2603 C CA . ALA A 1 376 ? -11.117 11.207 15.070 1.00 78.31 376 ALA A CA 1
ATOM 2604 C C . ALA A 1 376 ? -9.891 10.436 14.547 1.00 78.31 376 ALA A C 1
ATOM 2606 O O . ALA A 1 376 ? -8.751 10.826 14.813 1.00 78.31 376 ALA A O 1
ATOM 2607 N N . VAL A 1 377 ? -10.129 9.349 13.802 1.00 84.38 377 VAL A N 1
ATOM 2608 C CA . VAL A 1 377 ? -9.093 8.541 13.149 1.00 84.38 377 VAL A CA 1
ATOM 2609 C C . VAL A 1 377 ? -9.513 8.249 11.712 1.00 84.38 377 VAL A C 1
ATOM 2611 O O . VAL A 1 377 ? -10.610 7.746 11.476 1.00 84.38 377 VAL A O 1
ATOM 2614 N N . VAL A 1 378 ? -8.631 8.533 10.760 1.00 89.38 378 VAL A N 1
ATOM 2615 C CA . VAL A 1 378 ? -8.780 8.165 9.349 1.00 89.38 378 VAL A CA 1
ATOM 2616 C C . VAL A 1 378 ? -7.684 7.172 8.993 1.00 89.38 378 VAL A C 1
ATOM 2618 O O . VAL A 1 378 ? -6.516 7.413 9.281 1.00 89.38 378 VAL A O 1
ATOM 2621 N N . VAL A 1 379 ? -8.055 6.053 8.382 1.00 90.06 379 VAL A N 1
ATOM 2622 C CA . VAL A 1 379 ? -7.148 4.966 8.001 1.00 90.06 379 VAL A CA 1
ATOM 2623 C C . VAL A 1 379 ? -7.339 4.689 6.516 1.00 90.06 379 VAL A C 1
ATOM 2625 O O . VAL A 1 379 ? -8.435 4.339 6.097 1.00 90.06 379 VAL A O 1
ATOM 2628 N N . GLU A 1 380 ? -6.287 4.819 5.720 1.00 92.19 380 GLU A N 1
ATOM 2629 C CA . GLU A 1 380 ? -6.277 4.440 4.308 1.00 92.19 380 GLU A CA 1
ATOM 2630 C C . GLU A 1 380 ? -5.323 3.271 4.103 1.00 92.19 380 GLU A C 1
ATOM 2632 O O . GLU A 1 380 ? -4.153 3.337 4.485 1.00 92.19 380 GLU A O 1
ATOM 2637 N N . LEU A 1 381 ? -5.818 2.197 3.499 1.00 91.88 381 LEU A N 1
ATOM 2638 C CA . LEU A 1 381 ? -5.105 0.929 3.378 1.00 91.88 381 LEU A CA 1
ATOM 2639 C C . LEU A 1 381 ? -4.997 0.499 1.920 1.00 91.88 381 LEU A C 1
ATOM 2641 O O . LEU A 1 381 ? -5.911 0.742 1.131 1.00 91.88 381 LEU A O 1
ATOM 2645 N N . ALA A 1 382 ? -3.910 -0.213 1.619 1.00 92.81 382 ALA A N 1
ATOM 2646 C CA . ALA A 1 382 ? -3.692 -0.930 0.366 1.00 92.81 382 ALA A CA 1
ATOM 2647 C C . ALA A 1 382 ? -3.836 -0.056 -0.896 1.00 92.81 382 ALA A C 1
ATOM 2649 O O . ALA A 1 382 ? -4.736 -0.254 -1.704 1.00 92.81 382 ALA A O 1
ATOM 2650 N N . HIS A 1 383 ? -2.932 0.902 -1.087 1.00 94.81 383 HIS A N 1
ATOM 2651 C CA . HIS A 1 383 ? -2.872 1.718 -2.303 1.00 94.81 383 HIS A CA 1
ATOM 2652 C C . HIS A 1 383 ? -1.720 1.261 -3.203 1.00 94.81 383 HIS A C 1
ATOM 2654 O O . HIS A 1 383 ? -0.602 1.068 -2.720 1.00 94.81 383 HIS A O 1
ATOM 2660 N N . SER A 1 384 ? -1.968 1.104 -4.503 1.00 95.94 384 SER A N 1
ATOM 2661 C CA . SER A 1 384 ? -0.938 0.751 -5.479 1.00 95.94 384 SER A CA 1
ATOM 2662 C C . SER A 1 384 ? -1.123 1.483 -6.806 1.00 95.94 384 SER A C 1
ATOM 2664 O O . SER A 1 384 ? -2.241 1.637 -7.296 1.00 95.94 384 SER A O 1
ATOM 2666 N N . GLU A 1 385 ? -0.010 1.893 -7.411 1.00 97.31 385 GLU A N 1
ATOM 2667 C CA . GLU A 1 385 ? 0.025 2.509 -8.734 1.00 97.31 385 GLU A CA 1
ATOM 2668 C C . GLU A 1 385 ? 1.160 1.919 -9.568 1.00 97.31 385 GLU A C 1
ATOM 2670 O O . GLU A 1 385 ? 2.263 1.652 -9.083 1.00 97.31 385 GLU A O 1
ATOM 2675 N N . SER A 1 386 ? 0.893 1.738 -10.854 1.00 97.69 386 SER A N 1
ATOM 2676 C CA . SER A 1 386 ? 1.870 1.283 -11.839 1.00 97.69 386 SER A CA 1
ATOM 2677 C C . SER A 1 386 ? 1.713 2.115 -13.098 1.00 97.69 386 SER A C 1
ATOM 2679 O O . SER A 1 386 ? 0.596 2.286 -13.582 1.00 97.69 386 SER A O 1
ATOM 2681 N N . ALA A 1 387 ? 2.809 2.608 -13.664 1.00 97.06 387 ALA A N 1
ATOM 2682 C CA . ALA A 1 387 ? 2.782 3.306 -14.939 1.00 97.06 387 ALA A CA 1
ATOM 2683 C C . ALA A 1 387 ? 3.975 2.930 -15.813 1.00 97.06 387 ALA A C 1
ATOM 2685 O O . ALA A 1 387 ? 5.067 2.628 -15.330 1.00 97.06 387 ALA A O 1
ATOM 2686 N N . VAL A 1 388 ? 3.747 2.961 -17.121 1.00 96.50 388 VAL A N 1
ATOM 2687 C CA . VAL A 1 388 ? 4.756 2.796 -18.162 1.00 96.50 388 VAL A CA 1
ATOM 2688 C C . VAL A 1 388 ? 4.500 3.807 -19.271 1.00 96.50 388 VAL A C 1
ATOM 2690 O O . VAL A 1 388 ? 3.356 4.056 -19.653 1.00 96.50 388 VAL A O 1
ATOM 2693 N N . THR A 1 389 ? 5.578 4.338 -19.826 1.00 95.38 389 THR A N 1
ATOM 2694 C CA . THR A 1 389 ? 5.568 5.240 -20.975 1.00 95.38 389 THR A CA 1
ATOM 2695 C C . THR A 1 389 ? 6.674 4.806 -21.921 1.00 95.38 389 THR A C 1
ATOM 2697 O O . THR A 1 389 ? 7.774 4.473 -21.472 1.00 95.38 389 THR A O 1
ATOM 2700 N N . GLY A 1 390 ? 6.414 4.827 -23.226 1.00 90.88 390 GLY A N 1
ATOM 2701 C CA . GLY A 1 390 ? 7.432 4.500 -24.214 1.00 90.88 390 GLY A CA 1
ATOM 2702 C C . GLY A 1 390 ? 7.237 5.201 -25.552 1.00 90.88 390 GLY A C 1
ATOM 2703 O O . GLY A 1 390 ? 6.120 5.482 -25.983 1.00 90.88 390 GLY A O 1
ATOM 2704 N N . THR A 1 391 ? 8.357 5.480 -26.212 1.00 89.38 391 THR A N 1
ATOM 2705 C CA . THR A 1 391 ? 8.417 5.960 -27.593 1.00 89.38 391 THR A CA 1
ATOM 2706 C C . THR A 1 391 ? 9.324 5.014 -28.376 1.00 89.38 391 THR A C 1
ATOM 2708 O O . THR A 1 391 ? 10.509 4.932 -28.047 1.00 89.38 391 THR A O 1
ATOM 2711 N N . PRO A 1 392 ? 8.805 4.279 -29.381 1.00 84.06 392 PRO A N 1
ATOM 2712 C CA . PRO A 1 392 ? 9.619 3.371 -30.183 1.00 84.06 392 PRO A CA 1
ATOM 2713 C C . PRO A 1 392 ? 10.749 4.111 -30.898 1.00 84.06 392 PRO A C 1
ATOM 2715 O O . PRO A 1 392 ? 10.577 5.263 -31.301 1.00 84.06 392 PRO A O 1
ATOM 2718 N N . ALA A 1 393 ? 11.867 3.424 -31.134 1.00 82.94 393 ALA A N 1
ATOM 2719 C CA . ALA A 1 393 ? 12.877 3.924 -32.059 1.00 82.94 393 ALA A CA 1
ATOM 2720 C C . ALA A 1 393 ? 12.261 4.090 -33.457 1.00 82.94 393 ALA A C 1
ATOM 2722 O O . ALA A 1 393 ? 11.632 3.169 -33.986 1.00 82.94 393 ALA A O 1
ATOM 2723 N N . VAL A 1 394 ? 12.468 5.255 -34.067 1.00 81.62 394 VAL A N 1
ATOM 2724 C CA . VAL A 1 394 ? 12.034 5.542 -35.436 1.00 81.62 394 VAL A CA 1
ATOM 2725 C C . VAL A 1 394 ? 13.283 5.686 -36.294 1.00 81.62 394 VAL A C 1
ATOM 2727 O O . VAL A 1 394 ? 14.129 6.546 -36.051 1.00 81.62 394 VAL A O 1
ATOM 2730 N N . ALA A 1 395 ? 13.416 4.821 -37.297 1.00 75.88 395 ALA A N 1
ATOM 2731 C CA . ALA A 1 395 ? 14.349 5.066 -38.389 1.00 75.88 395 ALA A CA 1
ATOM 2732 C C . ALA A 1 395 ? 13.742 6.157 -39.276 1.00 75.88 395 ALA A C 1
ATOM 2734 O O . ALA A 1 395 ? 12.570 6.030 -39.654 1.00 75.88 395 ALA A O 1
ATOM 2735 N N . ALA A 1 396 ? 14.488 7.214 -39.619 1.00 71.88 396 ALA A N 1
ATOM 2736 C CA . ALA A 1 396 ? 13.992 8.131 -40.633 1.00 71.88 396 ALA A CA 1
ATOM 2737 C C . ALA A 1 396 ? 13.733 7.336 -41.918 1.00 71.88 396 ALA A C 1
ATOM 2739 O O . ALA A 1 396 ? 14.431 6.351 -42.203 1.00 71.88 396 ALA A O 1
ATOM 2740 N N . PRO A 1 397 ? 12.723 7.732 -42.710 1.00 66.62 397 PRO A N 1
ATOM 2741 C CA . PRO A 1 397 ? 12.587 7.183 -44.043 1.00 66.62 397 PRO A CA 1
ATOM 2742 C C . PRO A 1 397 ? 13.928 7.365 -44.757 1.00 66.62 397 PRO A C 1
ATOM 2744 O O . PRO A 1 397 ? 14.410 8.489 -44.906 1.00 66.62 397 PRO A O 1
ATOM 2747 N N . SER A 1 398 ? 14.543 6.250 -45.164 1.00 59.12 398 SER A N 1
ATOM 2748 C CA . SER A 1 398 ? 15.714 6.283 -46.038 1.00 59.12 398 SER A CA 1
ATOM 2749 C C . SER A 1 398 ? 15.377 7.217 -47.204 1.00 59.12 398 SER A C 1
ATOM 2751 O O . SER A 1 398 ? 14.289 7.053 -47.769 1.00 59.12 398 SER A O 1
ATOM 2753 N N . PRO A 1 399 ? 16.210 8.227 -47.527 1.00 60.53 399 PRO A N 1
ATOM 2754 C CA . PRO A 1 399 ? 15.881 9.186 -48.570 1.00 60.53 399 PRO A CA 1
ATOM 2755 C C . PRO A 1 399 ? 15.540 8.421 -49.848 1.00 60.53 399 PRO A C 1
ATOM 2757 O O . PRO A 1 399 ? 16.383 7.738 -50.433 1.00 60.53 399 PRO A O 1
ATOM 2760 N N . ALA A 1 400 ? 14.267 8.484 -50.241 1.00 57.00 400 ALA A N 1
ATOM 2761 C CA . ALA A 1 400 ? 13.786 7.894 -51.475 1.00 57.00 400 ALA A CA 1
ATOM 2762 C C . ALA A 1 400 ? 14.492 8.638 -52.615 1.00 57.00 400 ALA A C 1
ATOM 2764 O O . ALA A 1 400 ? 14.155 9.783 -52.893 1.00 57.00 400 ALA A O 1
ATOM 2765 N N . ASN A 1 401 ? 15.500 7.996 -53.209 1.00 55.16 401 ASN A N 1
ATOM 2766 C CA . ASN A 1 401 ? 16.597 8.590 -53.981 1.00 55.16 401 ASN A CA 1
ATOM 2767 C C . ASN A 1 401 ? 17.631 9.337 -53.122 1.00 55.16 401 ASN A C 1
ATOM 2769 O O . ASN A 1 401 ? 17.459 10.530 -52.859 1.00 55.16 401 ASN A O 1
ATOM 2773 N N . PRO A 1 402 ? 18.797 8.728 -52.812 1.00 57.94 402 PRO A N 1
ATOM 2774 C CA . PRO A 1 402 ? 20.015 9.530 -52.826 1.00 57.94 402 PRO A CA 1
ATOM 2775 C C . PRO A 1 402 ? 20.013 10.295 -54.150 1.00 57.94 402 PRO A C 1
ATOM 2777 O O . PRO A 1 402 ? 19.832 9.678 -55.204 1.00 57.94 402 PRO A O 1
ATOM 2780 N N . ALA A 1 403 ? 20.122 11.625 -54.100 1.00 54.34 403 ALA A N 1
ATOM 2781 C CA . ALA A 1 403 ? 20.305 12.417 -55.306 1.00 54.34 403 ALA A CA 1
ATOM 2782 C C . ALA A 1 403 ? 21.385 11.717 -56.133 1.00 54.34 403 ALA A C 1
ATOM 2784 O O . ALA A 1 403 ? 22.491 11.494 -55.631 1.00 54.34 403 ALA A O 1
ATOM 2785 N N . THR A 1 404 ? 21.033 11.274 -57.345 1.00 57.22 404 THR A N 1
ATOM 2786 C CA . THR A 1 404 ? 22.015 10.790 -58.315 1.00 57.22 404 THR A CA 1
ATOM 2787 C C . THR A 1 404 ? 23.143 11.810 -58.286 1.00 57.22 404 THR A C 1
ATOM 2789 O O . THR A 1 404 ? 22.833 12.986 -58.489 1.00 57.22 404 THR A O 1
ATOM 2792 N N . PRO A 1 405 ? 24.393 11.421 -57.964 1.00 57.91 405 PRO A N 1
ATOM 2793 C CA . PRO A 1 405 ? 25.502 12.358 -57.993 1.00 57.91 405 PRO A CA 1
ATOM 2794 C C . PRO A 1 405 ? 25.428 13.077 -59.328 1.00 57.91 405 PRO A C 1
ATOM 2796 O O . PRO A 1 405 ? 25.311 12.396 -60.355 1.00 57.91 405 PRO A O 1
ATOM 2799 N N . ASP A 1 406 ? 25.403 14.413 -59.309 1.00 56.91 406 ASP A N 1
ATOM 2800 C CA . ASP A 1 406 ? 25.421 15.189 -60.541 1.00 56.91 406 ASP A CA 1
ATOM 2801 C C . ASP A 1 406 ? 26.510 14.588 -61.420 1.00 56.91 406 ASP A C 1
ATOM 2803 O O . ASP A 1 406 ? 27.661 14.448 -60.983 1.00 56.91 406 ASP A O 1
ATOM 2807 N N . ALA A 1 407 ? 26.118 14.129 -62.615 1.00 56.81 407 ALA A N 1
ATOM 2808 C CA . ALA A 1 407 ? 27.061 13.560 -63.560 1.00 56.81 407 ALA A CA 1
ATOM 2809 C C . ALA A 1 407 ? 28.239 14.537 -63.631 1.00 56.81 407 ALA A C 1
ATOM 2811 O O . ALA A 1 407 ? 27.982 15.738 -63.775 1.00 56.81 407 ALA A O 1
ATOM 2812 N N . PRO A 1 408 ? 29.493 14.073 -63.453 1.00 52.97 408 PRO A N 1
ATOM 2813 C CA . PRO A 1 408 ? 30.635 14.968 -63.392 1.00 52.97 408 PRO A CA 1
ATOM 2814 C C . PRO A 1 408 ? 30.533 15.884 -64.598 1.00 52.97 408 PRO A C 1
ATOM 2816 O O . PRO A 1 408 ? 30.491 15.391 -65.727 1.00 52.97 408 PRO A O 1
ATOM 2819 N N . GLN A 1 409 ? 30.386 17.191 -64.358 1.00 49.22 409 GLN A N 1
ATOM 2820 C CA . GLN A 1 409 ? 30.328 18.148 -65.446 1.00 49.22 409 GLN A CA 1
ATOM 2821 C C . GLN A 1 409 ? 31.633 17.981 -66.204 1.00 49.22 409 GLN A C 1
ATOM 2823 O O . GLN A 1 409 ? 32.698 18.397 -65.742 1.00 49.22 409 GLN A O 1
ATOM 2828 N N . VAL A 1 410 ? 31.558 17.296 -67.343 1.00 44.88 410 VAL A N 1
ATOM 2829 C CA . VAL A 1 410 ? 32.677 17.154 -68.252 1.00 44.88 410 VAL A CA 1
ATOM 2830 C C . VAL A 1 410 ? 32.891 18.561 -68.769 1.00 44.88 410 VAL A C 1
ATOM 2832 O O . VAL A 1 410 ? 32.199 19.024 -69.673 1.00 44.88 410 VAL A O 1
ATOM 2835 N N . LYS A 1 411 ? 33.790 19.291 -68.109 1.00 43.31 411 LYS A N 1
ATOM 2836 C CA . LYS A 1 411 ? 34.266 20.585 -68.564 1.00 43.31 411 LYS A CA 1
ATOM 2837 C C . LYS A 1 411 ? 34.796 20.334 -69.967 1.00 43.31 411 LYS A C 1
ATOM 2839 O O . LYS A 1 411 ? 35.815 19.663 -70.118 1.00 43.31 411 LYS A O 1
ATOM 2844 N N . ALA A 1 412 ? 34.046 20.774 -70.976 1.00 44.34 412 ALA A N 1
ATOM 2845 C CA . ALA A 1 412 ? 34.413 20.596 -72.367 1.00 44.34 412 ALA A CA 1
ATOM 2846 C C . ALA A 1 412 ? 35.777 21.261 -72.571 1.00 44.34 412 ALA A C 1
ATOM 2848 O O . ALA A 1 412 ? 35.897 22.487 -72.580 1.00 44.34 412 ALA A O 1
ATOM 2849 N N . LEU A 1 413 ? 36.823 20.441 -72.640 1.00 42.31 413 LEU A N 1
ATOM 2850 C CA . LEU A 1 413 ? 38.143 20.884 -73.047 1.00 42.31 413 LEU A CA 1
ATOM 2851 C C . LEU A 1 413 ? 38.037 21.315 -74.508 1.00 42.31 413 LEU A C 1
ATOM 2853 O O . LEU A 1 413 ? 37.425 20.623 -75.325 1.00 42.31 413 LEU A O 1
ATOM 2857 N N . ALA A 1 414 ? 38.598 22.483 -74.813 1.00 38.03 414 ALA A N 1
ATOM 2858 C CA . ALA A 1 414 ? 38.613 23.020 -76.162 1.00 38.03 414 ALA A CA 1
ATOM 2859 C C . ALA A 1 414 ? 39.263 22.004 -77.112 1.00 38.03 414 ALA A C 1
ATOM 2861 O O . ALA A 1 414 ? 40.392 21.560 -76.901 1.00 38.03 414 ALA A O 1
ATOM 2862 N N . PHE A 1 415 ? 38.521 21.633 -78.151 1.00 40.34 415 PHE A N 1
ATOM 2863 C CA . PHE A 1 415 ? 38.988 20.758 -79.215 1.00 40.34 415 PHE A CA 1
ATOM 2864 C C . PHE A 1 415 ? 40.046 21.503 -80.042 1.00 40.34 415 PHE A C 1
ATOM 2866 O O . PHE A 1 415 ? 39.711 22.353 -80.865 1.00 40.34 415 PHE A O 1
ATOM 2873 N N . THR A 1 416 ? 41.325 21.181 -79.846 1.00 38.44 416 THR A N 1
ATOM 2874 C CA . THR A 1 416 ? 42.396 21.544 -80.785 1.00 38.44 416 THR A CA 1
ATOM 2875 C C . THR A 1 416 ? 43.259 20.323 -81.076 1.00 38.44 416 THR A C 1
ATOM 2877 O O . THR A 1 416 ? 44.072 19.930 -80.242 1.00 38.44 416 THR A O 1
ATOM 2880 N N . GLY A 1 417 ? 43.114 19.745 -82.269 1.00 36.25 417 GLY A N 1
ATOM 2881 C CA . GLY A 1 417 ? 44.131 18.854 -82.834 1.00 36.25 417 GLY A CA 1
ATOM 2882 C C . GLY A 1 417 ? 43.604 17.592 -83.515 1.00 36.25 417 GLY A C 1
ATOM 2883 O O . GLY A 1 417 ? 42.816 16.840 -82.958 1.00 36.25 417 GLY A O 1
ATOM 2884 N N . SER A 1 418 ? 44.079 17.392 -84.740 1.00 40.34 418 SER A N 1
ATOM 2885 C CA . SER A 1 418 ? 43.828 16.316 -85.705 1.00 40.34 418 SER A CA 1
ATOM 2886 C C . SER A 1 418 ? 44.168 14.888 -85.234 1.00 40.34 418 SER A C 1
ATOM 2888 O O . SER A 1 418 ? 45.163 14.681 -84.546 1.00 40.34 418 SER A O 1
ATOM 2890 N N . SER A 1 419 ? 43.373 13.909 -85.696 1.00 39.66 419 SER A N 1
ATOM 2891 C CA . SER A 1 419 ? 43.546 12.434 -85.615 1.00 39.66 419 SER A CA 1
ATOM 2892 C C . SER A 1 419 ? 44.896 11.914 -86.173 1.00 39.66 419 SER A C 1
ATOM 2894 O O . SER A 1 419 ? 45.605 12.723 -86.772 1.00 39.66 419 SER A O 1
ATOM 2896 N N . PRO A 1 420 ? 45.237 10.591 -86.168 1.00 52.47 420 PRO A N 1
ATOM 2897 C CA . PRO A 1 420 ? 44.590 9.374 -85.618 1.00 52.47 420 PRO A CA 1
ATOM 2898 C C . PRO A 1 420 ? 45.570 8.459 -84.810 1.00 52.47 420 PRO A C 1
ATOM 2900 O O . PRO A 1 420 ? 46.684 8.873 -84.536 1.00 52.47 420 PRO A O 1
ATOM 2903 N N . TRP A 1 421 ? 45.138 7.234 -84.453 1.00 32.81 421 TRP A N 1
ATOM 2904 C CA . TRP A 1 421 ? 45.870 5.984 -84.094 1.00 32.81 421 TRP A CA 1
ATOM 2905 C C . TRP A 1 421 ? 45.285 5.300 -82.837 1.00 32.81 421 TRP A C 1
ATOM 2907 O O . TRP A 1 421 ? 45.490 5.714 -81.701 1.00 32.81 421 TRP A O 1
ATOM 2917 N N . LEU A 1 422 ? 44.515 4.236 -83.090 1.00 39.72 422 LEU A N 1
ATOM 2918 C CA . LEU A 1 422 ? 43.972 3.263 -82.127 1.00 39.72 422 LEU A CA 1
ATOM 2919 C C . LEU A 1 422 ? 45.107 2.368 -81.550 1.00 39.72 422 LEU A C 1
ATOM 2921 O O . LEU A 1 422 ? 46.188 2.322 -82.138 1.00 39.72 422 LEU A O 1
ATOM 2925 N N . PRO A 1 423 ? 44.870 1.595 -80.466 1.00 45.41 423 PRO A N 1
ATOM 2926 C CA . PRO A 1 423 ? 44.222 0.298 -80.661 1.00 45.41 423 PRO A CA 1
ATOM 2927 C C . PRO A 1 423 ? 43.072 0.008 -79.687 1.00 45.41 423 PRO A C 1
ATOM 2929 O O . PRO A 1 423 ? 43.185 0.052 -78.464 1.00 45.41 423 PRO A O 1
ATOM 2932 N N . VAL A 1 424 ? 41.971 -0.403 -80.307 1.00 46.91 424 VAL A N 1
ATOM 2933 C CA . VAL A 1 424 ? 40.902 -1.245 -79.777 1.00 46.91 424 VAL A CA 1
ATOM 2934 C C . VAL A 1 424 ? 41.521 -2.506 -79.157 1.00 46.91 424 VAL A C 1
ATOM 2936 O O . VAL A 1 424 ? 41.962 -3.388 -79.885 1.00 46.91 424 VAL A O 1
ATOM 2939 N N . GLY A 1 425 ? 41.588 -2.591 -77.825 1.00 41.88 425 GLY A N 1
ATOM 2940 C CA . GLY A 1 425 ? 42.296 -3.684 -77.140 1.00 41.88 425 GLY A CA 1
ATOM 2941 C C . GLY A 1 425 ? 41.608 -4.292 -75.916 1.00 41.88 425 GLY A C 1
ATOM 2942 O O . GLY A 1 425 ? 42.243 -5.068 -75.214 1.00 41.88 425 GLY A O 1
ATOM 2943 N N . GLY A 1 426 ? 40.342 -3.970 -75.621 1.00 37.75 426 GLY A N 1
ATOM 2944 C CA . GLY A 1 426 ? 39.778 -4.289 -74.297 1.00 37.75 426 GLY A CA 1
ATOM 2945 C C . GLY A 1 426 ? 38.328 -4.761 -74.222 1.00 37.75 426 GLY A C 1
ATOM 2946 O O . GLY A 1 426 ? 37.768 -4.710 -73.136 1.00 37.75 426 GLY A O 1
ATOM 2947 N N . VAL A 1 427 ? 37.693 -5.189 -75.322 1.00 44.81 427 VAL A N 1
ATOM 2948 C CA . VAL A 1 427 ? 36.243 -5.523 -75.308 1.00 44.81 427 VAL A CA 1
ATOM 2949 C C . VAL A 1 427 ? 35.919 -6.979 -75.700 1.00 44.81 427 VAL A C 1
ATOM 2951 O O . VAL A 1 427 ? 34.775 -7.403 -75.596 1.00 44.81 427 VAL A O 1
ATOM 2954 N N . PHE A 1 428 ? 36.902 -7.825 -76.035 1.00 41.12 428 PHE A N 1
ATOM 2955 C CA . PHE A 1 428 ? 36.625 -9.207 -76.485 1.00 41.12 428 PHE A CA 1
ATOM 2956 C C . PHE A 1 428 ? 36.830 -10.335 -75.453 1.00 41.12 428 PHE A C 1
ATOM 2958 O O . PHE A 1 428 ? 36.618 -11.497 -75.788 1.00 41.12 428 PHE A O 1
ATOM 2965 N N . LEU A 1 429 ? 37.161 -10.044 -74.187 1.00 44.44 429 LEU A N 1
ATOM 2966 C CA . LEU A 1 429 ? 37.498 -11.086 -73.193 1.00 44.44 429 LEU A CA 1
ATOM 2967 C C . LEU A 1 429 ? 36.391 -11.482 -72.195 1.00 44.44 429 LEU A C 1
ATOM 2969 O O . LEU A 1 429 ? 36.656 -12.267 -71.291 1.00 44.44 429 LEU A O 1
ATOM 2973 N N . LEU A 1 430 ? 35.145 -11.025 -72.371 1.00 44.19 430 LEU A N 1
ATOM 2974 C CA . LEU A 1 430 ? 34.022 -11.414 -71.492 1.00 44.19 430 LEU A CA 1
ATOM 2975 C C . LEU A 1 430 ? 32.863 -12.150 -72.188 1.00 44.19 430 LEU A C 1
ATOM 2977 O O . LEU A 1 430 ? 31.959 -12.633 -71.514 1.00 44.19 430 LEU A O 1
ATOM 2981 N N . ALA A 1 431 ? 32.920 -12.352 -73.509 1.00 44.16 431 ALA A N 1
ATOM 2982 C CA . ALA A 1 431 ? 31.909 -13.124 -74.248 1.00 44.16 431 ALA A CA 1
ATOM 2983 C C . ALA A 1 431 ? 32.262 -14.621 -74.436 1.00 44.16 431 ALA A C 1
ATOM 2985 O O . ALA A 1 431 ? 31.455 -15.387 -74.958 1.00 44.16 431 ALA A O 1
ATOM 2986 N N . GLY A 1 432 ? 33.448 -15.067 -73.998 1.00 45.34 432 GLY A N 1
ATOM 2987 C CA . GLY A 1 432 ? 33.962 -16.421 -74.262 1.00 45.34 432 GLY A CA 1
ATOM 2988 C C . GLY A 1 432 ? 33.601 -17.512 -73.244 1.00 45.34 432 GLY A C 1
ATOM 2989 O O . GLY A 1 432 ? 33.832 -18.685 -73.524 1.00 45.34 432 GLY A O 1
ATOM 2990 N N . PHE A 1 433 ? 33.037 -17.181 -72.075 1.00 44.94 433 PHE A N 1
ATOM 2991 C CA . PHE A 1 433 ? 32.918 -18.155 -70.970 1.00 44.94 433 PHE A CA 1
ATOM 2992 C C . PHE A 1 433 ? 31.510 -18.739 -70.741 1.00 44.94 433 PHE A C 1
ATOM 2994 O O . PHE A 1 433 ? 31.339 -19.622 -69.905 1.00 44.94 433 PHE A O 1
ATOM 3001 N N . TRP A 1 434 ? 30.499 -18.313 -71.508 1.00 45.16 434 TRP A N 1
ATOM 3002 C CA . TRP A 1 434 ? 29.111 -18.801 -71.374 1.00 45.16 434 TRP A CA 1
ATOM 3003 C C . TRP A 1 434 ? 28.638 -19.735 -72.508 1.00 45.16 434 TRP A C 1
ATOM 3005 O O . TRP A 1 434 ? 27.490 -20.172 -72.513 1.00 45.16 434 TRP A O 1
ATOM 3015 N N . GLY A 1 435 ? 29.524 -20.106 -73.442 1.00 43.81 435 GLY A N 1
ATOM 3016 C CA . GLY A 1 435 ? 29.166 -20.854 -74.657 1.00 43.81 435 GLY A CA 1
ATOM 3017 C C . GLY A 1 435 ? 29.437 -22.366 -74.681 1.00 43.81 435 GLY A C 1
ATOM 3018 O O . GLY A 1 435 ? 29.042 -23.011 -75.646 1.00 43.81 435 GLY A O 1
ATOM 3019 N N . THR A 1 436 ? 30.084 -22.980 -73.680 1.00 47.44 436 THR A N 1
ATOM 3020 C CA . THR A 1 436 ? 30.591 -24.372 -73.821 1.00 47.44 436 THR A CA 1
ATOM 3021 C C . THR A 1 436 ? 29.957 -25.428 -72.909 1.00 47.44 436 THR A C 1
ATOM 3023 O O . THR A 1 436 ? 30.393 -26.577 -72.912 1.00 47.44 436 THR A O 1
ATOM 3026 N N . ARG A 1 437 ? 28.861 -25.129 -72.191 1.00 45.00 437 ARG A N 1
ATOM 3027 C CA . ARG A 1 437 ? 28.154 -26.139 -71.362 1.00 45.00 437 ARG A CA 1
ATOM 3028 C C . ARG A 1 437 ? 26.943 -26.820 -72.014 1.00 45.00 437 ARG A C 1
ATOM 3030 O O . ARG A 1 437 ? 26.287 -27.636 -71.371 1.00 45.00 437 ARG A O 1
ATOM 3037 N N . ARG A 1 438 ? 26.673 -26.569 -73.299 1.00 50.06 438 ARG A N 1
ATOM 3038 C CA . ARG A 1 438 ? 25.624 -27.258 -74.077 1.00 50.06 438 ARG A CA 1
ATOM 3039 C C . ARG A 1 438 ? 26.168 -27.849 -75.381 1.00 50.06 438 ARG A C 1
ATOM 3041 O O . ARG A 1 438 ? 25.735 -27.441 -76.442 1.00 50.06 438 ARG A O 1
ATOM 3048 N N . LEU A 1 439 ? 27.086 -28.819 -75.313 1.00 43.72 439 LEU A N 1
ATOM 3049 C CA . LEU A 1 439 ? 27.235 -29.850 -76.360 1.00 43.72 439 LEU A CA 1
ATOM 3050 C C . LEU A 1 439 ? 28.159 -31.001 -75.895 1.00 43.72 439 LEU A C 1
ATOM 3052 O O . LEU A 1 439 ? 29.307 -31.116 -76.305 1.00 43.72 439 LEU A O 1
ATOM 3056 N N . ARG A 1 440 ? 27.670 -31.879 -75.009 1.00 46.28 440 ARG A N 1
ATOM 3057 C CA . ARG A 1 440 ? 28.212 -33.248 -74.853 1.00 46.28 440 ARG A CA 1
ATOM 3058 C C . ARG A 1 440 ? 27.155 -34.188 -74.266 1.00 46.28 440 ARG A C 1
ATOM 3060 O O . ARG A 1 440 ? 27.250 -34.688 -73.154 1.00 46.28 440 ARG A O 1
ATOM 3067 N N . ARG A 1 441 ? 26.097 -34.400 -75.048 1.00 47.88 441 ARG A N 1
ATOM 3068 C CA . ARG A 1 441 ? 25.235 -35.587 -74.976 1.00 47.88 441 ARG A CA 1
ATOM 3069 C C . ARG A 1 441 ? 24.875 -35.977 -76.405 1.00 47.88 441 ARG A C 1
ATOM 3071 O O . ARG A 1 441 ? 23.875 -35.483 -76.914 1.00 47.88 441 ARG A O 1
ATOM 3078 N N . ARG A 1 442 ? 25.710 -36.814 -77.035 1.00 43.00 442 ARG A N 1
ATOM 3079 C CA . ARG A 1 442 ? 25.324 -37.898 -77.964 1.00 43.00 442 ARG A CA 1
ATOM 3080 C C . ARG A 1 442 ? 26.554 -38.539 -78.639 1.00 43.00 442 ARG A C 1
ATOM 3082 O O . ARG A 1 442 ? 27.318 -37.838 -79.285 1.00 43.00 442 ARG A O 1
ATOM 3089 N N . ILE A 1 443 ? 26.602 -39.874 -78.529 1.00 44.44 443 ILE A N 1
ATOM 3090 C CA . ILE A 1 443 ? 27.179 -40.875 -79.454 1.00 44.44 443 ILE A CA 1
ATOM 3091 C C . ILE A 1 443 ? 28.678 -41.208 -79.319 1.00 44.44 443 ILE A C 1
ATOM 3093 O O . ILE A 1 443 ? 29.526 -40.483 -79.818 1.00 44.44 443 ILE A O 1
ATOM 3097 N N . THR A 1 444 ? 28.948 -42.373 -78.716 1.00 46.22 444 THR A N 1
ATOM 3098 C CA . THR A 1 444 ? 29.588 -43.570 -79.326 1.00 46.22 444 THR A CA 1
ATOM 3099 C C . THR A 1 444 ? 29.308 -44.740 -78.370 1.00 46.22 444 THR A C 1
ATOM 3101 O O . THR A 1 444 ? 29.480 -44.561 -77.167 1.00 46.22 444 THR A O 1
ATOM 3104 N N . ALA A 1 445 ? 28.524 -45.727 -78.818 1.00 42.41 445 ALA A N 1
ATOM 3105 C CA . ALA A 1 445 ? 28.970 -47.045 -79.300 1.00 42.41 445 ALA A CA 1
ATOM 3106 C C . ALA A 1 445 ? 29.238 -48.007 -78.136 1.00 42.41 445 ALA A C 1
ATOM 3108 O O . ALA A 1 445 ? 30.186 -47.739 -77.368 1.00 42.41 445 ALA A O 1
#

Radius of gyration: 37.27 Å; chains: 1; bounding box: 76×77×126 Å

Foldseek 3Di:
DDDDDDDDDDDDDDDDDDDPDDPPPPQPQPDAKWKKKKKWWFFKWKAFQNDIWTAQIWIWMQIPVGKTKTWTARTPPDPQAIWIDIDRDEQDKAKVVRVQDWRKDQDDDDPPVNVFKGFDIKIWMKIWHHYPNKIKIKIKIHGFKIFGAQQSSVCVLVVVDDPVPDPCVPLLVVQCVQCVLVLVLLCVVVVDDSPPCPSVPNSVVVVVQSRPFTQKMKGIDMKMWIWIDDPFKTKTKIKGAYIWIFGTQHVVVVRHGQKIKHKGMKMKMWMAGLVQLFIDIDIDAIKIWMAGDCSNVDDPVVRIDTDDAQDKDWPPPSHQFIKIKHAHAKDWDDPGNKIKIKYFIIKMATRLSVLVSRDPPPDPPPDPPDDDNSHSMIMTGHIIMIMMGIDHRHHPPDPPDPDPPDDPPPPPDDDDDDDDDDDPDPDPPPPPPPPPPPDDDDDDD

Sequence (445 aa):
MRTLRRIGMLGLAGVMLAAFAVPATSASADTPESFTATGTARALHISVLGQDATFGVTDGTVGDPLTALANAAGQLLQPSTLSKVSLSSDNSAASDPTNGQQRCALPTLPAPLGNILDLSVACSLAKADITKGLPNALSQAGVATVNVNAQSLLSGVLGNTPLGTLQLGNTVNQVTNALQPVLTAISNVTKQTPVQLDPSTTITDLLNSLTTQQTLSLSLGNSTSTLGTITNTLTSSSQALGGELKILPIAALNNTPLADIKVGSSSTTASYDRTKGAGTASFDPALVTVDLAPVLGLPAALTHLSVAPGQTITILQGTPLESTITVADGKTTSDGKSASAVADGVSIQLFKGLSGLLPTAGAGTLGTAAATPAAAVVVELAHSESAVTGTPAVAAPSPANPATPDAPQVKALAFTGSSPWLPVGGVFLLAGFWGTRRLRRRITA

Secondary structure (DSSP, 8-state):
-----------------------------SB--EEEEEEEEEEEEEEETTEEEEEEEEEEEEETTTEEEEEEEEETT-GGGEEEEEE-STTEEEEESTTSS-EEE-----TTHHHHEEE--EEEEEEEEEETTEEEEEEEEEESEEEEEHHHHHHHHTTT--TTTS-HHHHHHHHHHHHHHHHHHHHHHH--S-----TTTHHHHHHHHHHHSEEEEEEE-EEEEEEEEETTEEEEEEEE--EEEEEEEEGGGTTEEEEEEEE--EEEEEEEETTTTEEEEEEEPPPEEEEEPGGG---TTTSEEEE-TT-EEEESTTSTT-EEEEE--EEEEE-SSEEEEEE--EEEEE-TTGGGTS---TT-----SS----SSEEEEEEEEEEEEEEE--BPPPP-SS---PPPP-----------------SSSSSSSSSSSSS-------

pLDDT: mean 74.03, std 21.7, range [30.22, 97.88]